Protein AF-A0A376J8E9-F1 (afdb_monomer)

Sequence (389 aa):
MLQVGVLGAGELNITTGGIVKARDTQIALNDKSKGDVRVDGQNSLLETFNMNVGTTGTGTLTLTNNGTLNVEGGEVYLGVFEPAVGTLNIGAAHGEAAADAGFITNATKIEFGSGEGVFVFNHTNNSDAGYQVDMLITGDDKDGKVIHDAGHTVFNAGNTYSGKTLVNDGLLTIASHTADGVTGMGSSEVTIANPGTLDILASTNSAGDYTLTNALKGDGLMRVQLSSSDKMFGFTHATGTEFAGVAQLKDSTFTLERDNTAALTHAMLQSDSENTTSVNVGEQSIGGLAMNGGTLIFDTDIPAATLAEGYISVDTLVVGAGDYTWKGRNYQVNGTGDVLIDVPKPWNDPMANNPLTTLNLLEHDDSHVGVQLVKAQTVIGVGWLINVT

pLDDT: mean 88.45, std 16.15, range [36.06, 98.94]

Mean predicted a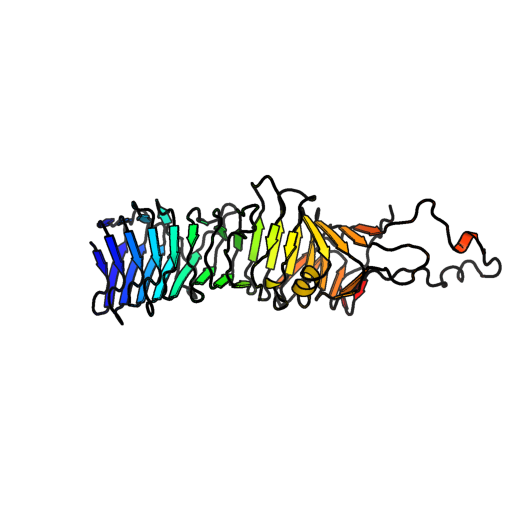ligned error: 7.23 Å

Solvent-accessible surface area (backbone atoms only — not comparable to full-atom values): 17727 Å² total; per-residue (Å²): 106,43,77,32,8,55,88,35,80,29,77,46,81,31,46,86,43,29,75,49,80,31,63,32,38,38,20,0,54,29,72,85,4,28,10,41,35,38,25,30,26,60,69,3,33,41,37,25,29,38,40,36,25,0,37,29,5,41,8,37,40,34,22,16,46,51,1,30,42,36,23,76,64,17,45,34,34,19,0,44,31,68,85,3,32,5,35,42,20,31,16,20,55,88,97,51,74,61,29,47,40,27,44,79,40,68,46,53,33,41,34,30,24,68,11,36,9,35,42,30,35,13,15,62,48,66,51,96,80,36,46,79,36,71,39,34,42,33,27,88,23,70,67,16,34,40,38,32,57,30,25,20,41,29,32,57,23,62,13,57,19,30,21,33,35,38,29,46,24,40,37,43,32,32,46,24,54,50,91,86,59,34,59,27,53,25,66,13,39,36,35,27,32,68,75,3,27,42,35,44,36,34,78,76,53,96,74,36,54,47,52,44,60,30,33,36,31,38,39,13,39,39,39,38,38,37,66,38,46,88,19,42,48,46,48,34,71,56,20,43,49,61,20,40,18,37,45,37,35,24,24,16,25,36,58,43,45,74,38,37,23,41,34,26,43,46,10,31,43,32,33,23,47,55,14,38,39,36,34,45,75,40,82,36,52,26,26,21,42,35,36,31,40,12,33,39,37,36,57,30,71,57,83,85,42,61,51,36,56,8,27,40,36,27,51,35,34,40,38,24,62,47,76,47,74,54,85,87,45,81,46,79,29,73,30,38,47,45,48,45,60,54,65,55,85,77,76,73,61,78,57,74,82,59,70,70,84,84,58,54,93,79,59,71,72,71,69,71,88,55,59,46,50,70,46,59,76,38,76,47,71,58,81,79,72,76,58,86,122

Radius of gyration: 26.18 Å; Cα contacts (8 Å, |Δi|>4): 1350; chains: 1; bounding box: 64×37×89 Å

Organism: Escherichia coli (NCBI:txid562)

InterPro domains:
  IPR013425 Autotransporter-associated beta strand repeat [TIGR02601] (150-174)
  IPR030895 T5SS/PEP-CTERM-associated repeat [TIGR04393] (26-70)
  IPR051551 Bacterial autotransporter adhesion [PTHR35037] (6-380)

Structure (mmCIF, N/CA/C/O backbone):
data_AF-A0A376J8E9-F1
#
_entry.id   AF-A0A376J8E9-F1
#
loop_
_atom_site.group_PDB
_atom_site.id
_atom_site.type_symbol
_atom_site.label_atom_id
_atom_site.label_alt_id
_atom_site.label_comp_id
_atom_site.label_asym_id
_atom_site.label_entity_id
_atom_site.label_seq_id
_atom_site.pdbx_PDB_ins_code
_atom_site.Cartn_x
_atom_site.Cartn_y
_atom_site.Cartn_z
_atom_site.occupancy
_atom_site.B_iso_or_equiv
_atom_site.auth_seq_id
_atom_site.auth_comp_id
_atom_site.auth_asym_id
_atom_site.auth_atom_id
_atom_site.pdbx_PDB_model_num
ATOM 1 N N . MET A 1 1 ? -15.869 6.830 31.409 1.00 93.31 1 MET A N 1
ATOM 2 C CA . MET A 1 1 ? -14.846 5.876 30.955 1.00 93.31 1 MET A CA 1
ATOM 3 C C . MET A 1 1 ? -15.532 4.546 30.711 1.00 93.31 1 MET A C 1
ATOM 5 O O . MET A 1 1 ? -16.285 4.118 31.579 1.00 93.31 1 MET A O 1
ATOM 9 N N . LEU A 1 2 ? -15.329 3.958 29.538 1.00 97.88 2 LEU A N 1
ATOM 10 C CA . LEU A 1 2 ? -15.762 2.619 29.154 1.00 97.88 2 LEU A CA 1
ATOM 11 C C . LEU A 1 2 ? -14.527 1.719 29.104 1.00 97.88 2 LEU A C 1
ATOM 13 O O . LEU A 1 2 ? -13.496 2.119 28.569 1.00 97.88 2 LEU A O 1
ATOM 17 N N . GLN A 1 3 ? -14.623 0.520 29.673 1.00 97.88 3 GLN A N 1
ATOM 18 C CA . GLN A 1 3 ? -13.533 -0.452 29.672 1.00 97.88 3 GLN A CA 1
ATOM 19 C C . GLN A 1 3 ? -14.069 -1.821 29.266 1.00 97.88 3 GLN A C 1
ATOM 21 O O . GLN A 1 3 ? -15.050 -2.293 29.842 1.00 97.88 3 GLN A O 1
ATOM 26 N N . VAL A 1 4 ? -13.422 -2.459 28.294 1.00 98.50 4 VAL A N 1
ATOM 27 C CA . VAL A 1 4 ? -13.802 -3.779 27.777 1.00 98.50 4 VAL A CA 1
ATOM 28 C C . VAL A 1 4 ? -12.614 -4.721 27.936 1.00 98.50 4 VAL A C 1
ATOM 30 O O . VAL A 1 4 ? -11.551 -4.482 27.371 1.00 98.50 4 VAL A O 1
ATOM 33 N N . GLY A 1 5 ? -12.780 -5.771 28.746 1.00 97.31 5 GLY A N 1
ATOM 34 C CA . GLY A 1 5 ? -11.700 -6.711 29.062 1.00 97.31 5 GLY A CA 1
ATOM 35 C C . GLY A 1 5 ? -10.661 -6.126 30.021 1.00 97.31 5 GLY A C 1
ATOM 36 O O . GLY A 1 5 ? -9.576 -5.737 29.610 1.00 97.31 5 GLY A O 1
ATOM 37 N N . VAL A 1 6 ? -10.981 -6.026 31.317 1.00 94.75 6 VAL A N 1
ATOM 38 C CA . VAL A 1 6 ? -10.071 -5.392 32.295 1.00 94.75 6 VAL A CA 1
ATOM 39 C C . VAL A 1 6 ? -9.049 -6.378 32.854 1.00 94.75 6 VAL A C 1
ATOM 41 O O . VAL A 1 6 ? -7.858 -6.182 32.675 1.00 94.75 6 VAL A O 1
ATOM 44 N N . LEU A 1 7 ? -9.487 -7.433 33.543 1.00 93.19 7 LEU A N 1
ATOM 45 C CA . LEU A 1 7 ? -8.612 -8.466 34.134 1.00 93.19 7 LEU A CA 1
ATOM 46 C C . LEU A 1 7 ? -8.783 -9.838 33.458 1.00 93.19 7 LEU A C 1
ATOM 48 O O . LEU A 1 7 ? -8.246 -10.839 33.920 1.00 93.19 7 LEU A O 1
ATOM 52 N N . GLY A 1 8 ? -9.576 -9.896 32.391 1.00 95.50 8 GLY A N 1
ATOM 53 C CA . GLY A 1 8 ? -9.952 -11.119 31.691 1.00 95.50 8 GLY A CA 1
ATOM 54 C C . GLY A 1 8 ? -10.515 -10.789 30.315 1.00 95.50 8 GLY A C 1
ATOM 55 O O . GLY A 1 8 ? -10.183 -9.744 29.756 1.00 95.50 8 GLY A O 1
ATOM 56 N N . ALA A 1 9 ? -11.368 -11.664 29.786 1.00 98.12 9 ALA A N 1
ATOM 57 C CA . ALA A 1 9 ? -12.066 -11.424 28.529 1.00 98.12 9 ALA A CA 1
ATOM 58 C C . ALA A 1 9 ? -13.280 -10.503 28.732 1.00 98.12 9 ALA A C 1
ATOM 60 O O . ALA A 1 9 ? -14.020 -10.652 29.707 1.00 98.12 9 ALA A O 1
ATOM 61 N N . GLY A 1 10 ? -13.498 -9.571 27.812 1.00 98.44 10 GLY A N 1
ATOM 62 C CA 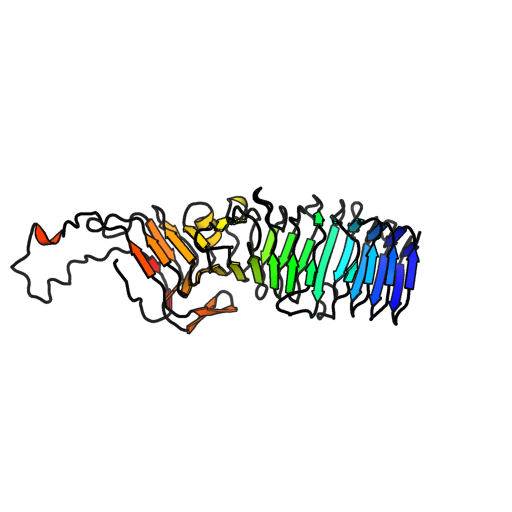. GLY A 1 10 ? -14.713 -8.772 27.725 1.00 98.44 10 GLY A CA 1
ATOM 63 C C . GLY A 1 10 ? -15.096 -8.541 26.272 1.00 98.44 10 GLY A C 1
ATOM 64 O O . GLY A 1 10 ? -14.223 -8.442 25.415 1.00 98.44 10 GLY A O 1
ATOM 65 N N . GLU A 1 11 ? -16.394 -8.444 26.021 1.00 98.56 11 GLU A N 1
ATOM 66 C CA . GLU A 1 11 ? -16.953 -8.257 24.686 1.00 98.56 11 GLU A CA 1
ATOM 67 C C . GLU A 1 11 ? -18.018 -7.158 24.729 1.00 98.56 11 GLU A C 1
ATOM 69 O O . GLU A 1 11 ? -18.811 -7.090 25.674 1.00 98.56 11 GLU A O 1
ATOM 74 N N . LEU A 1 12 ? -18.036 -6.294 23.716 1.00 98.75 12 LEU A N 1
ATOM 75 C CA . LEU A 1 12 ? -19.076 -5.293 23.509 1.00 98.75 12 LEU A CA 1
ATOM 76 C C . LEU A 1 12 ? -19.515 -5.288 22.045 1.00 98.75 12 LEU A C 1
ATOM 78 O O . LEU A 1 12 ? -18.775 -4.856 21.167 1.00 98.75 12 LEU A O 1
ATOM 82 N N . ASN A 1 13 ? -20.764 -5.681 21.808 1.00 98.62 13 ASN A N 1
ATOM 83 C CA . ASN A 1 13 ? -21.401 -5.602 20.497 1.00 98.62 13 ASN A CA 1
ATOM 84 C C . ASN A 1 13 ? -22.372 -4.421 20.450 1.00 98.62 13 ASN A C 1
ATOM 86 O O . ASN A 1 13 ? -23.366 -4.391 21.178 1.00 98.62 13 ASN A O 1
ATOM 90 N N . ILE A 1 14 ? -22.105 -3.469 19.564 1.00 98.75 14 ILE A N 1
ATOM 91 C CA . ILE A 1 14 ? -22.974 -2.335 19.261 1.00 98.75 14 ILE A CA 1
ATOM 92 C C . ILE A 1 14 ? -23.580 -2.610 17.890 1.00 98.75 14 ILE A C 1
ATOM 94 O O . ILE A 1 14 ? -22.923 -2.443 16.865 1.00 98.75 14 ILE A O 1
ATOM 98 N N . THR A 1 15 ? -24.821 -3.091 17.888 1.00 98.12 15 THR A N 1
ATOM 99 C CA . THR A 1 15 ? -25.523 -3.535 16.678 1.00 98.12 15 THR A CA 1
ATOM 100 C C . THR A 1 15 ? -26.880 -2.858 16.547 1.00 98.12 15 THR A C 1
ATOM 102 O O . THR A 1 15 ? -27.407 -2.307 17.515 1.00 98.12 15 THR A O 1
ATOM 105 N N . THR A 1 16 ? -27.487 -2.950 15.362 1.00 93.12 16 THR A N 1
ATOM 106 C CA . THR A 1 16 ? -28.897 -2.579 15.134 1.00 93.12 16 THR A CA 1
ATOM 107 C C . THR A 1 16 ? -29.214 -1.123 15.522 1.00 93.12 16 THR A C 1
ATOM 109 O O . THR A 1 16 ? -30.258 -0.838 16.109 1.00 93.12 16 THR A O 1
ATOM 112 N N . GLY A 1 17 ? -28.303 -0.188 15.229 1.00 96.75 17 GLY A N 1
ATOM 113 C CA . GLY A 1 17 ? -28.472 1.228 15.572 1.00 96.75 17 GLY A CA 1
ATOM 114 C C . GLY A 1 17 ? -28.211 1.554 17.047 1.00 96.75 17 GLY A C 1
ATOM 115 O O . GLY A 1 17 ? -28.632 2.604 17.532 1.00 96.75 17 GLY A O 1
ATOM 116 N N . GLY A 1 18 ? -27.564 0.646 17.783 1.00 98.56 18 GLY A N 1
ATOM 117 C CA . GLY A 1 18 ? -27.153 0.870 19.164 1.00 98.56 18 GLY A CA 1
ATOM 118 C C . GLY A 1 18 ? -26.169 2.034 19.285 1.00 98.56 18 GLY A C 1
ATOM 119 O O . GLY A 1 18 ? -25.336 2.252 18.410 1.00 98.56 18 GLY A O 1
ATOM 120 N N . ILE A 1 19 ? -26.245 2.777 20.388 1.00 98.56 19 ILE A N 1
ATOM 121 C CA . ILE A 1 19 ? -25.375 3.929 20.642 1.00 98.56 19 ILE A CA 1
ATOM 122 C C . ILE A 1 19 ? -24.726 3.767 22.012 1.00 98.56 19 ILE A C 1
ATOM 124 O O . ILE A 1 19 ? -25.417 3.654 23.025 1.00 98.56 19 ILE A O 1
ATOM 128 N N . VAL A 1 20 ? -23.398 3.814 22.048 1.00 98.75 20 VAL A N 1
ATOM 129 C CA . VAL A 1 20 ? -22.607 3.874 23.278 1.00 98.75 20 VAL A CA 1
ATOM 130 C C . VAL A 1 20 ? -21.806 5.164 23.266 1.00 98.75 20 VAL A C 1
ATOM 132 O O . VAL A 1 20 ? -21.079 5.440 22.319 1.00 98.75 20 VAL A O 1
ATOM 135 N N . LYS A 1 21 ? -21.940 5.956 24.331 1.00 98.31 21 LYS A N 1
ATOM 136 C CA . LYS A 1 21 ? -21.209 7.212 24.516 1.00 98.31 21 LYS A CA 1
ATOM 137 C C . LYS A 1 21 ? -20.382 7.126 25.785 1.00 98.31 21 LYS A C 1
ATOM 139 O O . LYS A 1 21 ? -20.921 6.842 26.857 1.00 98.31 21 LYS A O 1
ATOM 144 N N . ALA A 1 22 ? -19.087 7.385 25.691 1.00 97.31 22 ALA A N 1
ATOM 145 C CA . ALA A 1 22 ? -18.199 7.381 26.843 1.00 97.31 22 ALA A CA 1
ATOM 146 C C . ALA A 1 22 ? -17.075 8.387 26.655 1.00 97.31 22 ALA A C 1
ATOM 148 O O . ALA A 1 22 ? -16.458 8.413 25.605 1.00 97.31 22 ALA A O 1
ATOM 149 N N . ARG A 1 23 ? -16.730 9.151 27.699 1.00 95.94 23 ARG A N 1
ATOM 150 C CA . ARG A 1 23 ? -15.609 10.101 27.613 1.00 95.94 23 ARG A CA 1
ATOM 151 C C . ARG A 1 23 ? -14.322 9.448 27.089 1.00 95.94 23 ARG A C 1
ATOM 153 O O . ARG A 1 23 ? -13.791 9.912 26.107 1.00 95.94 23 ARG A O 1
ATOM 160 N N . ASP A 1 24 ? -13.868 8.357 27.688 1.00 97.19 24 ASP A N 1
ATOM 161 C CA . ASP A 1 24 ? -12.681 7.623 27.231 1.00 97.19 24 ASP A CA 1
ATOM 162 C C . ASP A 1 24 ? -13.038 6.145 27.121 1.00 97.19 24 ASP A C 1
ATOM 164 O O . ASP A 1 24 ? -13.773 5.646 27.986 1.00 97.19 24 ASP A O 1
ATOM 168 N N . THR A 1 25 ? -12.517 5.461 26.105 1.00 98.50 25 THR A N 1
ATOM 169 C CA . THR A 1 25 ? -12.742 4.030 25.875 1.00 98.50 25 THR A CA 1
ATOM 170 C C . THR A 1 25 ? -11.418 3.275 25.840 1.00 98.50 25 THR A C 1
ATOM 172 O O . THR A 1 25 ? -10.492 3.655 25.129 1.00 98.50 25 THR A O 1
ATOM 175 N N . GLN A 1 26 ? -11.332 2.190 26.612 1.00 98.38 26 GLN A N 1
ATOM 176 C CA . GLN A 1 26 ? -10.150 1.332 26.692 1.00 98.38 26 GLN A CA 1
ATOM 177 C C . GLN A 1 26 ? -10.531 -0.131 26.463 1.00 98.38 26 GLN A C 1
ATOM 179 O O . GLN A 1 26 ? -11.412 -0.669 27.138 1.00 98.38 26 GLN A O 1
ATOM 184 N N . ILE A 1 27 ? -9.831 -0.787 25.545 1.00 98.62 27 ILE A N 1
ATOM 185 C CA . ILE A 1 27 ? -9.980 -2.213 25.255 1.00 98.62 27 ILE A CA 1
ATOM 186 C C . ILE A 1 27 ? -8.711 -2.933 25.716 1.00 98.62 27 ILE A C 1
ATOM 188 O O . ILE A 1 27 ? -7.606 -2.527 25.352 1.00 98.62 27 ILE A O 1
ATOM 192 N N . ALA A 1 28 ? -8.874 -3.999 26.502 1.00 98.31 28 ALA A N 1
ATOM 193 C CA . ALA A 1 28 ? -7.794 -4.810 27.067 1.00 98.31 28 ALA A CA 1
ATOM 194 C C . ALA A 1 28 ? -6.809 -4.002 27.936 1.00 98.31 28 ALA A C 1
ATOM 196 O O . ALA A 1 28 ? -5.677 -3.698 27.540 1.00 98.31 28 ALA A O 1
ATOM 197 N N . LEU A 1 29 ? -7.269 -3.616 29.135 1.00 95.50 29 LEU A N 1
ATOM 198 C CA . LEU A 1 29 ? -6.537 -2.685 30.000 1.00 95.50 29 LEU A CA 1
ATOM 199 C C . LEU A 1 29 ? -5.260 -3.283 30.600 1.00 95.50 29 LEU A C 1
ATOM 201 O O . LEU A 1 29 ? -4.251 -2.583 30.633 1.00 95.50 29 LEU A O 1
ATOM 205 N N . ASN A 1 30 ? -5.312 -4.524 31.098 1.00 95.69 30 ASN A N 1
ATOM 206 C CA . ASN A 1 30 ? -4.214 -5.156 31.844 1.00 95.69 30 ASN A CA 1
ATOM 207 C C . ASN A 1 30 ? -3.507 -6.263 31.046 1.00 95.69 30 ASN A C 1
ATOM 209 O O . ASN A 1 30 ? -4.072 -6.814 30.099 1.00 95.69 30 ASN A O 1
ATOM 213 N N . ASP A 1 31 ? -2.310 -6.647 31.493 1.00 95.25 31 ASP A N 1
ATOM 214 C CA . ASP A 1 31 ? -1.567 -7.786 30.948 1.00 95.25 31 ASP A CA 1
ATOM 215 C C . ASP A 1 31 ? -2.455 -9.039 30.868 1.00 95.25 31 ASP A C 1
ATOM 217 O O . ASP A 1 31 ? -3.234 -9.336 31.782 1.00 95.25 31 ASP A O 1
ATOM 221 N N . LYS A 1 32 ? -2.353 -9.763 29.748 1.00 94.81 32 LYS A N 1
ATOM 222 C CA . LYS A 1 32 ? -3.141 -10.969 29.408 1.00 94.81 32 LYS A CA 1
ATOM 223 C C . LYS A 1 32 ? -4.661 -10.778 29.343 1.00 94.81 32 LYS A C 1
ATOM 225 O O . LYS A 1 32 ? -5.375 -11.755 29.098 1.00 94.81 32 LYS A O 1
ATOM 230 N N . SER A 1 33 ? -5.180 -9.567 29.548 1.00 98.06 33 SER A N 1
ATOM 231 C CA . SER A 1 33 ? -6.598 -9.281 29.322 1.00 98.06 33 SER A CA 1
ATOM 232 C C . SER A 1 33 ? -6.921 -9.305 27.829 1.00 98.06 33 SER A C 1
ATOM 234 O O . SER A 1 33 ? -6.046 -9.103 26.982 1.00 98.06 33 SER A O 1
ATOM 236 N N . LYS A 1 34 ? -8.187 -9.584 27.511 1.00 98.62 34 LYS A N 1
ATOM 237 C CA . LYS A 1 34 ? -8.694 -9.598 26.139 1.00 98.62 34 LYS A CA 1
ATOM 238 C C . LYS A 1 34 ? -9.946 -8.751 26.052 1.00 98.62 34 LYS A C 1
ATOM 240 O O . LYS A 1 34 ? -10.862 -8.944 26.847 1.00 98.62 34 LYS A O 1
ATOM 245 N N . GLY A 1 35 ? -9.999 -7.841 25.097 1.00 98.69 35 GLY A N 1
ATOM 246 C CA . GLY A 1 35 ? -11.188 -7.042 24.845 1.00 98.69 35 GLY A CA 1
ATOM 247 C C . GLY A 1 35 ? -11.554 -7.105 23.374 1.00 98.69 35 GLY A C 1
ATOM 248 O O . GLY A 1 35 ? -10.687 -6.909 22.529 1.00 98.69 35 GLY A O 1
ATOM 249 N N . ASP A 1 36 ? -12.822 -7.362 23.090 1.00 98.81 36 ASP A N 1
ATOM 250 C CA . ASP A 1 36 ? -13.372 -7.356 21.739 1.00 98.81 36 ASP A CA 1
ATOM 251 C C . ASP A 1 36 ? -14.532 -6.360 21.680 1.00 98.81 36 ASP A C 1
ATOM 253 O O . ASP A 1 36 ? -15.456 -6.406 22.497 1.00 98.81 36 ASP A O 1
ATOM 257 N N . VAL A 1 37 ? -14.453 -5.401 20.765 1.00 98.88 37 VAL A N 1
ATOM 258 C CA . VAL A 1 37 ? -15.522 -4.442 20.513 1.00 98.88 37 VAL A CA 1
ATOM 259 C C . VAL A 1 37 ? -15.895 -4.503 19.044 1.00 98.88 37 VAL A C 1
ATOM 261 O O . VAL A 1 37 ? -15.052 -4.320 18.169 1.00 98.88 37 VAL A O 1
ATOM 264 N N . ARG A 1 38 ? -17.186 -4.670 18.768 1.00 98.88 38 ARG A N 1
ATOM 265 C CA . ARG A 1 38 ? -17.741 -4.647 17.417 1.00 98.88 38 ARG A CA 1
ATOM 266 C C . ARG A 1 38 ? -18.775 -3.538 17.295 1.00 98.88 38 ARG A C 1
A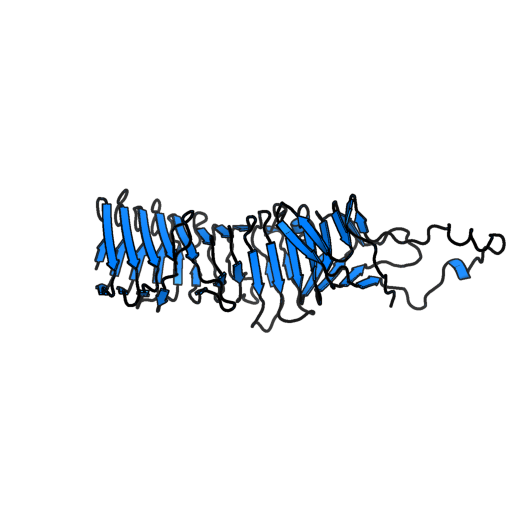TOM 268 O O . ARG A 1 38 ? -19.742 -3.509 18.055 1.00 98.88 38 ARG A O 1
ATOM 275 N N . VAL A 1 39 ? -18.598 -2.659 16.312 1.00 98.94 39 VAL A N 1
ATOM 276 C CA . VAL A 1 39 ? -19.603 -1.672 15.897 1.00 98.94 39 VAL A CA 1
ATOM 277 C C . VAL A 1 39 ? -20.092 -2.063 14.512 1.00 98.94 39 VAL A C 1
ATOM 279 O O . VAL A 1 39 ? -19.360 -1.960 13.528 1.00 98.94 39 VAL A O 1
ATOM 282 N N . ASP A 1 40 ? -21.319 -2.564 14.457 1.00 98.69 40 ASP A N 1
ATOM 283 C CA . ASP A 1 40 ? -21.862 -3.242 13.287 1.00 98.69 40 ASP A CA 1
ATOM 284 C C . ASP A 1 40 ? -23.253 -2.721 12.928 1.00 98.69 40 ASP A C 1
ATOM 286 O O . ASP A 1 40 ? -24.149 -2.613 13.770 1.00 98.69 40 ASP A O 1
ATOM 290 N N . GLY A 1 41 ? -23.434 -2.409 11.652 1.00 98.38 41 GLY A N 1
ATOM 291 C CA . GLY A 1 41 ? -24.720 -2.010 11.104 1.00 98.38 41 GLY A CA 1
ATOM 292 C C . GLY A 1 41 ? -24.923 -0.499 11.061 1.00 98.38 41 GLY A C 1
ATOM 293 O O . GLY A 1 41 ? -24.376 0.272 11.853 1.00 98.38 41 GLY A O 1
ATOM 294 N N . GLN A 1 42 ? -25.773 -0.085 10.126 1.00 97.00 42 GLN A N 1
ATOM 295 C CA . GLN A 1 42 ? -26.139 1.308 9.916 1.00 97.00 42 GLN A CA 1
ATOM 296 C C . GLN A 1 42 ? -26.627 1.963 11.218 1.00 97.00 42 GLN A C 1
ATOM 298 O O . GLN A 1 42 ? -27.472 1.417 11.929 1.00 97.00 42 GLN A O 1
ATOM 303 N N . ASN A 1 43 ? -26.134 3.174 11.483 1.00 97.25 43 ASN A N 1
ATOM 304 C CA . ASN A 1 43 ? -26.439 3.990 12.667 1.00 97.25 43 ASN A CA 1
ATOM 305 C C . ASN A 1 43 ? -25.945 3.418 14.008 1.00 97.25 43 ASN A C 1
ATOM 307 O O . ASN A 1 43 ? -26.223 4.021 15.044 1.00 97.25 43 ASN A O 1
ATOM 311 N N . SER A 1 44 ? -25.233 2.287 14.021 1.00 98.81 44 SER A N 1
ATOM 312 C CA . SER A 1 44 ? -24.541 1.829 15.225 1.00 98.81 44 SER A CA 1
ATOM 313 C C . SER A 1 44 ? -23.353 2.748 15.500 1.00 98.81 44 SER A C 1
ATOM 315 O O . SER A 1 44 ? -22.556 3.016 14.601 1.00 98.81 44 SER A O 1
ATOM 317 N N . LEU A 1 45 ? -23.237 3.241 16.732 1.00 98.88 45 LEU A N 1
ATOM 318 C CA . LEU A 1 45 ? -22.285 4.289 17.095 1.00 98.88 45 LEU A CA 1
ATOM 319 C C . LEU A 1 45 ? -21.556 3.968 18.399 1.00 98.88 45 LEU A C 1
ATOM 321 O O . LEU A 1 45 ? -22.183 3.786 19.446 1.00 98.88 45 LEU A O 1
ATOM 325 N N . LEU A 1 46 ? -20.227 4.011 18.346 1.00 98.88 46 LEU A N 1
ATOM 326 C CA . LEU A 1 46 ? -19.375 4.212 19.511 1.00 98.88 46 LEU A CA 1
ATOM 327 C C . LEU A 1 46 ? -18.831 5.641 19.479 1.00 98.88 46 LEU A C 1
ATOM 329 O O . LEU A 1 46 ? -18.044 5.981 18.605 1.00 98.88 46 LEU A O 1
ATOM 333 N N . GLU A 1 47 ? -19.243 6.477 20.424 1.00 98.75 47 GLU A N 1
ATOM 334 C CA . GLU A 1 47 ? -18.742 7.843 20.578 1.00 98.75 47 GLU A CA 1
ATOM 335 C C . GLU A 1 47 ? -17.810 7.929 21.783 1.00 98.75 47 GLU A C 1
ATOM 337 O O . GLU A 1 47 ? -18.176 7.550 22.905 1.00 98.75 47 GLU A O 1
ATOM 342 N N . THR A 1 48 ? -16.605 8.445 21.552 1.00 98.62 48 THR A N 1
ATOM 343 C CA . THR A 1 48 ? -15.616 8.645 22.600 1.00 98.62 48 THR A CA 1
ATOM 344 C C . THR A 1 48 ? -14.723 9.854 22.360 1.00 98.62 48 THR A C 1
ATOM 346 O O . THR A 1 48 ? -14.671 10.370 21.254 1.00 98.62 48 THR A O 1
ATOM 349 N N . PHE A 1 49 ? -14.040 10.341 23.396 1.00 97.94 49 PHE A N 1
ATOM 350 C CA . PHE A 1 49 ? -13.050 11.410 23.269 1.00 97.94 49 PHE A CA 1
ATOM 351 C C . PHE A 1 49 ? -11.672 10.826 22.943 1.00 97.94 49 PHE A C 1
ATOM 353 O O . PHE A 1 49 ? -11.086 11.218 21.943 1.00 97.94 49 PHE A O 1
ATOM 360 N N . ASN A 1 50 ? -11.203 9.846 23.725 1.00 95.88 50 ASN A N 1
ATOM 361 C CA . ASN A 1 50 ? -9.967 9.096 23.463 1.00 95.88 50 ASN A CA 1
ATOM 362 C C . ASN A 1 50 ? -10.259 7.600 23.316 1.00 95.88 50 ASN A C 1
ATOM 364 O O . ASN A 1 50 ? -11.033 7.038 24.102 1.00 95.88 50 ASN A O 1
ATOM 368 N N . MET A 1 51 ? -9.593 6.951 22.360 1.00 98.38 51 MET A N 1
ATOM 369 C CA . MET A 1 51 ? -9.747 5.522 22.092 1.00 98.38 51 MET A CA 1
ATOM 370 C C . MET A 1 51 ? -8.414 4.780 22.228 1.00 98.38 51 MET A C 1
ATOM 372 O O . MET A 1 51 ? -7.499 5.022 21.451 1.00 98.38 51 MET A O 1
ATOM 376 N N . ASN A 1 52 ? -8.333 3.811 23.144 1.00 98.56 52 ASN A N 1
ATOM 377 C CA . ASN A 1 52 ? -7.163 2.942 23.293 1.00 98.56 52 ASN A CA 1
ATOM 378 C C . ASN A 1 52 ? -7.545 1.483 23.031 1.00 98.56 52 ASN A C 1
ATOM 380 O O . ASN A 1 52 ? -8.379 0.918 23.747 1.00 98.56 52 ASN A O 1
ATOM 384 N N . VAL A 1 53 ? -6.900 0.850 22.055 1.00 98.75 53 VAL A N 1
ATOM 385 C CA . VAL A 1 53 ? -7.094 -0.562 21.713 1.00 98.75 53 VAL A CA 1
ATOM 386 C C . VAL A 1 53 ? -5.832 -1.340 22.062 1.00 98.75 53 VAL A C 1
ATOM 388 O O . VAL A 1 53 ? -4.772 -1.074 21.506 1.00 98.75 53 VAL A O 1
ATOM 391 N N . GLY A 1 54 ? -5.936 -2.287 22.996 1.00 98.06 54 GLY A N 1
ATOM 392 C CA . GLY A 1 54 ? -4.774 -3.008 23.516 1.00 98.06 54 GLY A CA 1
ATOM 393 C C . GLY A 1 54 ? -3.905 -2.086 24.364 1.00 98.06 54 GLY A C 1
ATOM 394 O O . GLY A 1 54 ? -2.886 -1.594 23.894 1.00 98.06 54 GLY A O 1
ATOM 395 N N . THR A 1 55 ? -4.316 -1.798 25.607 1.00 95.94 55 THR A N 1
ATOM 396 C CA . THR A 1 55 ? -3.529 -0.893 26.471 1.00 95.94 55 THR A CA 1
ATOM 397 C C . THR A 1 55 ? -2.280 -1.587 27.013 1.00 95.94 55 THR A C 1
ATOM 399 O O . THR A 1 55 ? -1.174 -1.109 26.803 1.00 95.94 55 THR A O 1
ATOM 402 N N . THR A 1 56 ? -2.452 -2.725 27.690 1.00 96.00 56 THR A N 1
ATOM 403 C CA . THR A 1 56 ? -1.350 -3.648 28.048 1.00 96.00 56 THR A CA 1
ATOM 404 C C . THR A 1 56 ? -1.692 -5.113 27.732 1.00 96.00 56 THR A C 1
ATOM 406 O O . THR A 1 56 ? -0.845 -5.990 27.871 1.00 96.00 56 THR A O 1
ATOM 409 N N . GLY A 1 57 ? -2.934 -5.391 27.310 1.00 98.12 57 GLY A N 1
ATOM 410 C CA . GLY A 1 57 ? -3.396 -6.705 26.857 1.00 98.12 57 GLY A CA 1
ATOM 411 C C . GLY A 1 57 ? -3.655 -6.754 25.349 1.00 98.12 57 GLY A C 1
ATOM 412 O O . GLY A 1 57 ? -3.149 -5.930 24.590 1.00 98.12 57 GLY A O 1
ATOM 413 N N . THR A 1 58 ? -4.481 -7.710 24.920 1.00 98.62 58 THR A N 1
ATOM 414 C CA . THR A 1 58 ? -4.869 -7.892 23.511 1.00 98.62 58 THR A CA 1
ATOM 415 C C . THR A 1 58 ? -6.262 -7.321 23.259 1.00 98.62 58 THR A C 1
ATOM 417 O O . THR A 1 58 ? -7.259 -7.890 23.710 1.00 98.62 58 THR A O 1
ATOM 420 N N . GLY A 1 59 ? -6.340 -6.192 22.561 1.00 98.75 59 GLY A N 1
ATOM 421 C CA . GLY A 1 59 ? -7.595 -5.523 22.232 1.00 98.75 59 GLY A CA 1
ATOM 422 C C . GLY A 1 59 ? -7.912 -5.584 20.744 1.00 98.75 59 GLY A C 1
ATOM 423 O O . GLY A 1 59 ? -7.019 -5.441 19.913 1.00 98.75 59 GLY A O 1
ATOM 424 N N . THR A 1 60 ? -9.189 -5.727 20.410 1.00 98.94 60 THR A N 1
ATOM 425 C CA . THR A 1 60 ? -9.679 -5.660 19.032 1.00 98.94 60 THR A CA 1
ATOM 426 C C . THR A 1 60 ? -10.898 -4.748 18.953 1.00 98.94 60 THR A C 1
ATOM 428 O O . THR A 1 60 ? -11.821 -4.865 19.758 1.00 98.94 60 THR A O 1
ATOM 431 N N . LEU A 1 61 ? -10.898 -3.835 17.982 1.00 98.94 61 LEU A N 1
ATOM 432 C CA . LEU A 1 61 ? -12.050 -3.037 17.578 1.00 98.94 61 LEU A CA 1
ATOM 433 C C . LEU A 1 61 ? -12.366 -3.338 16.112 1.00 98.94 61 LEU A C 1
ATOM 435 O O . LEU A 1 61 ? -11.520 -3.141 15.247 1.00 98.94 61 LEU A O 1
ATOM 439 N N . THR A 1 62 ? -13.586 -3.777 15.823 1.00 98.94 62 THR A N 1
ATOM 440 C CA . THR A 1 62 ? -14.051 -4.053 14.459 1.00 98.94 62 THR A CA 1
ATOM 441 C C . THR A 1 62 ? -15.189 -3.113 14.085 1.00 98.94 62 THR A C 1
ATOM 443 O O . THR A 1 62 ? -16.221 -3.087 14.759 1.00 98.94 62 THR A O 1
ATOM 446 N N . LEU A 1 63 ? -15.007 -2.361 12.999 1.00 98.94 63 LEU A N 1
ATOM 447 C CA . LEU A 1 63 ? -15.995 -1.445 12.432 1.00 98.94 63 LEU A CA 1
ATOM 448 C C . LEU A 1 63 ? -16.461 -1.993 11.084 1.00 98.94 63 LEU A C 1
ATOM 450 O O . LEU A 1 63 ? -15.659 -2.153 10.166 1.00 98.94 63 LEU A O 1
ATOM 454 N N . THR A 1 64 ? -17.753 -2.277 10.944 1.00 98.75 64 THR A N 1
ATOM 455 C CA . THR A 1 64 ? -18.274 -2.967 9.754 1.00 98.75 64 THR A CA 1
ATOM 456 C C . THR A 1 64 ? -19.745 -2.659 9.497 1.00 98.75 64 THR A C 1
ATOM 458 O O . THR A 1 64 ? -20.447 -2.140 10.368 1.00 98.75 64 THR A O 1
ATOM 461 N N . ASN A 1 65 ? -20.222 -2.958 8.288 1.00 98.19 65 ASN A N 1
ATOM 462 C CA . ASN A 1 65 ? -21.612 -2.796 7.871 1.00 98.19 65 ASN A CA 1
ATOM 463 C C . ASN A 1 65 ? -22.149 -1.376 8.134 1.00 98.19 65 ASN A C 1
ATOM 465 O O . ASN A 1 65 ? -23.294 -1.210 8.552 1.00 98.19 65 ASN A O 1
ATOM 469 N N . ASN A 1 66 ? -21.332 -0.346 7.886 1.00 98.06 66 ASN A N 1
ATOM 470 C CA . ASN A 1 66 ? -21.623 1.070 8.153 1.00 98.06 66 ASN A CA 1
ATOM 471 C C . ASN A 1 66 ? -21.725 1.460 9.644 1.00 98.06 66 ASN A C 1
ATOM 473 O O . ASN A 1 66 ? -22.283 2.511 9.963 1.00 98.06 66 ASN A O 1
ATOM 477 N N . GLY A 1 67 ? -21.188 0.650 10.562 1.00 98.75 67 GLY A N 1
ATOM 478 C CA . GLY A 1 67 ? -21.007 1.035 11.963 1.00 98.75 67 GLY A CA 1
ATOM 479 C C . GLY A 1 67 ? -19.939 2.123 12.120 1.00 98.75 67 GLY A C 1
ATOM 480 O O . GLY A 1 67 ? -18.939 2.121 11.401 1.00 98.75 67 GLY A O 1
ATOM 481 N N . THR A 1 68 ? -20.135 3.058 13.053 1.00 98.88 68 THR A N 1
ATOM 482 C CA . THR A 1 68 ? -19.284 4.249 13.201 1.00 98.88 68 THR A CA 1
ATOM 483 C C . THR A 1 68 ? -18.583 4.312 14.559 1.00 98.88 68 THR A C 1
ATOM 485 O O . THR A 1 68 ? -19.222 4.235 15.609 1.00 98.88 68 THR A O 1
ATOM 488 N N . LEU A 1 69 ? -17.270 4.545 14.539 1.00 98.88 69 LEU A N 1
ATOM 489 C CA . LEU A 1 69 ? -16.515 5.093 15.664 1.00 98.88 69 LEU A CA 1
ATOM 490 C C . LEU A 1 69 ? -16.412 6.614 15.496 1.00 98.88 69 LEU A C 1
ATOM 492 O O . LEU A 1 69 ? -15.829 7.089 14.527 1.00 98.88 69 LEU A O 1
ATOM 496 N N . ASN A 1 70 ? -16.921 7.382 16.453 1.00 98.75 70 ASN A N 1
ATOM 497 C CA . ASN A 1 70 ? -16.737 8.828 16.514 1.00 98.75 70 ASN A CA 1
ATOM 498 C C . ASN A 1 70 ? -15.739 9.189 17.623 1.00 98.75 70 ASN A C 1
ATOM 500 O O . ASN A 1 70 ? -16.007 8.898 18.789 1.00 98.75 70 ASN A O 1
ATOM 504 N N . VAL A 1 71 ? -14.615 9.824 17.270 1.00 98.56 71 VAL A N 1
ATOM 505 C CA . VAL A 1 71 ? -13.527 10.171 18.203 1.00 98.56 71 VAL A CA 1
ATOM 506 C C . VAL A 1 71 ? -13.403 11.687 18.329 1.00 98.56 71 VAL A C 1
ATOM 508 O O . VAL A 1 71 ? -12.713 12.333 17.549 1.00 98.56 71 VAL A O 1
ATOM 511 N N . GLU A 1 72 ? -14.076 12.278 19.312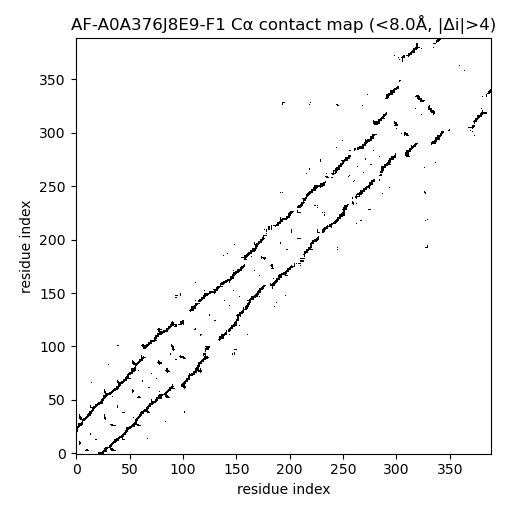 1.00 98.19 72 GLU A N 1
ATOM 512 C CA . GLU A 1 72 ? -14.147 13.736 19.485 1.00 98.19 72 GLU A CA 1
ATOM 513 C C . GLU A 1 72 ? -12.796 14.381 19.828 1.00 98.19 72 GLU A C 1
ATOM 515 O O . GLU A 1 72 ? -12.567 15.539 19.482 1.00 98.19 72 GLU A O 1
ATOM 520 N N . GLY A 1 73 ? -11.907 13.653 20.511 1.00 97.06 73 GLY A N 1
ATOM 521 C CA . GLY A 1 73 ? -10.562 14.122 20.853 1.00 97.06 73 GLY A CA 1
ATOM 522 C C . GLY A 1 73 ? -9.542 13.943 19.727 1.00 97.06 73 GLY A C 1
ATOM 523 O O . GLY A 1 73 ? -8.435 14.462 19.830 1.00 97.06 73 GLY A O 1
ATOM 524 N N . GLY A 1 74 ? -9.906 13.243 18.649 1.00 96.88 74 GLY A N 1
ATOM 525 C CA . GLY A 1 74 ? -9.073 13.059 17.462 1.00 96.88 74 GLY A CA 1
ATOM 526 C C . GLY A 1 74 ? -8.081 11.893 17.510 1.00 96.88 74 GLY A C 1
ATOM 527 O O . GLY A 1 74 ? -7.589 11.498 16.454 1.00 96.88 74 GLY A O 1
ATOM 528 N N . GLU A 1 75 ? -7.803 11.315 18.680 1.00 95.38 75 GLU A N 1
ATOM 529 C CA . GLU A 1 75 ? -6.714 10.345 18.847 1.00 95.38 75 GLU A CA 1
ATOM 530 C C . GLU A 1 75 ? -7.209 8.916 19.113 1.00 95.38 75 GLU A C 1
ATOM 532 O O . GLU A 1 75 ? -8.001 8.655 20.028 1.00 95.38 75 GLU A O 1
ATOM 537 N N . VAL A 1 76 ? -6.686 7.975 18.322 1.00 98.56 76 VAL A N 1
ATOM 538 C CA . VAL A 1 76 ? -6.820 6.530 18.535 1.00 98.56 76 VAL A CA 1
ATOM 539 C C . VAL A 1 76 ? -5.434 5.925 18.705 1.00 98.56 76 VAL A C 1
ATOM 541 O O . VAL A 1 76 ? -4.584 6.095 17.837 1.00 98.56 76 VAL A O 1
ATOM 544 N N . TYR A 1 77 ? -5.226 5.173 19.779 1.00 98.50 77 TYR A N 1
ATOM 545 C CA . TYR A 1 77 ? -3.986 4.452 20.045 1.00 98.50 77 TYR A CA 1
ATOM 546 C C . TYR A 1 77 ? -4.183 2.947 19.884 1.00 98.50 77 TYR A C 1
ATOM 548 O O . TYR A 1 77 ? -5.126 2.380 20.445 1.00 98.50 77 TYR A O 1
ATOM 556 N N . LEU A 1 78 ? -3.272 2.293 19.167 1.00 98.69 78 LEU A N 1
ATOM 557 C CA . LEU A 1 78 ? -3.257 0.846 18.954 1.00 98.69 78 LEU A CA 1
ATOM 558 C C . LEU A 1 78 ? -1.961 0.263 19.529 1.00 98.69 78 LEU A C 1
ATOM 560 O O . LEU A 1 78 ? -0.885 0.751 19.199 1.00 98.69 78 LEU A O 1
ATOM 564 N N . GLY A 1 79 ? -2.061 -0.758 20.387 1.00 97.88 79 GLY A N 1
ATOM 565 C CA . GLY A 1 79 ? -0.886 -1.384 21.006 1.00 97.88 79 GLY A CA 1
ATOM 566 C C . GLY A 1 79 ? -0.138 -0.396 21.904 1.00 97.88 79 GLY A C 1
ATOM 567 O O . GLY A 1 79 ? 1.013 -0.066 21.661 1.00 97.88 79 GLY A O 1
ATOM 568 N N . VAL A 1 80 ? -0.806 0.146 22.927 1.00 97.12 80 VAL A N 1
ATOM 569 C CA . VAL A 1 80 ? -0.336 1.354 23.635 1.00 97.12 80 VAL A CA 1
ATOM 570 C C . VAL A 1 80 ? 1.025 1.150 24.310 1.00 97.12 80 VAL A C 1
ATOM 572 O O . VAL A 1 80 ? 1.916 1.982 24.145 1.00 97.12 80 VAL A O 1
ATOM 575 N N . PHE A 1 81 ? 1.189 0.060 25.064 1.00 95.88 81 PHE A N 1
ATOM 576 C CA . PHE A 1 81 ? 2.421 -0.253 25.790 1.00 95.88 81 PHE A CA 1
ATOM 577 C C . PHE A 1 81 ? 2.857 -1.693 25.541 1.00 95.88 81 PHE A C 1
ATOM 579 O O . PHE A 1 81 ? 2.028 -2.592 25.648 1.00 95.88 81 PHE A O 1
ATOM 586 N N . GLU A 1 82 ? 4.149 -1.944 25.323 1.00 94.00 82 GLU A N 1
ATOM 587 C CA . GLU A 1 82 ? 4.688 -3.312 25.283 1.00 94.00 82 GLU A CA 1
ATOM 588 C C . GLU A 1 82 ? 4.261 -4.136 26.524 1.00 94.00 82 GLU A C 1
ATOM 590 O O . GLU A 1 82 ? 4.362 -3.640 27.654 1.00 94.00 82 GLU A O 1
ATOM 595 N N . PRO A 1 83 ? 3.816 -5.402 26.366 1.00 93.75 83 PRO A N 1
ATOM 596 C CA . PRO A 1 83 ? 3.740 -6.200 25.135 1.00 93.75 83 PRO A CA 1
ATOM 597 C C . PRO A 1 83 ? 2.324 -6.223 24.511 1.00 93.75 83 PRO A C 1
ATOM 599 O O . PRO A 1 83 ? 1.896 -7.259 24.000 1.00 93.75 83 PRO A O 1
ATOM 602 N N . ALA A 1 84 ? 1.549 -5.142 24.634 1.00 96.75 84 ALA A N 1
ATOM 603 C CA . ALA A 1 84 ? 0.171 -5.085 24.152 1.00 96.75 84 ALA A CA 1
ATOM 604 C C . ALA A 1 84 ? 0.058 -5.374 22.656 1.00 96.75 84 ALA A C 1
ATOM 606 O O . ALA A 1 84 ? 0.969 -5.088 21.885 1.00 96.75 84 ALA A O 1
ATOM 607 N N . VAL A 1 85 ? -1.123 -5.850 22.263 1.00 98.19 85 VAL A N 1
ATOM 608 C CA . VAL A 1 85 ? -1.524 -5.955 20.859 1.00 98.19 85 VAL A CA 1
ATOM 609 C C . VAL A 1 85 ? -2.848 -5.224 20.696 1.00 98.19 85 VAL A C 1
ATOM 611 O O . VAL A 1 85 ? -3.821 -5.546 21.384 1.00 98.19 85 VAL A O 1
ATOM 614 N N . GLY A 1 86 ? -2.897 -4.235 19.810 1.00 98.69 86 GLY A N 1
ATOM 615 C CA . GLY A 1 86 ? -4.102 -3.467 19.518 1.00 98.69 86 GLY A CA 1
ATOM 616 C C . GLY A 1 86 ? -4.485 -3.566 18.057 1.00 98.69 86 GLY A C 1
ATOM 617 O O . GLY A 1 86 ? -3.768 -3.051 17.210 1.00 98.69 86 GLY A O 1
ATOM 618 N N . THR A 1 87 ? -5.625 -4.181 17.759 1.00 98.94 87 THR A N 1
ATOM 619 C CA . THR A 1 87 ? -6.097 -4.361 16.382 1.00 98.94 87 THR A CA 1
ATOM 620 C C . THR A 1 87 ? -7.332 -3.519 16.097 1.00 98.94 87 THR A C 1
ATOM 622 O O . THR A 1 87 ? -8.337 -3.633 16.798 1.00 98.94 87 THR A O 1
ATOM 625 N N . LEU A 1 88 ? -7.288 -2.720 15.037 1.00 98.94 88 LEU A N 1
ATOM 626 C CA . LEU A 1 88 ? -8.442 -2.031 14.471 1.00 98.94 88 LEU A CA 1
ATOM 627 C C . LEU A 1 88 ? -8.746 -2.607 13.088 1.00 98.94 88 LEU A C 1
ATOM 629 O O . LEU A 1 88 ? -7.883 -2.585 12.219 1.00 98.94 88 LEU A O 1
ATOM 633 N N . ASN A 1 89 ? -9.967 -3.090 12.880 1.00 98.94 89 ASN A N 1
ATOM 634 C CA . ASN A 1 89 ? -10.426 -3.630 11.604 1.00 98.94 89 ASN A CA 1
ATOM 635 C C . ASN A 1 89 ? -11.464 -2.699 10.968 1.00 98.94 89 ASN A C 1
ATOM 637 O O . ASN A 1 89 ? -12.474 -2.374 11.602 1.00 98.94 89 ASN A O 1
ATOM 641 N N . ILE A 1 90 ? -11.250 -2.332 9.705 1.00 98.94 90 ILE A N 1
ATOM 642 C CA . ILE A 1 90 ? -12.267 -1.759 8.820 1.00 98.94 90 ILE A CA 1
ATOM 643 C C . ILE A 1 90 ? -12.771 -2.871 7.904 1.00 98.94 90 ILE A C 1
ATOM 645 O O . ILE A 1 90 ? -12.046 -3.353 7.032 1.00 98.94 90 ILE A O 1
ATOM 649 N N . GLY A 1 91 ? -14.026 -3.269 8.107 1.00 98.81 91 GLY A N 1
ATOM 650 C CA . GLY A 1 91 ? -14.596 -4.466 7.501 1.00 98.81 91 GLY A CA 1
ATOM 651 C C . GLY A 1 91 ? -14.327 -5.700 8.363 1.00 98.81 91 GLY A C 1
ATOM 652 O O . GLY A 1 91 ? -14.703 -5.736 9.536 1.00 98.81 91 GLY A O 1
ATOM 653 N N . ALA A 1 92 ? -13.730 -6.730 7.773 1.00 98.75 92 ALA A N 1
ATOM 654 C CA . ALA A 1 92 ? -13.418 -7.985 8.447 1.00 98.75 92 ALA A CA 1
ATOM 655 C C . ALA A 1 92 ? -12.025 -7.971 9.103 1.00 98.75 92 ALA A C 1
ATOM 657 O O . ALA A 1 92 ? -11.227 -7.058 8.903 1.00 98.75 92 ALA A O 1
ATOM 658 N N . ALA A 1 93 ? -11.737 -8.985 9.920 1.00 98.75 93 ALA A N 1
ATOM 659 C CA . ALA A 1 93 ? -10.401 -9.185 10.475 1.00 98.75 93 ALA A CA 1
ATOM 660 C C . ALA A 1 93 ? -9.419 -9.692 9.403 1.00 98.75 93 ALA A C 1
ATOM 662 O O . ALA A 1 93 ? -9.837 -10.190 8.355 1.00 98.75 93 ALA A O 1
ATOM 663 N N . HIS A 1 94 ? -8.116 -9.589 9.675 1.00 98.50 94 HIS A N 1
ATOM 664 C CA . HIS A 1 94 ? -7.087 -10.107 8.770 1.00 98.50 94 HIS A CA 1
ATOM 665 C C . HIS A 1 94 ? -7.272 -11.612 8.515 1.00 98.50 94 HIS A C 1
ATOM 667 O O . HIS A 1 94 ? -7.450 -12.381 9.462 1.00 98.50 94 HIS A O 1
ATOM 673 N N . GLY A 1 95 ? -7.221 -12.026 7.247 1.00 98.06 95 GLY A N 1
ATOM 674 C CA . GLY A 1 95 ? -7.372 -13.428 6.828 1.00 98.06 95 GLY A CA 1
ATOM 675 C C . GLY A 1 95 ? -8.812 -13.960 6.780 1.00 98.06 95 GLY A C 1
ATOM 676 O O . GLY A 1 95 ? -9.024 -15.096 6.354 1.00 98.06 95 GLY A O 1
ATOM 677 N N . GLU A 1 96 ? -9.801 -13.155 7.173 1.00 98.62 96 GLU A N 1
ATOM 678 C CA . GLU A 1 96 ? -11.223 -13.483 7.039 1.00 98.62 96 GLU A CA 1
ATOM 679 C C . GLU A 1 96 ? -11.793 -12.988 5.700 1.00 98.62 96 GLU A C 1
ATOM 681 O O . GLU A 1 96 ? -11.189 -12.177 4.996 1.00 98.62 96 GLU A O 1
ATOM 686 N N . ALA A 1 97 ? -12.989 -13.455 5.336 1.00 98.56 97 ALA A N 1
ATOM 687 C CA . ALA A 1 97 ? -13.685 -12.939 4.160 1.00 98.56 97 ALA A CA 1
ATOM 688 C C . ALA A 1 97 ? -14.066 -11.461 4.353 1.00 98.56 97 ALA A C 1
ATOM 690 O O . ALA A 1 97 ? -14.659 -11.108 5.374 1.00 98.56 97 ALA A O 1
ATOM 691 N N . ALA A 1 98 ? -13.768 -10.625 3.354 1.00 98.75 98 ALA A N 1
ATOM 692 C CA . ALA A 1 98 ? -14.068 -9.196 3.377 1.00 98.75 98 ALA A CA 1
ATOM 693 C C . ALA A 1 98 ? -15.545 -8.912 3.699 1.00 98.75 98 ALA A C 1
ATOM 695 O O . ALA A 1 98 ? -16.451 -9.579 3.193 1.00 98.75 98 ALA A O 1
ATOM 696 N N . ALA A 1 99 ? -15.782 -7.878 4.506 1.00 98.75 99 ALA A N 1
ATOM 697 C CA . ALA A 1 99 ? -17.116 -7.414 4.887 1.00 98.75 99 ALA A CA 1
ATOM 698 C C . ALA A 1 99 ? -17.307 -5.938 4.522 1.00 98.75 99 ALA A C 1
ATOM 700 O O . ALA A 1 99 ? -16.341 -5.231 4.239 1.00 98.75 99 ALA A O 1
ATOM 701 N N . ASP A 1 100 ? -18.541 -5.436 4.546 1.00 98.56 100 ASP A N 1
ATOM 702 C CA . ASP A 1 100 ? -18.763 -4.007 4.322 1.00 98.56 100 ASP A CA 1
ATOM 703 C C . ASP A 1 100 ? -18.029 -3.188 5.393 1.00 98.56 100 ASP A C 1
ATOM 705 O O . ASP A 1 100 ? -18.007 -3.548 6.578 1.00 98.56 100 ASP A O 1
ATOM 709 N N . ALA A 1 101 ? -17.408 -2.089 4.968 1.00 98.75 101 ALA A N 1
ATOM 710 C CA . ALA A 1 101 ? -16.629 -1.223 5.843 1.00 98.75 101 ALA A CA 1
ATOM 711 C C . ALA A 1 101 ? -17.508 -0.567 6.924 1.00 98.75 101 ALA A C 1
ATOM 713 O O . ALA A 1 101 ? -18.688 -0.275 6.713 1.00 98.75 101 ALA A O 1
ATOM 714 N N . GLY A 1 102 ? -16.923 -0.324 8.095 1.00 98.75 102 GLY A N 1
ATOM 715 C CA . GLY A 1 102 ? -17.394 0.696 9.030 1.00 98.75 102 GLY A CA 1
ATOM 716 C C . GLY A 1 102 ? -16.610 1.992 8.841 1.00 98.75 102 GLY A C 1
ATOM 717 O O . GLY A 1 102 ? -15.756 2.070 7.965 1.00 98.75 102 GLY A O 1
ATOM 718 N N . PHE A 1 103 ? -16.884 3.004 9.662 1.00 98.44 103 PHE A N 1
ATOM 719 C CA . PHE A 1 103 ? -16.311 4.342 9.505 1.00 98.44 103 PHE A CA 1
ATOM 720 C C . PHE A 1 103 ? -15.717 4.879 10.799 1.00 98.44 103 PHE A C 1
ATOM 722 O O . PHE A 1 103 ? -16.230 4.620 11.889 1.00 98.44 103 PHE A O 1
ATOM 729 N N . ILE A 1 104 ? -14.686 5.707 10.659 1.00 98.62 104 ILE A N 1
ATOM 730 C CA . ILE A 1 104 ? -14.145 6.527 11.740 1.00 98.62 104 ILE A CA 1
ATOM 731 C C . ILE A 1 104 ? -14.442 7.989 11.410 1.00 98.62 104 ILE A C 1
ATOM 733 O O . ILE A 1 104 ? -14.140 8.446 10.312 1.00 98.62 104 ILE A O 1
ATOM 737 N N . THR A 1 105 ? -15.016 8.731 12.353 1.00 98.25 105 THR A N 1
ATOM 738 C CA . THR A 1 105 ? -15.284 10.168 12.210 1.00 98.25 105 THR A CA 1
ATOM 739 C C . THR A 1 105 ? -14.561 10.965 13.287 1.00 98.25 105 THR A C 1
ATOM 741 O O . THR A 1 105 ? -14.388 10.486 14.407 1.00 98.25 105 THR A O 1
ATOM 744 N N . ASN A 1 106 ? -14.163 12.196 12.951 1.00 98.06 106 ASN A N 1
ATOM 745 C CA . ASN A 1 106 ? -13.456 13.153 13.818 1.00 98.06 106 ASN A CA 1
ATOM 746 C C . ASN A 1 106 ? -12.070 12.720 14.334 1.00 98.06 106 ASN A C 1
ATOM 748 O O . ASN A 1 106 ? -11.363 13.553 14.894 1.00 98.06 106 ASN A O 1
ATOM 752 N N . ALA A 1 107 ? -11.634 11.480 14.084 1.00 97.75 107 ALA A N 1
ATOM 753 C CA . ALA A 1 107 ? -10.246 11.089 14.291 1.00 97.75 107 ALA A CA 1
ATOM 754 C C . ALA A 1 107 ? -9.329 11.870 13.341 1.00 97.75 107 ALA A C 1
ATOM 756 O O . ALA A 1 107 ? -9.554 11.908 12.133 1.00 97.75 107 ALA A O 1
ATOM 757 N N . THR A 1 108 ? -8.283 12.468 13.893 1.00 96.62 108 THR A N 1
ATOM 758 C CA . THR A 1 108 ? -7.220 13.147 13.148 1.00 96.62 108 THR A CA 1
ATOM 759 C C . THR A 1 108 ? -5.966 12.284 13.057 1.00 96.62 108 THR A C 1
ATOM 761 O O . THR A 1 108 ? -5.151 12.494 12.157 1.00 96.62 108 THR A O 1
ATOM 764 N N . LYS A 1 109 ? -5.817 11.300 13.957 1.00 95.81 109 LYS A N 1
ATOM 765 C CA . LYS A 1 109 ? -4.645 10.429 14.040 1.00 95.81 109 LYS A CA 1
ATOM 766 C C . LYS A 1 109 ? -4.983 9.028 14.569 1.00 95.81 109 LYS A C 1
ATOM 768 O O . LYS A 1 109 ? -5.694 8.888 15.566 1.00 95.81 109 LYS A O 1
ATOM 773 N N . ILE A 1 110 ? -4.398 8.015 13.935 1.00 98.12 110 ILE A N 1
ATOM 774 C CA . ILE A 1 110 ? -4.179 6.672 14.478 1.00 98.12 110 ILE A CA 1
ATOM 775 C C . ILE A 1 110 ? -2.694 6.561 14.842 1.00 98.12 110 ILE A C 1
ATOM 777 O O . ILE A 1 110 ? -1.830 6.753 13.990 1.00 98.12 110 ILE A O 1
ATOM 781 N N . GLU A 1 111 ? -2.392 6.259 16.098 1.00 97.94 111 GLU A N 1
ATOM 782 C CA . GLU A 1 111 ? -1.026 6.141 16.605 1.00 97.94 111 GLU A CA 1
ATOM 783 C C . GLU A 1 111 ? -0.737 4.697 17.030 1.00 97.94 111 GLU A C 1
ATOM 785 O O . GLU A 1 111 ? -1.399 4.148 17.915 1.00 97.94 111 GLU A O 1
ATOM 790 N N . PHE A 1 112 ? 0.258 4.077 16.396 1.00 98.25 112 PHE A N 1
ATOM 791 C CA . PHE A 1 112 ? 0.874 2.857 16.903 1.00 98.25 112 PHE A CA 1
ATOM 792 C C . PHE A 1 112 ? 1.715 3.216 18.131 1.00 98.25 112 PHE A C 1
ATOM 794 O O . PHE A 1 112 ? 2.595 4.079 18.057 1.00 98.25 112 PHE A O 1
ATOM 801 N N . GLY A 1 113 ? 1.370 2.611 19.271 1.00 97.19 113 GLY A N 1
ATOM 802 C CA . GLY A 1 113 ? 2.085 2.781 20.532 1.00 97.19 113 GLY A CA 1
ATOM 803 C C . GLY A 1 113 ? 3.401 2.008 20.545 1.00 97.19 113 GLY A C 1
ATOM 804 O O . GLY A 1 113 ? 3.967 1.726 19.498 1.00 97.19 113 GLY A O 1
ATOM 805 N N . SER A 1 114 ? 3.914 1.678 21.734 1.00 95.81 114 SER A N 1
ATOM 806 C CA . SER A 1 114 ? 5.139 0.871 21.818 1.00 95.81 114 SER A CA 1
ATOM 807 C C . SER A 1 114 ? 4.901 -0.634 21.703 1.00 95.81 114 SER A C 1
ATOM 809 O O . SER A 1 114 ? 5.858 -1.369 21.515 1.00 95.81 114 SER A O 1
ATOM 811 N N . GLY A 1 115 ? 3.662 -1.102 21.871 1.00 96.44 115 GLY A N 1
ATOM 812 C CA . GLY A 1 115 ? 3.280 -2.482 21.576 1.00 96.44 115 GLY A CA 1
ATOM 813 C C . GLY A 1 115 ? 2.803 -2.643 20.131 1.00 96.44 115 GLY A C 1
ATOM 814 O O . GLY A 1 115 ? 2.661 -1.674 19.396 1.00 96.44 115 GLY A O 1
ATOM 815 N N . GLU A 1 116 ? 2.447 -3.872 19.756 1.00 97.38 116 GLU A N 1
ATOM 816 C CA . GLU A 1 116 ? 2.047 -4.207 18.388 1.00 97.38 116 GLU A CA 1
ATOM 817 C C . GLU A 1 116 ? 0.692 -3.567 18.025 1.00 97.38 116 GLU A C 1
ATOM 819 O O . GLU A 1 116 ? -0.388 -4.070 18.363 1.00 97.38 116 GLU A O 1
ATOM 824 N N . GLY A 1 117 ? 0.742 -2.437 17.322 1.00 98.44 117 GLY A N 1
ATOM 825 C CA . GLY A 1 117 ? -0.420 -1.803 16.707 1.00 98.44 117 GLY A CA 1
ATOM 826 C C . GLY A 1 117 ? -0.721 -2.397 15.329 1.00 98.44 117 GLY A C 1
ATOM 827 O O . GLY A 1 117 ? 0.153 -2.460 14.471 1.00 98.44 117 GLY A O 1
ATOM 828 N N . VAL A 1 118 ? -1.962 -2.819 15.086 1.00 98.75 118 VAL A N 1
ATOM 829 C CA . VAL A 1 118 ? -2.383 -3.433 13.818 1.00 98.75 118 VAL A CA 1
ATOM 830 C C . VAL A 1 118 ? -3.615 -2.720 13.279 1.00 98.75 118 VAL A C 1
ATOM 832 O O . VAL A 1 118 ? -4.670 -2.732 13.910 1.00 98.75 118 VAL A O 1
ATOM 835 N N . PHE A 1 119 ? -3.505 -2.126 12.094 1.00 98.81 119 PHE A N 1
ATOM 836 C CA . PHE A 1 119 ? -4.621 -1.502 11.392 1.00 98.81 119 PHE A CA 1
ATOM 837 C C . PHE A 1 119 ? -4.928 -2.274 10.108 1.00 98.81 119 PHE A C 1
ATOM 839 O O . PHE A 1 119 ? -4.109 -2.322 9.192 1.00 98.81 119 PHE A O 1
ATOM 846 N N . VAL A 1 120 ? -6.097 -2.908 10.064 1.00 98.94 120 VAL A N 1
ATOM 847 C CA . VAL A 1 120 ? -6.520 -3.798 8.982 1.00 98.94 120 VAL A CA 1
ATOM 848 C C . VAL A 1 120 ? -7.606 -3.141 8.140 1.00 98.94 120 VAL A C 1
ATOM 850 O O . VAL A 1 120 ? -8.637 -2.708 8.658 1.00 98.94 120 VAL A O 1
ATOM 853 N N . PHE A 1 121 ? -7.402 -3.160 6.829 1.00 98.94 121 PHE A N 1
ATOM 854 C CA . PHE A 1 121 ? -8.398 -2.872 5.808 1.00 98.94 121 PHE A CA 1
ATOM 855 C C . PHE A 1 121 ? -8.736 -4.179 5.096 1.00 98.94 121 PHE A C 1
ATOM 857 O O . PHE A 1 121 ? -7.929 -4.718 4.341 1.00 98.94 121 PHE A O 1
ATOM 864 N N . ASN A 1 122 ? -9.921 -4.717 5.369 1.00 98.88 122 ASN A N 1
ATOM 865 C CA . ASN A 1 122 ? -10.423 -5.926 4.725 1.00 98.88 122 ASN A CA 1
ATOM 866 C C . ASN A 1 122 ? -11.903 -5.726 4.406 1.00 98.88 122 ASN A C 1
ATOM 868 O O . ASN A 1 122 ? -12.796 -6.218 5.110 1.00 98.88 122 ASN A O 1
ATOM 872 N N . HIS A 1 123 ? -12.163 -4.915 3.383 1.00 98.88 123 HIS A N 1
ATOM 873 C CA . HIS A 1 123 ? -13.508 -4.448 3.093 1.00 98.88 123 HIS A CA 1
ATOM 874 C C . HIS A 1 123 ? -13.925 -4.601 1.633 1.00 98.88 123 HIS A C 1
ATOM 876 O O . HIS A 1 123 ? -13.111 -4.660 0.719 1.00 98.88 123 HIS A O 1
ATOM 882 N N . THR A 1 124 ? -15.232 -4.587 1.392 1.00 98.69 124 THR A N 1
ATOM 883 C CA . THR A 1 124 ? -15.841 -4.795 0.065 1.00 98.69 124 THR A CA 1
ATOM 884 C C . THR A 1 124 ? -15.904 -3.541 -0.818 1.00 98.69 124 THR A C 1
ATOM 886 O O . THR A 1 124 ? -16.298 -3.643 -1.984 1.00 98.69 124 THR A O 1
ATOM 889 N N . ASN A 1 125 ? -15.529 -2.354 -0.314 1.00 98.50 125 ASN A N 1
ATOM 890 C CA . ASN A 1 125 ? -15.530 -1.127 -1.119 1.00 98.50 125 ASN A CA 1
ATOM 891 C C . ASN A 1 125 ? -14.467 -1.211 -2.221 1.00 98.50 125 ASN A C 1
ATOM 893 O O . ASN A 1 125 ? -13.287 -1.072 -1.935 1.00 98.50 125 ASN A O 1
ATOM 897 N N . ASN A 1 126 ? -14.906 -1.401 -3.464 1.00 97.62 126 ASN A N 1
ATOM 898 C CA . ASN A 1 126 ? -14.072 -1.436 -4.671 1.00 97.62 126 ASN A CA 1
ATOM 899 C C . ASN A 1 126 ? -14.438 -0.306 -5.650 1.00 97.62 126 ASN A C 1
ATOM 901 O O . ASN A 1 126 ? -14.259 -0.440 -6.857 1.00 97.62 126 ASN A O 1
ATOM 905 N N . SER A 1 127 ? -15.045 0.775 -5.152 1.00 98.12 127 SER A N 1
ATOM 906 C CA . SER A 1 127 ? -15.379 1.930 -5.990 1.00 98.12 127 SER A CA 1
ATOM 907 C C . SER A 1 127 ? -14.119 2.667 -6.451 1.00 98.12 127 SER A C 1
ATOM 909 O O . SER A 1 127 ? -13.095 2.624 -5.771 1.00 98.12 127 SER A O 1
ATOM 911 N N . ASP A 1 128 ? -14.217 3.414 -7.553 1.00 94.88 128 ASP A N 1
ATOM 912 C CA . ASP A 1 128 ? -13.111 4.240 -8.063 1.00 94.88 128 ASP A CA 1
ATOM 913 C C . ASP A 1 128 ? -12.625 5.267 -7.033 1.00 94.88 128 ASP A C 1
ATOM 915 O O . ASP A 1 128 ? -11.442 5.583 -6.982 1.00 94.88 128 ASP A O 1
ATOM 919 N N . ALA A 1 129 ? -13.529 5.771 -6.186 1.00 95.19 129 ALA A N 1
ATOM 920 C CA . ALA A 1 129 ? -13.159 6.664 -5.096 1.00 95.19 129 ALA A CA 1
ATOM 921 C C . ALA A 1 129 ? -12.399 5.920 -3.987 1.00 95.19 129 ALA A C 1
ATOM 923 O O . ALA A 1 129 ? -11.458 6.473 -3.441 1.00 95.19 129 ALA A O 1
ATOM 924 N N . GLY A 1 130 ? -12.787 4.684 -3.661 1.00 97.81 130 GLY A N 1
ATOM 925 C CA . GLY A 1 130 ? -12.205 3.903 -2.567 1.00 97.81 130 GLY A CA 1
ATOM 926 C C . GLY A 1 130 ? -12.635 4.368 -1.169 1.00 97.81 130 GLY A C 1
ATOM 927 O O . GLY A 1 130 ? -13.388 5.333 -0.998 1.00 97.81 130 GLY A O 1
ATOM 928 N N . TYR A 1 131 ? -12.196 3.645 -0.139 1.00 98.44 131 TYR A N 1
ATOM 929 C CA . TYR A 1 131 ? -12.376 4.001 1.268 1.00 98.44 131 TYR A CA 1
ATOM 930 C C . TYR A 1 131 ? -11.331 5.048 1.668 1.00 98.44 131 TYR A C 1
ATOM 932 O O . TYR A 1 131 ? -10.132 4.778 1.620 1.00 98.44 131 TYR A O 1
ATOM 940 N N . GLN A 1 132 ? -11.786 6.245 2.042 1.00 97.25 132 GLN A N 1
ATOM 941 C CA . GLN A 1 132 ? -10.900 7.369 2.346 1.00 97.25 132 GLN A CA 1
ATOM 942 C C . GLN A 1 132 ? -10.316 7.262 3.755 1.00 97.25 132 GLN A C 1
ATOM 944 O O . GLN A 1 132 ? -11.047 7.095 4.733 1.00 97.25 132 GLN A O 1
ATOM 949 N N . VAL A 1 133 ? -8.999 7.419 3.849 1.00 96.50 133 VAL A N 1
ATOM 950 C CA . VAL A 1 133 ? -8.240 7.500 5.099 1.00 96.50 133 VAL A CA 1
ATOM 951 C C . VAL A 1 133 ? -7.578 8.873 5.141 1.00 96.50 133 VAL A C 1
ATOM 953 O O . VAL A 1 133 ? -6.475 9.082 4.630 1.00 96.50 133 VAL A O 1
ATOM 956 N N . ASP A 1 134 ? -8.307 9.825 5.721 1.00 93.00 134 ASP A N 1
ATOM 957 C CA . ASP A 1 134 ? -7.889 11.229 5.827 1.00 93.00 134 ASP A CA 1
ATOM 958 C C . ASP A 1 134 ? -7.058 11.512 7.084 1.00 93.00 134 ASP A C 1
ATOM 960 O O . ASP A 1 134 ? -6.340 12.509 7.157 1.00 93.00 134 ASP A O 1
ATOM 964 N N . MET A 1 135 ? -7.170 10.647 8.093 1.00 94.19 135 MET A N 1
ATOM 965 C CA . MET A 1 135 ? -6.401 10.743 9.327 1.00 94.19 135 MET A CA 1
ATOM 966 C C . MET A 1 135 ? -4.948 10.313 9.112 1.00 94.19 135 MET A C 1
ATOM 968 O O . MET A 1 135 ? -4.655 9.438 8.300 1.00 94.19 135 MET A O 1
ATOM 972 N N . LEU A 1 136 ? -4.039 10.892 9.897 1.00 94.25 136 LEU A N 1
ATOM 973 C CA . L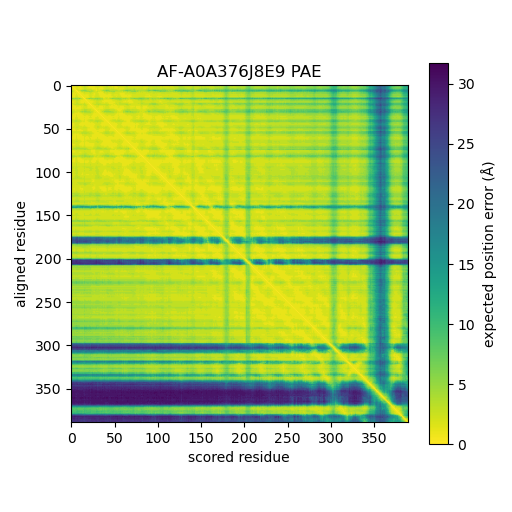EU A 1 136 ? -2.639 10.478 9.918 1.00 94.25 136 LEU A CA 1
ATOM 974 C C . LEU A 1 136 ? -2.486 9.117 10.597 1.00 94.25 136 LEU A C 1
ATOM 976 O O . LEU A 1 136 ? -3.047 8.889 11.664 1.00 94.25 136 LEU A O 1
ATOM 980 N N . ILE A 1 137 ? -1.658 8.252 10.028 1.00 96.00 137 ILE A N 1
ATOM 981 C CA . ILE A 1 137 ? -1.148 7.048 10.680 1.00 96.00 137 ILE A CA 1
ATOM 982 C C . ILE A 1 137 ? 0.296 7.335 11.100 1.00 96.00 137 ILE A C 1
ATOM 984 O O . ILE A 1 137 ? 1.132 7.731 10.280 1.00 96.00 137 ILE A O 1
ATOM 988 N N . THR A 1 138 ? 0.588 7.177 12.387 1.00 95.69 138 THR A N 1
ATOM 989 C CA . THR A 1 138 ? 1.884 7.525 12.987 1.00 95.69 138 THR A CA 1
ATOM 990 C C . THR A 1 138 ? 2.349 6.455 13.970 1.00 95.69 138 THR A C 1
ATOM 992 O O . THR A 1 138 ? 1.554 5.630 14.406 1.00 95.69 138 THR A O 1
ATOM 995 N N . GLY A 1 139 ? 3.611 6.527 14.385 1.00 94.69 139 GLY A N 1
ATOM 996 C CA . GLY A 1 139 ? 4.191 5.669 15.422 1.00 94.69 139 GLY A CA 1
ATOM 997 C C . GLY A 1 139 ? 5.534 5.114 14.967 1.00 94.69 139 GLY A C 1
ATOM 998 O O . GLY A 1 139 ? 5.653 4.676 13.829 1.00 94.69 139 GLY A O 1
ATOM 999 N N . ASP A 1 140 ? 6.547 5.160 15.828 1.00 86.00 140 ASP A N 1
ATOM 1000 C CA . ASP A 1 140 ? 7.901 4.687 15.498 1.00 86.00 140 ASP A CA 1
ATOM 1001 C C . ASP A 1 140 ? 8.166 3.260 16.014 1.00 86.00 140 ASP A C 1
ATOM 1003 O O . ASP A 1 140 ? 9.270 2.919 16.439 1.00 86.00 140 ASP A O 1
ATOM 1007 N N . ASP A 1 141 ? 7.124 2.429 16.026 1.00 80.25 141 ASP A N 1
ATOM 1008 C CA . ASP A 1 141 ? 7.239 1.027 16.398 1.00 80.25 141 ASP A CA 1
ATOM 1009 C C . ASP A 1 141 ? 7.441 0.143 15.161 1.00 80.25 141 ASP A C 1
ATOM 1011 O O . ASP A 1 141 ? 6.601 0.062 14.264 1.00 80.25 141 ASP A O 1
ATOM 1015 N N . LYS A 1 142 ? 8.558 -0.588 15.158 1.00 81.75 142 LYS A N 1
ATOM 1016 C CA . LYS A 1 142 ? 8.907 -1.574 14.129 1.00 81.75 142 LYS A CA 1
ATOM 1017 C C . LYS A 1 142 ? 7.913 -2.741 14.048 1.00 81.75 142 LYS A C 1
ATOM 1019 O O . LYS A 1 142 ? 7.900 -3.442 13.034 1.00 81.75 142 LYS A O 1
ATOM 1024 N N . ASP A 1 143 ? 7.143 -2.984 15.108 1.00 90.44 143 ASP A N 1
ATOM 1025 C CA . ASP A 1 143 ? 6.165 -4.066 15.162 1.00 90.44 143 ASP A CA 1
ATOM 1026 C C . ASP A 1 143 ? 4.766 -3.603 14.705 1.00 90.44 143 ASP A C 1
ATOM 1028 O O . ASP A 1 143 ? 3.913 -4.448 14.416 1.00 90.44 143 ASP A O 1
ATOM 1032 N N . GLY A 1 144 ? 4.567 -2.290 14.515 1.00 96.38 144 GLY A N 1
ATOM 1033 C CA . GLY A 1 144 ? 3.372 -1.691 13.926 1.00 96.38 144 GLY A CA 1
ATOM 1034 C C . GLY A 1 144 ? 3.088 -2.192 12.505 1.00 96.38 144 GLY A C 1
ATOM 1035 O O . GLY A 1 144 ? 3.994 -2.380 11.686 1.00 96.38 144 GLY A O 1
ATOM 1036 N N . LYS A 1 145 ? 1.812 -2.441 12.195 1.00 98.00 145 LYS A N 1
ATOM 1037 C CA . LYS A 1 145 ? 1.371 -3.023 10.920 1.00 98.00 145 LYS A CA 1
ATOM 1038 C C . LYS A 1 145 ? 0.147 -2.314 10.370 1.00 98.00 145 LYS A C 1
ATOM 1040 O O . LYS A 1 145 ? -0.901 -2.265 11.009 1.00 98.00 145 LYS A O 1
ATOM 1045 N N . VAL A 1 146 ? 0.250 -1.888 9.121 1.00 98.69 146 VAL A N 1
ATOM 1046 C CA . VAL A 1 146 ? -0.891 -1.629 8.246 1.00 98.69 146 VAL A CA 1
ATOM 1047 C C . VAL A 1 146 ? -1.064 -2.839 7.334 1.00 98.69 146 VAL A C 1
ATOM 1049 O O . VAL A 1 146 ? -0.116 -3.256 6.671 1.00 98.69 146 VAL A O 1
ATOM 1052 N N . ILE A 1 147 ? -2.264 -3.416 7.306 1.00 98.88 147 ILE A N 1
ATOM 1053 C CA . ILE A 1 147 ? -2.586 -4.602 6.506 1.00 98.88 147 ILE A CA 1
ATOM 1054 C C . ILE A 1 147 ? -3.754 -4.277 5.583 1.00 98.88 147 ILE A C 1
ATOM 1056 O O . ILE A 1 147 ? -4.833 -3.923 6.049 1.00 98.88 147 ILE A O 1
ATOM 1060 N N . HIS A 1 148 ? -3.545 -4.422 4.282 1.00 98.81 148 HIS A N 1
ATOM 1061 C CA . HIS A 1 148 ? -4.556 -4.270 3.249 1.00 98.81 148 HIS A CA 1
ATOM 1062 C C . HIS A 1 148 ? -4.839 -5.631 2.605 1.00 98.81 148 HIS A C 1
ATOM 1064 O O . HIS A 1 148 ? -4.053 -6.128 1.797 1.00 98.81 148 HIS A O 1
ATOM 1070 N N . ASP A 1 149 ? -5.961 -6.235 2.985 1.00 98.88 149 ASP A N 1
ATOM 1071 C CA . ASP A 1 149 ? -6.363 -7.584 2.579 1.00 98.88 149 ASP A CA 1
ATOM 1072 C C . ASP A 1 149 ? -7.418 -7.610 1.479 1.00 98.88 149 ASP A C 1
ATOM 1074 O O . ASP A 1 149 ? -7.553 -8.636 0.829 1.00 98.88 149 ASP A O 1
ATOM 1078 N N . ALA A 1 150 ? -8.208 -6.548 1.302 1.00 98.81 150 ALA A N 1
ATOM 1079 C CA . ALA A 1 150 ? -9.238 -6.474 0.268 1.00 98.81 150 ALA A CA 1
ATOM 1080 C C . ALA A 1 150 ? -9.785 -5.050 0.122 1.00 98.81 150 ALA A C 1
ATOM 1082 O O . ALA A 1 150 ? -9.745 -4.253 1.061 1.00 98.81 150 ALA A O 1
ATOM 1083 N N . GLY A 1 151 ? -10.397 -4.782 -1.033 1.00 98.81 151 GLY A N 1
ATOM 1084 C CA . GLY A 1 151 ? -11.038 -3.507 -1.334 1.00 98.81 151 GLY A CA 1
ATOM 1085 C C . GLY A 1 151 ? -10.108 -2.519 -2.027 1.00 98.81 151 GLY A C 1
ATOM 1086 O O . GLY A 1 151 ? -9.013 -2.864 -2.463 1.00 98.81 151 GLY A O 1
ATOM 1087 N N . HIS A 1 152 ? -10.568 -1.280 -2.130 1.00 98.81 152 HIS A N 1
ATOM 1088 C CA . HIS A 1 152 ? -9.797 -0.122 -2.542 1.00 98.81 152 HIS A CA 1
ATOM 1089 C C . HIS A 1 152 ? -9.725 0.864 -1.373 1.00 98.81 152 HIS A C 1
ATOM 1091 O O . HIS A 1 152 ? -10.750 1.434 -0.996 1.00 98.81 152 HIS A O 1
ATOM 1097 N N . THR A 1 153 ? -8.536 1.065 -0.809 1.00 98.62 153 THR A N 1
ATOM 1098 C CA . THR A 1 153 ? -8.271 2.019 0.282 1.00 98.62 153 THR A CA 1
ATOM 1099 C C . THR A 1 153 ? -7.402 3.160 -0.228 1.00 98.62 153 THR A C 1
ATOM 1101 O O . THR A 1 153 ? -6.442 2.911 -0.950 1.00 98.62 153 THR A O 1
ATOM 1104 N N . VAL A 1 154 ? -7.702 4.400 0.162 1.00 96.94 154 VAL A N 1
ATOM 1105 C CA . VAL A 1 154 ? -6.953 5.590 -0.266 1.00 96.94 154 VAL A CA 1
ATOM 1106 C C . VAL A 1 154 ? -6.373 6.317 0.939 1.00 96.94 154 VAL A C 1
ATOM 1108 O O . VAL A 1 154 ? -7.110 6.785 1.805 1.00 96.94 154 VAL A O 1
ATOM 1111 N N . PHE A 1 155 ? -5.048 6.434 0.987 1.00 94.88 155 PHE A N 1
ATOM 1112 C CA . PHE A 1 155 ? -4.330 7.226 1.981 1.00 94.88 155 PHE A CA 1
ATOM 1113 C C . PHE A 1 155 ? -4.155 8.660 1.480 1.00 94.88 155 PHE A C 1
ATOM 1115 O O . PHE A 1 155 ? -3.415 8.919 0.527 1.00 94.88 155 PHE A O 1
ATOM 1122 N N . ASN A 1 156 ? -4.831 9.593 2.152 1.00 90.69 156 ASN A N 1
ATOM 1123 C CA . ASN A 1 156 ? -4.850 11.016 1.799 1.00 90.69 156 ASN A CA 1
ATOM 1124 C C . ASN A 1 156 ? -3.902 11.868 2.654 1.00 90.69 156 ASN A C 1
ATOM 1126 O O . ASN A 1 156 ? -3.709 13.054 2.377 1.00 90.69 156 ASN A O 1
ATOM 1130 N N . ALA A 1 157 ? -3.290 11.281 3.683 1.00 88.75 157 ALA A N 1
ATOM 1131 C CA . ALA A 1 157 ? -2.351 11.954 4.569 1.00 88.75 157 ALA A CA 1
ATOM 1132 C C . ALA A 1 157 ? -0.908 11.473 4.344 1.00 88.75 157 ALA A C 1
ATOM 1134 O O . ALA A 1 157 ? -0.661 10.317 4.000 1.00 88.75 157 ALA A O 1
ATOM 1135 N N . GLY A 1 158 ? 0.063 12.358 4.589 1.00 87.50 158 GLY A N 1
ATOM 1136 C CA . GLY A 1 158 ? 1.484 12.009 4.622 1.00 87.50 158 GLY A CA 1
ATOM 1137 C C . GLY A 1 158 ? 1.820 11.228 5.892 1.00 87.50 158 GLY A C 1
ATOM 1138 O O . GLY A 1 158 ? 2.316 11.810 6.854 1.00 87.50 158 GLY A O 1
ATOM 1139 N N . ASN A 1 159 ? 1.499 9.935 5.912 1.00 91.88 159 ASN A N 1
ATOM 1140 C CA . ASN A 1 159 ? 1.705 9.077 7.078 1.00 91.88 159 ASN A CA 1
ATOM 1141 C C . ASN A 1 159 ? 3.189 8.959 7.454 1.00 91.88 159 ASN A C 1
ATOM 1143 O O . ASN A 1 159 ? 4.063 9.008 6.588 1.00 91.88 159 ASN A O 1
ATOM 1147 N N . THR A 1 160 ? 3.466 8.764 8.744 1.00 92.38 160 THR A N 1
ATOM 1148 C CA . THR A 1 160 ? 4.831 8.762 9.305 1.00 92.38 160 THR A CA 1
ATOM 1149 C C . THR A 1 160 ? 5.134 7.547 10.178 1.00 92.38 160 THR A C 1
ATOM 1151 O O . THR A 1 160 ? 6.120 7.555 10.912 1.00 92.38 160 THR A O 1
ATOM 1154 N N . TYR A 1 161 ? 4.300 6.506 10.127 1.00 94.62 161 TYR A N 1
ATOM 1155 C CA . TYR A 1 161 ? 4.553 5.280 10.877 1.00 94.62 161 TYR A CA 1
ATOM 1156 C C . TYR A 1 161 ? 5.773 4.511 10.348 1.00 94.62 161 TYR A C 1
ATOM 1158 O O . TYR A 1 161 ? 6.095 4.560 9.156 1.00 94.62 161 TYR A O 1
ATOM 1166 N N . SER A 1 162 ? 6.436 3.785 11.242 1.00 92.81 162 SER A N 1
ATOM 1167 C CA . SER A 1 162 ? 7.402 2.741 10.910 1.00 92.81 162 SER A CA 1
ATOM 1168 C C . SER A 1 162 ? 6.764 1.354 11.092 1.00 92.81 162 SER A C 1
ATOM 1170 O O . SER A 1 162 ? 5.550 1.233 11.258 1.00 92.81 162 SER A O 1
ATOM 1172 N N . GLY A 1 163 ? 7.543 0.285 10.932 1.00 95.44 163 GLY A N 1
ATOM 1173 C CA . GLY A 1 163 ? 7.022 -1.082 10.937 1.00 95.44 163 GLY A CA 1
ATOM 1174 C C . GLY A 1 163 ? 6.700 -1.576 9.534 1.00 95.44 163 GLY A C 1
ATOM 1175 O O . GLY A 1 163 ? 7.592 -1.571 8.684 1.00 95.44 163 GLY A O 1
ATOM 1176 N N . LYS A 1 164 ? 5.475 -2.047 9.274 1.00 97.69 164 LYS A N 1
ATOM 1177 C CA . LYS A 1 164 ? 5.128 -2.725 8.011 1.00 97.69 164 LYS A CA 1
ATOM 1178 C C . LYS A 1 164 ? 3.862 -2.202 7.348 1.00 97.69 164 LYS A C 1
ATOM 1180 O O . LYS A 1 164 ? 2.858 -1.960 8.011 1.00 97.69 164 LYS A O 1
ATOM 1185 N N . THR A 1 165 ? 3.893 -2.162 6.021 1.00 98.31 165 THR A N 1
ATOM 1186 C CA . THR A 1 165 ? 2.719 -2.035 5.155 1.00 98.31 165 THR A CA 1
ATOM 1187 C C . THR A 1 165 ? 2.604 -3.298 4.309 1.00 98.31 165 THR A C 1
ATOM 1189 O O . THR A 1 165 ? 3.478 -3.586 3.491 1.00 98.31 165 THR A O 1
ATOM 1192 N N . LEU A 1 166 ? 1.544 -4.076 4.517 1.00 98.88 166 LEU A N 1
ATOM 1193 C CA . LEU A 1 166 ? 1.287 -5.323 3.800 1.00 98.88 166 LEU A CA 1
ATOM 1194 C C . LEU A 1 166 ? 0.118 -5.117 2.839 1.00 98.88 166 LEU A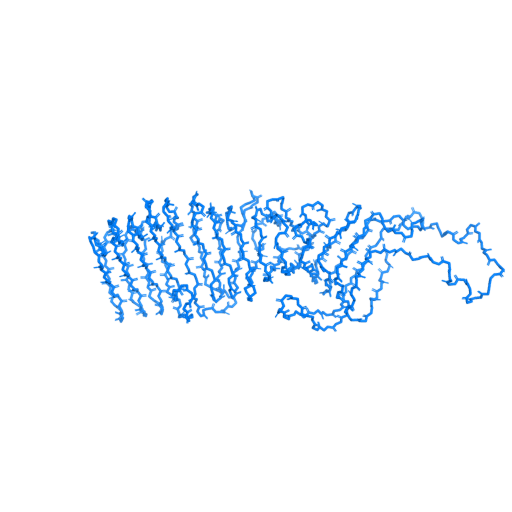 C 1
ATOM 1196 O O . LEU A 1 166 ? -0.998 -4.873 3.284 1.00 98.88 166 LEU A O 1
ATOM 1200 N N . VAL A 1 167 ? 0.368 -5.223 1.537 1.00 98.88 167 VAL A N 1
ATOM 1201 C CA . VAL A 1 167 ? -0.660 -5.162 0.492 1.00 98.88 167 VAL A CA 1
ATOM 1202 C C . VAL A 1 167 ? -0.861 -6.575 -0.042 1.00 98.88 167 VAL A C 1
ATOM 1204 O O . VAL A 1 167 ? -0.133 -7.021 -0.927 1.00 98.88 167 VAL A O 1
ATOM 1207 N N . ASN A 1 168 ? -1.805 -7.302 0.552 1.00 98.75 168 ASN A N 1
ATOM 1208 C CA . ASN A 1 168 ? -2.020 -8.725 0.291 1.00 98.75 168 ASN A CA 1
ATOM 1209 C C . ASN A 1 168 ? -2.947 -8.964 -0.914 1.00 98.75 168 ASN A C 1
ATOM 1211 O O . ASN A 1 168 ? -2.669 -9.826 -1.744 1.00 98.75 168 ASN A O 1
ATOM 1215 N N . ASP A 1 169 ? -4.016 -8.175 -1.031 1.00 98.50 169 ASP A N 1
ATOM 1216 C CA . ASP A 1 169 ? -4.965 -8.172 -2.155 1.00 98.50 169 ASP A CA 1
ATOM 1217 C C . ASP A 1 169 ? -5.542 -6.751 -2.327 1.00 98.50 169 ASP A C 1
ATOM 1219 O O . ASP A 1 169 ? -5.245 -5.841 -1.547 1.00 98.50 169 ASP A O 1
ATOM 1223 N N . GLY A 1 170 ? -6.371 -6.548 -3.347 1.00 98.31 170 GLY A N 1
ATOM 1224 C CA . GLY A 1 170 ? -7.050 -5.295 -3.632 1.00 98.31 170 GLY A CA 1
ATOM 1225 C C . GLY A 1 170 ? -6.101 -4.186 -4.086 1.00 98.31 170 GLY A C 1
ATOM 1226 O O . GLY A 1 170 ? -5.049 -4.434 -4.684 1.00 98.31 170 GLY A O 1
ATOM 1227 N N . LEU A 1 171 ? -6.520 -2.949 -3.832 1.00 98.69 171 LEU A N 1
ATOM 1228 C CA . LEU A 1 171 ? -5.854 -1.729 -4.258 1.00 98.69 171 LEU A CA 1
ATOM 1229 C C . LEU A 1 171 ? -5.614 -0.804 -3.058 1.00 98.69 171 LEU A C 1
ATOM 1231 O O . LEU A 1 171 ? -6.559 -0.255 -2.499 1.00 98.69 171 LEU A O 1
ATOM 1235 N N . LEU A 1 172 ? -4.352 -0.591 -2.695 1.00 98.50 172 LEU A N 1
ATOM 1236 C CA . LEU A 1 172 ? -3.962 0.478 -1.781 1.00 98.50 172 LEU A CA 1
ATOM 1237 C C . LEU A 1 172 ? -3.435 1.658 -2.596 1.00 98.50 172 LEU A C 1
ATOM 1239 O O . LEU A 1 172 ? -2.395 1.543 -3.240 1.00 98.50 172 LEU A O 1
ATOM 1243 N N . THR A 1 173 ? -4.130 2.787 -2.536 1.00 96.88 173 THR A N 1
ATOM 1244 C CA . THR A 1 173 ? -3.756 4.016 -3.236 1.00 96.88 173 THR A CA 1
ATOM 1245 C C . THR A 1 173 ? -3.120 5.007 -2.2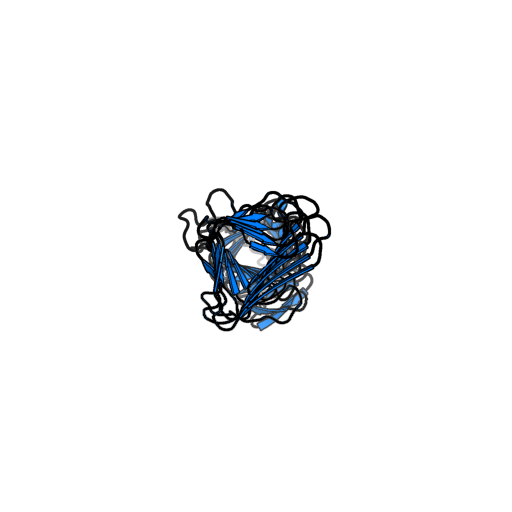74 1.00 96.88 173 THR A C 1
ATOM 1247 O O . THR A 1 173 ? -3.698 5.363 -1.248 1.00 96.88 173 THR A O 1
ATOM 1250 N N . ILE A 1 174 ? -1.949 5.512 -2.635 1.00 93.31 174 ILE A N 1
ATOM 1251 C CA . ILE A 1 174 ? -1.275 6.616 -1.965 1.00 93.31 174 ILE A CA 1
ATOM 1252 C C . ILE A 1 174 ? -1.567 7.882 -2.766 1.00 93.31 174 ILE A C 1
ATOM 1254 O O . ILE A 1 174 ? -0.961 8.108 -3.810 1.00 93.31 174 ILE A O 1
ATOM 1258 N N . ALA A 1 175 ? -2.524 8.687 -2.299 1.00 87.06 175 ALA A N 1
ATOM 1259 C CA . ALA A 1 175 ? -2.990 9.880 -3.012 1.00 87.06 175 ALA A CA 1
ATOM 1260 C C . ALA A 1 175 ? -2.240 11.162 -2.620 1.00 87.06 175 ALA A C 1
ATOM 1262 O O . ALA A 1 175 ? -2.244 12.145 -3.367 1.00 87.06 175 ALA A O 1
ATOM 1263 N N . SER A 1 176 ? -1.613 11.164 -1.442 1.00 75.06 176 SER A N 1
ATOM 1264 C CA . SER A 1 176 ? -0.914 12.317 -0.886 1.00 75.06 176 SER A CA 1
ATOM 1265 C C . SER A 1 176 ? 0.503 11.954 -0.478 1.00 75.06 176 SER A C 1
ATOM 1267 O O . SER A 1 176 ? 0.750 10.953 0.191 1.00 75.06 176 SER A O 1
ATOM 1269 N N . HIS A 1 177 ? 1.435 12.804 -0.882 1.00 67.69 177 HIS A N 1
ATOM 1270 C CA . HIS A 1 177 ? 2.842 12.742 -0.523 1.00 67.69 177 HIS A CA 1
ATOM 1271 C C . HIS A 1 177 ? 3.356 14.180 -0.430 1.00 67.69 177 HIS A C 1
ATOM 1273 O O . HIS A 1 177 ? 2.920 15.069 -1.175 1.00 67.69 177 HIS A O 1
ATOM 1279 N N . THR A 1 178 ? 4.250 14.444 0.519 1.00 59.06 178 THR A N 1
ATOM 1280 C CA . THR A 1 178 ? 4.861 15.770 0.655 1.00 59.06 178 THR A CA 1
ATOM 1281 C C . THR A 1 178 ? 6.138 15.837 -0.175 1.00 59.06 178 THR A C 1
ATOM 1283 O O . THR A 1 178 ? 6.813 14.830 -0.382 1.00 59.06 178 THR A O 1
ATOM 1286 N N . ALA A 1 179 ? 6.501 17.043 -0.620 1.00 52.81 179 ALA A N 1
ATOM 1287 C CA . ALA A 1 179 ? 7.766 17.289 -1.319 1.00 52.81 179 ALA A CA 1
ATOM 1288 C C . ALA A 1 179 ? 9.006 16.948 -0.463 1.00 52.81 179 ALA A C 1
ATOM 1290 O O . ALA A 1 179 ? 10.105 16.822 -0.993 1.00 52.81 179 ALA A O 1
ATOM 1291 N N . ASP A 1 180 ? 8.825 16.763 0.849 1.00 53.78 180 ASP A N 1
ATOM 1292 C CA . ASP A 1 180 ? 9.882 16.437 1.809 1.00 53.78 180 ASP A CA 1
ATOM 1293 C C . ASP A 1 180 ? 10.206 14.928 1.870 1.00 53.78 180 ASP A C 1
ATOM 1295 O O . ASP A 1 180 ? 10.897 14.479 2.784 1.00 53.78 180 ASP A O 1
ATOM 1299 N N . GLY A 1 181 ? 9.705 14.124 0.924 1.00 51.31 181 GLY A N 1
ATOM 1300 C CA . GLY A 1 181 ? 10.014 12.692 0.835 1.00 51.31 181 GLY A CA 1
ATOM 1301 C C . GLY A 1 181 ? 9.194 11.799 1.771 1.00 51.31 181 GLY A C 1
ATOM 1302 O O . GLY A 1 181 ? 9.573 10.652 2.009 1.00 51.31 181 GLY A O 1
ATOM 1303 N N . VAL A 1 182 ? 8.066 12.295 2.298 1.00 61.62 182 VAL A N 1
ATOM 1304 C CA . VAL A 1 182 ? 7.098 11.457 3.022 1.00 61.62 182 VAL A CA 1
ATOM 1305 C C . VAL A 1 182 ? 6.221 10.739 1.998 1.00 61.62 182 VAL A C 1
ATOM 1307 O O . VAL A 1 182 ? 5.333 11.337 1.389 1.00 61.62 182 VAL A O 1
ATOM 1310 N N . THR A 1 183 ? 6.462 9.441 1.828 1.00 67.88 183 THR A N 1
ATOM 1311 C CA . THR A 1 183 ? 5.879 8.545 0.811 1.00 67.88 183 THR A CA 1
ATOM 1312 C C . THR A 1 183 ? 4.419 8.157 1.053 1.00 67.88 183 THR A C 1
ATOM 1314 O O . THR A 1 183 ? 3.920 7.229 0.426 1.00 67.88 183 THR A O 1
ATOM 1317 N N . GLY A 1 184 ? 3.720 8.816 1.981 1.00 84.44 184 GLY A N 1
ATOM 1318 C CA . GLY A 1 184 ? 2.369 8.433 2.407 1.00 84.44 184 GLY A CA 1
ATOM 1319 C C . GLY A 1 184 ? 2.301 7.112 3.189 1.00 84.44 184 GLY A C 1
ATOM 1320 O O . GLY A 1 184 ? 1.225 6.742 3.649 1.00 84.44 184 GLY A O 1
ATOM 1321 N N . MET A 1 185 ? 3.430 6.422 3.397 1.00 91.81 185 MET A N 1
ATOM 1322 C CA . MET A 1 185 ? 3.550 5.165 4.160 1.00 91.81 185 MET A CA 1
ATOM 1323 C C . MET A 1 185 ? 4.659 5.227 5.230 1.00 91.81 185 MET A C 1
ATOM 1325 O O . MET A 1 185 ? 5.130 4.192 5.709 1.00 91.81 185 MET A O 1
ATOM 1329 N N . GLY A 1 186 ? 5.115 6.435 5.579 1.00 90.75 186 GLY A N 1
ATOM 1330 C CA . GLY A 1 186 ? 6.216 6.657 6.514 1.00 90.75 186 GLY A CA 1
ATOM 1331 C C . GLY A 1 186 ? 7.492 5.910 6.124 1.00 90.75 186 GLY A C 1
ATOM 1332 O O . GLY A 1 186 ? 7.816 5.787 4.946 1.00 90.75 186 GLY A O 1
ATOM 1333 N N . SER A 1 187 ? 8.214 5.393 7.115 1.00 92.44 187 SER A N 1
ATOM 1334 C CA . SER A 1 187 ? 9.441 4.604 6.926 1.00 92.44 187 SER A CA 1
ATOM 1335 C C . SER A 1 187 ? 9.194 3.091 6.947 1.00 92.44 187 SER A C 1
ATOM 1337 O O . SER A 1 187 ? 10.134 2.314 7.113 1.00 92.44 187 SER A O 1
ATOM 1339 N N . SER A 1 188 ? 7.937 2.658 6.804 1.00 95.44 188 SER A N 1
ATOM 1340 C CA . SER A 1 188 ? 7.570 1.241 6.865 1.00 95.44 188 SER A CA 1
ATOM 1341 C C . SER A 1 188 ? 8.263 0.383 5.794 1.00 95.44 188 SER A C 1
ATOM 1343 O O . SER A 1 188 ? 8.565 0.845 4.693 1.00 95.44 188 SER A O 1
ATOM 1345 N N . GLU A 1 189 ? 8.493 -0.892 6.103 1.00 97.25 189 GLU A N 1
ATOM 1346 C CA . GLU A 1 189 ? 8.778 -1.925 5.104 1.00 97.25 189 GLU A CA 1
ATOM 1347 C C . GLU A 1 189 ? 7.483 -2.246 4.350 1.00 97.25 189 GLU A C 1
ATOM 1349 O O . GLU A 1 189 ? 6.474 -2.609 4.958 1.00 97.25 189 GLU A O 1
ATOM 1354 N N . VAL A 1 190 ? 7.506 -2.136 3.024 1.00 98.25 190 VAL A N 1
ATOM 1355 C CA . VAL A 1 190 ? 6.349 -2.369 2.158 1.00 98.25 190 VAL A CA 1
ATOM 1356 C C . VAL A 1 190 ? 6.484 -3.736 1.493 1.00 98.25 190 VAL A C 1
ATOM 1358 O O . VAL A 1 190 ? 7.460 -4.016 0.800 1.00 98.25 190 VAL A O 1
ATOM 1361 N N . THR A 1 191 ? 5.487 -4.598 1.680 1.00 98.81 191 THR A N 1
ATOM 1362 C CA . THR A 1 191 ? 5.383 -5.885 0.979 1.00 98.81 191 THR A CA 1
ATOM 1363 C C . THR A 1 191 ? 4.117 -5.909 0.141 1.00 98.81 191 THR A C 1
ATOM 1365 O O . THR A 1 191 ? 3.020 -5.800 0.686 1.00 98.81 191 THR A O 1
ATOM 1368 N N . ILE A 1 192 ? 4.266 -6.086 -1.171 1.00 98.88 192 ILE A N 1
ATOM 1369 C CA . ILE A 1 192 ? 3.147 -6.234 -2.104 1.00 98.88 192 ILE A CA 1
ATOM 1370 C C . ILE A 1 192 ? 3.082 -7.703 -2.517 1.00 98.88 192 ILE A C 1
ATOM 1372 O O . ILE A 1 192 ? 3.919 -8.165 -3.293 1.00 98.88 192 ILE A O 1
ATOM 1376 N N . ALA A 1 193 ? 2.123 -8.454 -1.987 1.00 98.50 193 ALA A N 1
ATOM 1377 C CA . ALA A 1 193 ? 1.907 -9.836 -2.401 1.00 98.50 193 ALA A CA 1
ATOM 1378 C C . ALA A 1 193 ? 1.111 -9.881 -3.709 1.00 98.50 193 ALA A C 1
ATOM 1380 O O . ALA A 1 193 ? 0.330 -8.980 -3.999 1.00 98.50 193 ALA A O 1
ATOM 1381 N N . ASN A 1 194 ? 1.264 -10.937 -4.499 1.00 96.75 194 ASN A N 1
ATOM 1382 C CA . ASN A 1 194 ? 0.313 -11.257 -5.558 1.00 96.75 194 ASN A CA 1
ATOM 1383 C C . ASN A 1 194 ? -0.996 -11.805 -4.930 1.00 96.75 194 ASN A C 1
ATOM 1385 O O . ASN A 1 194 ? -0.914 -12.806 -4.210 1.00 96.75 194 ASN A O 1
ATOM 1389 N N . PRO A 1 195 ? -2.188 -11.211 -5.180 1.00 97.25 195 PRO A N 1
ATOM 1390 C CA . PRO A 1 195 ? -2.529 -10.260 -6.255 1.00 97.25 195 PRO A CA 1
ATOM 1391 C C . PRO A 1 195 ? -2.681 -8.780 -5.856 1.00 97.25 195 PRO A C 1
ATOM 1393 O O . PRO A 1 195 ? -3.159 -7.982 -6.667 1.00 97.25 195 PRO A O 1
ATOM 1396 N N . GLY A 1 196 ? -2.251 -8.387 -4.661 1.00 98.69 196 GLY A N 1
ATOM 1397 C CA . GLY A 1 196 ? -2.230 -7.003 -4.190 1.00 98.69 196 GLY A CA 1
ATOM 1398 C C . GLY A 1 196 ? -1.634 -5.988 -5.174 1.00 98.69 196 GLY A C 1
ATOM 1399 O O . GLY A 1 196 ? -0.753 -6.280 -5.997 1.00 98.69 196 GLY A O 1
ATOM 1400 N N . THR A 1 197 ? -2.168 -4.768 -5.108 1.00 98.81 197 THR A N 1
ATOM 1401 C CA . THR A 1 197 ? -1.743 -3.626 -5.922 1.00 98.81 197 THR A CA 1
ATOM 1402 C C . THR A 1 197 ? -1.500 -2.408 -5.039 1.00 98.81 197 THR A C 1
ATOM 1404 O O . THR A 1 197 ? -2.410 -1.958 -4.346 1.00 98.81 197 THR A O 1
ATOM 1407 N N . LEU A 1 198 ? -0.287 -1.863 -5.088 1.00 98.31 198 LEU A N 1
ATOM 1408 C CA . LEU A 1 198 ? 0.035 -0.538 -4.561 1.00 98.31 198 LEU A CA 1
ATOM 1409 C C . LEU A 1 198 ? -0.038 0.468 -5.708 1.00 98.31 198 LEU A C 1
ATOM 1411 O O . LEU A 1 198 ? 0.579 0.247 -6.747 1.00 98.31 198 LEU A O 1
ATOM 1415 N N . ASP A 1 199 ? -0.761 1.563 -5.526 1.00 96.44 199 ASP A N 1
ATOM 1416 C CA . ASP A 1 199 ? -0.948 2.596 -6.541 1.00 96.44 199 ASP A CA 1
ATOM 1417 C C . ASP A 1 199 ? -0.497 3.948 -6.010 1.00 96.44 199 ASP A C 1
ATOM 1419 O O . ASP A 1 199 ? -1.005 4.447 -5.009 1.00 96.44 199 ASP A O 1
ATOM 1423 N N . ILE A 1 200 ? 0.508 4.524 -6.653 1.00 93.12 200 ILE A N 1
ATOM 1424 C CA . ILE A 1 200 ? 1.121 5.783 -6.250 1.00 93.12 200 ILE A CA 1
ATOM 1425 C C . ILE A 1 200 ? 0.590 6.864 -7.185 1.00 93.12 200 ILE A C 1
ATOM 1427 O O . ILE A 1 200 ? 0.947 6.904 -8.366 1.00 93.12 200 ILE A O 1
ATOM 1431 N N . LEU A 1 201 ? -0.258 7.741 -6.640 1.00 87.12 201 LEU A N 1
ATOM 1432 C CA . LEU A 1 201 ? -0.867 8.856 -7.358 1.00 87.12 201 LEU A CA 1
ATOM 1433 C C . LEU A 1 201 ? -0.348 10.188 -6.815 1.00 87.12 201 LEU A C 1
ATOM 1435 O O . LEU A 1 201 ? -0.482 10.495 -5.630 1.00 87.12 201 LEU A O 1
ATOM 1439 N N . ALA A 1 202 ? 0.179 11.036 -7.697 1.00 68.25 202 ALA A N 1
ATOM 1440 C CA . ALA A 1 202 ? 0.682 12.357 -7.320 1.00 68.25 202 ALA A CA 1
ATOM 1441 C C . ALA A 1 202 ? -0.294 13.493 -7.661 1.00 68.25 202 ALA A C 1
ATOM 1443 O O . ALA A 1 202 ? 0.040 14.420 -8.392 1.00 68.25 202 ALA A O 1
ATOM 1444 N N . SER A 1 203 ? -1.526 13.429 -7.150 1.00 54.25 203 SER A N 1
ATOM 1445 C CA . SER A 1 203 ? -2.623 14.257 -7.681 1.00 54.25 203 SER A CA 1
ATOM 1446 C C . SER A 1 203 ? -2.590 15.754 -7.319 1.00 54.25 203 SER A C 1
ATOM 1448 O O . SER A 1 203 ? -3.319 16.521 -7.949 1.00 54.25 203 SER A O 1
ATOM 1450 N N . THR A 1 204 ? -1.796 16.214 -6.335 1.00 52.09 204 THR A N 1
ATOM 1451 C CA . THR A 1 204 ? -1.998 17.576 -5.784 1.00 52.09 204 THR A CA 1
ATOM 1452 C C . THR A 1 204 ? -0.780 18.388 -5.321 1.00 52.09 204 THR A C 1
ATOM 1454 O O . THR A 1 204 ? -0.977 19.557 -4.979 1.00 52.09 204 THR A O 1
ATOM 1457 N N . ASN A 1 205 ? 0.461 17.881 -5.313 1.00 54.47 205 ASN A N 1
ATOM 1458 C CA . ASN A 1 205 ? 1.606 18.711 -4.904 1.00 54.47 205 ASN A CA 1
ATOM 1459 C C . ASN A 1 205 ? 2.278 19.409 -6.108 1.00 54.47 205 ASN A C 1
ATOM 1461 O O . ASN A 1 205 ? 2.418 18.854 -7.192 1.00 54.47 205 ASN A O 1
ATOM 1465 N N . SER A 1 206 ? 2.687 20.665 -5.924 1.00 51.53 206 SER A N 1
ATOM 1466 C CA . SER A 1 206 ? 3.298 21.487 -6.980 1.00 51.53 206 SER A CA 1
ATOM 1467 C C . SER A 1 206 ? 4.751 21.107 -7.315 1.00 51.53 206 SER A C 1
ATOM 1469 O O . SER A 1 206 ? 5.378 21.809 -8.107 1.00 51.53 206 SER A O 1
ATOM 1471 N N . ALA A 1 207 ? 5.299 20.049 -6.701 1.00 60.25 207 ALA A N 1
ATOM 1472 C CA . ALA A 1 207 ? 6.632 19.520 -7.005 1.00 60.25 207 ALA A CA 1
ATOM 1473 C C . ALA A 1 207 ? 6.562 18.362 -8.019 1.00 60.25 207 ALA A C 1
ATOM 1475 O O . ALA A 1 207 ? 7.406 18.287 -8.904 1.00 60.25 207 ALA A O 1
ATOM 1476 N N . GLY A 1 208 ? 5.520 17.528 -7.955 1.00 73.06 208 GLY A N 1
ATOM 1477 C CA . GLY A 1 208 ? 5.172 16.486 -8.922 1.00 73.06 208 GLY A CA 1
ATOM 1478 C C . GLY A 1 208 ? 6.067 15.241 -8.926 1.00 73.06 208 GLY A C 1
ATOM 1479 O O . GLY A 1 208 ? 5.585 14.186 -9.323 1.00 73.06 208 GLY A O 1
ATOM 1480 N N . ASP A 1 209 ? 7.313 15.333 -8.459 1.00 86.75 209 ASP A N 1
ATOM 1481 C CA . ASP A 1 209 ? 8.230 14.192 -8.342 1.00 86.75 209 ASP A CA 1
ATOM 1482 C C . ASP A 1 209 ? 7.908 13.313 -7.120 1.00 86.75 209 ASP A C 1
ATOM 1484 O O . ASP A 1 209 ? 7.525 13.808 -6.055 1.00 86.75 209 ASP A O 1
ATOM 1488 N N . TYR A 1 210 ? 8.127 12.005 -7.255 1.00 88.62 210 TYR A N 1
ATOM 1489 C CA . TYR A 1 210 ? 7.938 11.016 -6.199 1.00 88.62 210 TYR A CA 1
ATOM 1490 C C . TYR A 1 210 ? 9.142 10.077 -6.099 1.00 88.62 210 TYR A C 1
ATOM 1492 O O . TYR A 1 210 ? 9.463 9.349 -7.037 1.00 88.62 210 TYR A O 1
ATOM 1500 N N . THR A 1 211 ? 9.743 9.997 -4.914 1.00 90.38 211 THR A N 1
ATOM 1501 C CA . THR A 1 211 ? 10.802 9.023 -4.626 1.00 90.38 211 THR A CA 1
ATOM 1502 C C . THR A 1 211 ? 10.345 8.059 -3.540 1.00 90.38 211 THR A C 1
ATOM 1504 O O . THR A 1 211 ? 10.070 8.479 -2.417 1.00 90.38 211 THR A O 1
ATOM 1507 N N . LEU A 1 212 ? 10.303 6.761 -3.846 1.00 92.81 212 LEU A N 1
ATOM 1508 C CA . LEU A 1 212 ? 10.022 5.714 -2.871 1.00 92.81 212 LEU A CA 1
ATOM 1509 C C . LEU A 1 212 ? 11.237 5.505 -1.951 1.00 92.81 212 LEU A C 1
ATOM 1511 O O . LEU A 1 212 ? 12.333 5.132 -2.382 1.00 92.81 212 LEU A O 1
ATOM 1515 N N . THR A 1 213 ? 11.032 5.751 -0.659 1.00 92.38 213 THR A N 1
ATOM 1516 C CA . THR A 1 213 ? 12.047 5.655 0.404 1.00 92.38 213 THR A CA 1
ATOM 1517 C C . THR A 1 213 ? 11.903 4.397 1.264 1.00 92.38 213 THR A C 1
ATOM 1519 O O . THR A 1 213 ? 12.702 4.165 2.169 1.00 92.38 213 THR A O 1
ATOM 1522 N N . ASN A 1 214 ? 10.893 3.576 0.983 1.00 94.38 214 ASN A N 1
ATOM 1523 C CA . ASN A 1 214 ? 10.555 2.377 1.739 1.00 94.38 214 ASN A CA 1
ATOM 1524 C C . ASN A 1 214 ? 11.304 1.157 1.203 1.00 94.38 214 ASN A C 1
ATOM 1526 O O . ASN A 1 214 ? 11.393 0.985 -0.011 1.00 94.38 214 ASN A O 1
ATOM 1530 N N . ALA A 1 215 ? 11.748 0.267 2.097 1.00 97.00 215 ALA A N 1
ATOM 1531 C CA . ALA A 1 215 ? 12.152 -1.081 1.702 1.00 97.00 215 ALA A CA 1
ATOM 1532 C C . ALA A 1 215 ? 10.978 -1.780 1.010 1.00 97.00 215 ALA A C 1
ATOM 1534 O O . ALA A 1 215 ? 9.878 -1.798 1.563 1.00 97.00 215 ALA A O 1
ATOM 1535 N N . LEU A 1 216 ? 11.205 -2.337 -0.182 1.00 98.44 216 LEU A N 1
ATOM 1536 C CA . LEU A 1 216 ? 10.146 -2.895 -1.020 1.00 98.44 216 LEU A CA 1
ATOM 1537 C C . LEU A 1 216 ? 10.381 -4.381 -1.292 1.00 98.44 216 LEU A C 1
ATOM 1539 O O . LEU A 1 216 ? 11.465 -4.798 -1.704 1.00 98.44 216 LEU A O 1
ATOM 1543 N N . LYS A 1 217 ? 9.334 -5.178 -1.071 1.00 98.62 217 LYS A N 1
ATOM 1544 C CA . LYS A 1 217 ? 9.346 -6.638 -1.202 1.00 98.62 217 LYS A CA 1
ATOM 1545 C C . LYS A 1 217 ? 8.088 -7.151 -1.883 1.00 98.62 217 LYS A C 1
ATOM 1547 O O . LYS A 1 217 ? 7.075 -6.456 -1.977 1.00 98.62 217 LYS A O 1
ATOM 1552 N N . GLY A 1 218 ? 8.144 -8.419 -2.271 1.00 98.69 218 GLY A N 1
ATOM 1553 C CA . GLY A 1 218 ? 7.002 -9.159 -2.794 1.00 98.69 218 GLY A CA 1
ATOM 1554 C C . GLY A 1 218 ? 6.943 -9.178 -4.317 1.00 98.69 218 GLY A C 1
ATOM 1555 O O . GLY A 1 218 ? 7.857 -8.727 -5.009 1.00 98.69 218 GLY A O 1
ATOM 1556 N N . ASP A 1 219 ? 5.882 -9.783 -4.829 1.00 98.56 219 ASP A N 1
ATOM 1557 C CA . ASP A 1 219 ? 5.697 -10.152 -6.229 1.00 98.56 219 ASP A CA 1
ATOM 1558 C C . ASP A 1 219 ? 4.400 -9.597 -6.846 1.00 98.56 219 ASP A C 1
ATOM 1560 O O . ASP A 1 219 ? 4.032 -9.975 -7.959 1.00 98.56 219 ASP A O 1
ATOM 1564 N N . GLY A 1 220 ? 3.723 -8.683 -6.145 1.00 98.69 220 GLY A N 1
ATOM 1565 C CA . GLY A 1 220 ? 2.526 -7.995 -6.622 1.00 98.69 220 GLY A CA 1
ATOM 1566 C C . GLY A 1 220 ? 2.801 -6.849 -7.605 1.00 98.69 220 GLY A C 1
ATOM 1567 O O . GLY A 1 220 ? 3.861 -6.748 -8.225 1.00 98.69 220 GLY A O 1
ATOM 1568 N N . LEU A 1 221 ? 1.808 -5.976 -7.779 1.00 98.81 221 LEU A N 1
ATOM 1569 C CA . LEU A 1 221 ? 1.883 -4.845 -8.710 1.00 98.81 221 LEU A CA 1
ATOM 1570 C C . LEU A 1 221 ? 2.096 -3.529 -7.959 1.00 98.81 221 LEU A C 1
ATOM 1572 O O . LEU A 1 221 ? 1.311 -3.185 -7.081 1.00 98.81 221 LEU A O 1
ATOM 1576 N N . MET A 1 222 ? 3.108 -2.769 -8.364 1.00 98.56 222 MET A N 1
ATOM 1577 C CA . MET A 1 222 ? 3.237 -1.353 -8.041 1.00 98.56 222 MET A CA 1
ATOM 1578 C C . MET A 1 222 ? 2.903 -0.539 -9.291 1.00 98.56 222 MET A C 1
ATOM 1580 O O . MET A 1 222 ? 3.559 -0.694 -10.320 1.00 98.56 222 MET A O 1
ATOM 1584 N N . ARG A 1 223 ? 1.894 0.324 -9.206 1.00 97.88 223 ARG A N 1
ATOM 1585 C CA . ARG A 1 223 ? 1.537 1.285 -10.249 1.00 97.88 223 ARG A CA 1
ATOM 1586 C C . ARG A 1 223 ? 1.966 2.680 -9.836 1.00 97.88 223 ARG A C 1
ATOM 1588 O O . ARG A 1 223 ? 1.859 3.048 -8.669 1.00 97.88 223 ARG A O 1
ATOM 1595 N N . VAL A 1 224 ? 2.436 3.447 -10.806 1.00 95.44 224 VAL A N 1
ATOM 1596 C CA . VAL A 1 224 ? 2.820 4.841 -10.628 1.00 95.44 224 VAL A CA 1
ATOM 1597 C C . VAL A 1 224 ? 2.163 5.656 -11.726 1.00 95.44 224 VAL A C 1
ATOM 1599 O O . VAL A 1 224 ? 2.361 5.379 -12.909 1.00 95.44 224 VAL A O 1
ATOM 1602 N N . GLN A 1 225 ? 1.411 6.675 -11.323 1.00 92.88 225 GLN A N 1
ATOM 1603 C CA . GLN A 1 225 ? 0.894 7.700 -12.216 1.00 92.88 225 GLN A CA 1
ATOM 1604 C C . GLN A 1 225 ? 1.064 9.064 -11.546 1.00 92.88 225 GLN A C 1
ATOM 1606 O O . GLN A 1 225 ? 0.384 9.385 -10.564 1.00 92.88 225 GLN A O 1
ATOM 1611 N N . LEU A 1 226 ? 2.003 9.864 -12.054 1.00 90.56 226 LEU A N 1
ATOM 1612 C CA . LEU A 1 226 ? 2.278 11.181 -11.488 1.00 90.56 226 LEU A CA 1
ATOM 1613 C C . LEU A 1 226 ? 1.401 12.261 -12.139 1.00 90.56 226 LEU A C 1
ATOM 1615 O O . LEU A 1 226 ? 0.547 11.980 -12.979 1.00 90.56 226 LEU A O 1
ATOM 1619 N N . SER A 1 227 ? 1.562 13.514 -11.709 1.00 87.62 227 SER A N 1
ATOM 1620 C CA . SER A 1 227 ? 0.722 14.624 -12.179 1.00 87.62 227 SER A CA 1
ATOM 1621 C C . SER A 1 227 ? 0.889 14.939 -13.670 1.00 87.62 227 SER A C 1
ATOM 1623 O O . SER A 1 227 ? 0.014 15.572 -14.262 1.00 87.62 227 SER A O 1
ATOM 1625 N N . SER A 1 228 ? 2.034 14.577 -14.251 1.00 88.69 228 SER A N 1
ATOM 1626 C CA . SER A 1 228 ? 2.407 14.855 -15.639 1.00 88.69 228 SER A CA 1
ATOM 1627 C C . SER A 1 228 ? 3.647 14.054 -16.045 1.00 88.69 228 SER A C 1
ATOM 1629 O O . SER A 1 228 ? 4.461 13.685 -15.201 1.00 88.69 228 SER A O 1
ATOM 1631 N N . SER A 1 229 ? 3.831 13.849 -17.352 1.00 92.31 229 SER A N 1
ATOM 1632 C CA . SER A 1 229 ? 4.931 13.057 -17.923 1.00 92.31 229 SER A CA 1
ATOM 1633 C C . SER A 1 229 ? 6.336 13.636 -17.735 1.00 92.31 229 SER A C 1
ATOM 1635 O O . SER A 1 229 ? 7.311 12.946 -18.007 1.00 92.31 229 SER A O 1
ATOM 1637 N N . ASP A 1 230 ? 6.468 14.867 -17.232 1.00 90.81 230 ASP A N 1
ATOM 1638 C CA . ASP A 1 230 ? 7.751 15.491 -16.883 1.00 90.81 230 ASP A CA 1
ATOM 1639 C C . ASP A 1 230 ? 8.213 15.182 -15.449 1.00 90.81 230 ASP A C 1
ATOM 1641 O O . ASP A 1 230 ? 9.309 15.592 -15.067 1.00 90.81 230 ASP A O 1
ATOM 1645 N N . LYS A 1 231 ? 7.395 14.496 -14.641 1.00 91.12 231 LYS A N 1
ATOM 1646 C CA . LYS A 1 231 ? 7.689 14.247 -13.226 1.00 91.12 231 LYS A CA 1
ATOM 1647 C C . LYS A 1 231 ? 8.448 12.971 -12.988 1.00 91.12 231 LYS A C 1
ATOM 1649 O O . LYS A 1 231 ? 8.140 11.948 -13.580 1.00 91.12 231 LYS A O 1
ATOM 1654 N N . MET A 1 232 ? 9.429 13.024 -12.105 1.00 91.94 232 MET A N 1
ATOM 1655 C CA . MET A 1 232 ? 10.303 11.901 -11.820 1.00 91.94 232 MET A CA 1
ATOM 1656 C C . MET A 1 232 ? 9.664 10.944 -10.824 1.00 91.94 232 MET A C 1
ATOM 1658 O O . MET A 1 232 ? 9.270 11.344 -9.731 1.00 91.94 232 MET A O 1
ATOM 1662 N N . PHE A 1 233 ? 9.649 9.662 -11.175 1.00 94.06 233 PHE A N 1
ATOM 1663 C CA . PHE A 1 233 ? 9.582 8.588 -10.196 1.00 94.06 233 PHE A CA 1
ATOM 1664 C C . PHE A 1 233 ? 10.990 8.045 -9.921 1.00 94.06 233 PHE A C 1
ATOM 1666 O O . PHE A 1 233 ? 11.813 7.944 -10.833 1.00 94.06 233 PHE A O 1
ATOM 1673 N N . GLY A 1 234 ? 11.275 7.657 -8.680 1.00 94.81 234 GLY A N 1
ATOM 1674 C CA . GLY A 1 234 ? 12.543 7.024 -8.333 1.00 94.81 234 GLY A CA 1
ATOM 1675 C C . GLY A 1 234 ? 12.478 6.160 -7.082 1.00 94.81 234 GLY A C 1
ATOM 1676 O O . GLY A 1 234 ? 11.568 6.265 -6.264 1.00 94.81 234 GLY A O 1
ATOM 1677 N N . PHE A 1 235 ? 13.491 5.324 -6.921 1.00 96.25 235 PHE A N 1
ATOM 1678 C CA . PHE A 1 235 ? 13.767 4.514 -5.747 1.00 96.25 235 PHE A CA 1
ATOM 1679 C C . PHE A 1 235 ? 15.003 5.060 -5.032 1.00 96.25 235 PHE A C 1
ATOM 1681 O O . PHE A 1 235 ? 15.951 5.533 -5.657 1.00 96.25 235 PHE A O 1
ATOM 1688 N N . THR A 1 236 ? 15.019 4.957 -3.707 1.00 95.31 236 THR A N 1
ATOM 1689 C CA . THR A 1 236 ? 16.252 5.150 -2.927 1.00 95.31 236 THR A CA 1
ATOM 1690 C C . THR A 1 236 ? 16.937 3.823 -2.631 1.00 95.31 236 THR A C 1
ATOM 1692 O O . THR A 1 236 ? 16.312 2.764 -2.710 1.00 95.31 236 THR A O 1
ATOM 1695 N N . HIS A 1 237 ? 18.180 3.888 -2.154 1.00 96.69 237 HIS A N 1
ATOM 1696 C CA . HIS A 1 237 ? 18.917 2.743 -1.621 1.00 96.69 237 HIS A CA 1
ATOM 1697 C C . HIS A 1 237 ? 18.134 1.902 -0.598 1.00 96.69 237 HIS A C 1
ATOM 1699 O O . HIS A 1 237 ? 18.299 0.684 -0.545 1.00 96.69 237 HIS A O 1
ATOM 1705 N N . ALA A 1 238 ? 17.265 2.530 0.204 1.00 95.00 238 ALA A N 1
ATOM 1706 C CA . ALA A 1 238 ? 16.462 1.838 1.211 1.00 95.00 238 ALA A CA 1
ATOM 1707 C C . ALA A 1 238 ? 15.486 0.819 0.601 1.00 95.00 238 ALA A C 1
ATOM 1709 O O . ALA A 1 238 ? 15.150 -0.154 1.269 1.00 95.00 238 ALA A O 1
ATOM 1710 N N . THR A 1 239 ? 15.096 1.000 -0.667 1.00 97.12 239 THR A N 1
ATOM 1711 C CA . THR A 1 239 ? 14.218 0.082 -1.412 1.00 97.12 239 THR A CA 1
ATOM 1712 C C . THR A 1 239 ? 14.774 -1.339 -1.459 1.00 97.12 239 THR A C 1
ATOM 1714 O O . THR A 1 239 ? 14.015 -2.302 -1.348 1.00 97.12 239 THR A O 1
ATOM 1717 N N . GLY A 1 240 ? 16.098 -1.484 -1.554 1.00 98.25 240 GLY A N 1
ATOM 1718 C CA . GLY A 1 240 ? 16.754 -2.784 -1.654 1.00 98.25 240 GLY A CA 1
ATOM 1719 C C . GLY A 1 240 ? 16.545 -3.449 -3.017 1.00 98.25 240 GLY A C 1
ATOM 1720 O O . GLY A 1 240 ? 16.352 -2.773 -4.017 1.00 98.25 240 GLY A O 1
ATOM 1721 N N . THR A 1 241 ? 16.632 -4.781 -3.062 1.00 98.56 241 THR A N 1
ATOM 1722 C CA . THR A 1 241 ? 16.573 -5.587 -4.306 1.00 98.56 241 THR A CA 1
ATOM 1723 C C . THR A 1 241 ? 15.532 -6.711 -4.241 1.00 98.56 241 THR A C 1
ATOM 1725 O O . THR A 1 241 ? 15.472 -7.568 -5.120 1.00 98.56 241 THR A O 1
ATOM 1728 N N . GLU A 1 242 ? 14.733 -6.757 -3.172 1.00 98.62 242 GLU A N 1
ATOM 1729 C CA . GLU A 1 242 ? 13.845 -7.886 -2.861 1.00 98.62 242 GLU A CA 1
ATOM 1730 C C . GLU A 1 242 ? 12.501 -7.835 -3.604 1.00 98.62 242 GLU A C 1
ATOM 1732 O O . GLU A 1 242 ? 11.774 -8.832 -3.622 1.00 98.62 242 GLU A O 1
ATOM 1737 N N . PHE A 1 243 ? 12.156 -6.707 -4.230 1.00 98.81 243 PHE A N 1
ATOM 1738 C CA . PHE A 1 243 ? 10.967 -6.618 -5.066 1.00 98.81 243 PHE A CA 1
ATOM 1739 C C . PHE A 1 243 ? 11.145 -7.443 -6.344 1.00 98.81 243 PHE A C 1
ATOM 1741 O O . PHE A 1 243 ? 12.113 -7.285 -7.088 1.00 98.81 243 PHE A O 1
ATOM 1748 N N . ALA A 1 244 ? 10.191 -8.334 -6.599 1.00 98.62 244 ALA A N 1
ATOM 1749 C CA . ALA A 1 244 ? 10.193 -9.239 -7.743 1.00 98.62 244 ALA A CA 1
ATOM 1750 C C . ALA A 1 244 ? 8.916 -9.135 -8.592 1.00 98.62 244 ALA A C 1
ATOM 1752 O O . ALA A 1 244 ? 8.720 -9.932 -9.514 1.00 98.62 244 ALA A O 1
ATOM 1753 N N . GLY A 1 245 ? 8.037 -8.190 -8.257 1.00 98.75 245 GLY A N 1
ATOM 1754 C CA . GLY A 1 245 ? 6.761 -7.958 -8.920 1.00 98.75 245 GLY A CA 1
ATOM 1755 C C . GLY A 1 245 ? 6.889 -7.155 -10.211 1.00 98.75 245 GLY A C 1
ATOM 1756 O O . GLY A 1 245 ? 7.888 -7.253 -10.928 1.00 98.75 245 GLY A O 1
ATOM 1757 N N . VAL A 1 246 ? 5.860 -6.364 -10.509 1.00 98.81 246 VAL A N 1
ATOM 1758 C CA . VAL A 1 246 ? 5.839 -5.452 -11.662 1.00 98.81 246 VAL A CA 1
ATOM 1759 C C . VAL A 1 246 ? 5.794 -4.009 -11.174 1.00 98.81 246 VAL A C 1
ATOM 1761 O O . VAL A 1 246 ? 4.921 -3.659 -10.382 1.00 98.81 246 VAL A O 1
ATOM 1764 N N . ALA A 1 247 ? 6.715 -3.181 -11.660 1.00 98.69 247 ALA A N 1
ATOM 1765 C CA . ALA A 1 247 ? 6.664 -1.729 -11.553 1.00 98.69 247 ALA A CA 1
ATOM 1766 C C . ALA A 1 247 ? 6.090 -1.168 -12.861 1.00 98.69 247 ALA A C 1
ATOM 1768 O O . ALA A 1 247 ? 6.771 -1.151 -13.885 1.00 98.69 247 ALA A O 1
ATOM 1769 N N . GLN A 1 248 ? 4.824 -0.760 -12.833 1.00 98.31 248 GLN A N 1
ATOM 1770 C CA . GLN A 1 248 ? 4.111 -0.186 -13.970 1.00 98.31 248 GLN A CA 1
ATOM 1771 C C . GLN A 1 248 ? 4.132 1.337 -13.863 1.00 98.31 248 GLN A C 1
ATOM 1773 O O . GLN A 1 248 ? 3.536 1.902 -12.946 1.00 98.31 248 GLN A O 1
ATOM 1778 N N . LEU A 1 249 ? 4.821 1.992 -14.793 1.00 98.00 249 LEU A N 1
ATOM 1779 C CA . LEU A 1 249 ? 5.029 3.436 -14.771 1.00 98.00 249 LEU A CA 1
ATOM 1780 C C . LEU A 1 249 ? 4.248 4.101 -15.899 1.00 98.00 249 LEU A C 1
ATOM 1782 O O . LEU A 1 249 ? 4.389 3.715 -17.057 1.00 98.00 249 LEU A O 1
ATOM 1786 N N . LYS A 1 250 ? 3.466 5.123 -15.555 1.00 95.62 250 LYS A N 1
ATOM 1787 C CA . LYS A 1 250 ? 2.683 5.968 -16.461 1.00 95.62 250 LYS A CA 1
ATOM 1788 C C . LYS A 1 250 ? 2.878 7.436 -16.079 1.00 95.62 250 LYS A C 1
ATOM 1790 O O . LYS A 1 250 ? 3.207 7.708 -14.924 1.00 95.62 250 LYS A O 1
ATOM 1795 N N . ASP A 1 251 ? 2.686 8.363 -17.022 1.00 93.56 251 ASP A N 1
ATOM 1796 C CA . ASP A 1 251 ? 2.706 9.817 -16.780 1.00 93.56 251 ASP A CA 1
ATOM 1797 C C . ASP A 1 251 ? 3.891 10.230 -15.881 1.00 93.56 251 ASP A C 1
ATOM 1799 O O . ASP A 1 251 ? 3.705 10.815 -14.816 1.00 93.56 251 ASP A O 1
ATOM 1803 N N . SER A 1 252 ? 5.107 9.811 -16.248 1.00 94.44 252 SER A N 1
ATOM 1804 C CA . SER A 1 252 ? 6.314 9.981 -15.425 1.00 94.44 252 SER A CA 1
ATOM 1805 C C . SER A 1 252 ? 7.604 9.852 -16.236 1.00 94.44 252 SER A C 1
ATOM 1807 O O . SER A 1 252 ? 7.644 9.217 -17.286 1.00 94.44 252 SER A O 1
ATOM 1809 N N . THR A 1 253 ? 8.696 10.386 -15.707 1.00 96.19 253 THR A N 1
ATOM 1810 C CA . THR A 1 253 ? 10.061 10.064 -16.109 1.00 96.19 253 THR A CA 1
ATOM 1811 C C . THR A 1 253 ? 10.685 9.083 -15.121 1.00 96.19 253 THR A C 1
ATOM 1813 O O . THR A 1 253 ? 10.362 9.081 -13.930 1.00 96.19 253 THR A O 1
ATOM 1816 N N . PHE A 1 254 ? 11.581 8.234 -15.612 1.00 97.75 254 PHE A N 1
ATOM 1817 C CA . PHE A 1 254 ? 12.335 7.278 -14.809 1.00 97.75 254 PHE A CA 1
ATOM 1818 C C . PHE A 1 254 ? 13.743 7.128 -15.385 1.00 97.75 254 PHE A C 1
ATOM 1820 O O . PHE A 1 254 ? 13.913 7.094 -16.599 1.00 97.75 254 PHE A O 1
ATOM 1827 N N . THR A 1 255 ? 14.761 7.016 -14.537 1.00 97.50 255 THR A N 1
ATOM 1828 C CA . THR A 1 255 ? 16.142 6.809 -15.000 1.00 97.50 255 THR A CA 1
ATOM 1829 C C . THR A 1 255 ? 16.651 5.473 -14.492 1.00 97.50 255 THR A C 1
ATOM 1831 O O . THR A 1 255 ? 16.772 5.276 -13.284 1.00 97.50 255 THR A O 1
ATOM 1834 N N . LEU A 1 256 ? 16.987 4.557 -15.396 1.00 97.56 256 LEU A N 1
ATOM 1835 C CA . LEU A 1 256 ? 17.665 3.312 -15.055 1.00 97.56 256 LEU A CA 1
ATOM 1836 C C . LEU A 1 256 ? 19.135 3.603 -14.739 1.00 97.56 256 LEU A C 1
ATOM 1838 O O . LEU A 1 256 ? 19.979 3.709 -15.629 1.00 97.56 256 LEU A O 1
ATOM 1842 N N . GLU A 1 257 ? 19.412 3.764 -13.448 1.00 95.94 257 GLU A N 1
ATOM 1843 C CA . GLU A 1 257 ? 20.747 3.836 -12.865 1.00 95.94 257 GLU A CA 1
ATOM 1844 C C . GLU A 1 257 ? 20.730 3.453 -11.377 1.00 95.94 257 GLU A C 1
ATOM 1846 O O . GLU A 1 257 ? 19.718 3.612 -10.695 1.00 95.94 257 GLU A O 1
ATOM 1851 N N . ARG A 1 258 ? 21.881 3.029 -10.838 1.00 96.69 258 ARG A N 1
ATOM 1852 C CA . ARG A 1 258 ? 22.132 2.873 -9.387 1.00 96.69 258 ARG A CA 1
ATOM 1853 C C . ARG A 1 258 ? 20.977 2.174 -8.643 1.00 96.69 258 ARG A C 1
ATOM 1855 O O . ARG A 1 258 ? 20.696 1.010 -8.915 1.00 96.69 258 ARG A O 1
ATOM 1862 N N . ASP A 1 259 ? 20.339 2.875 -7.703 1.00 98.06 259 ASP A N 1
ATOM 1863 C CA . ASP A 1 259 ? 19.278 2.354 -6.841 1.00 98.06 259 ASP A CA 1
ATOM 1864 C C . ASP A 1 259 ? 18.027 1.956 -7.637 1.00 98.06 259 ASP A C 1
ATOM 1866 O O . ASP A 1 259 ? 17.391 0.964 -7.294 1.00 98.06 259 ASP A O 1
ATOM 1870 N N . ASN A 1 260 ? 17.716 2.654 -8.736 1.00 98.38 260 ASN A N 1
ATOM 1871 C CA . ASN A 1 260 ? 16.586 2.307 -9.601 1.00 98.38 260 ASN A CA 1
ATOM 1872 C C . ASN A 1 260 ? 16.799 0.956 -10.287 1.00 98.38 260 ASN A C 1
ATOM 1874 O O . ASN A 1 260 ? 15.900 0.118 -10.315 1.00 98.38 260 ASN A O 1
ATOM 1878 N N . THR A 1 261 ? 18.009 0.718 -10.791 1.00 98.38 261 THR A N 1
ATOM 1879 C CA . THR A 1 261 ? 18.385 -0.571 -11.384 1.00 98.38 261 THR A CA 1
ATOM 1880 C C . THR A 1 261 ? 18.431 -1.665 -10.320 1.00 98.38 261 THR A C 1
ATOM 1882 O O . THR A 1 261 ? 17.896 -2.750 -10.529 1.00 98.38 261 THR A O 1
ATOM 1885 N N . ALA A 1 262 ? 18.992 -1.369 -9.142 1.00 98.50 262 ALA A N 1
ATOM 1886 C CA . ALA A 1 262 ? 19.048 -2.313 -8.029 1.00 98.50 262 ALA A CA 1
ATOM 1887 C C . ALA A 1 262 ? 17.642 -2.751 -7.574 1.00 98.50 262 ALA A C 1
ATOM 1889 O O . ALA A 1 262 ? 17.388 -3.953 -7.458 1.00 98.50 262 ALA A O 1
ATOM 1890 N N . ALA A 1 263 ? 16.710 -1.810 -7.405 1.00 98.69 263 ALA A N 1
ATOM 1891 C CA . ALA A 1 263 ? 15.322 -2.084 -7.031 1.00 98.69 263 ALA A CA 1
ATOM 1892 C C . ALA A 1 263 ? 14.591 -2.994 -8.028 1.00 98.69 263 ALA A C 1
ATOM 1894 O O . ALA A 1 263 ? 13.700 -3.748 -7.640 1.00 98.69 263 ALA A O 1
ATOM 1895 N N . LEU A 1 264 ? 14.994 -2.964 -9.301 1.00 98.81 264 LEU A N 1
ATOM 1896 C CA . LEU A 1 264 ? 14.373 -3.729 -10.379 1.00 98.81 264 LEU A CA 1
ATOM 1897 C C . LEU A 1 264 ? 15.122 -5.020 -10.744 1.00 98.81 264 LEU A C 1
ATOM 1899 O O . LEU A 1 264 ? 14.694 -5.721 -11.660 1.00 98.81 264 LEU A O 1
ATOM 1903 N N . THR A 1 265 ? 16.176 -5.394 -10.005 1.00 98.44 265 THR A N 1
ATOM 1904 C CA . THR A 1 265 ? 17.016 -6.585 -10.276 1.00 98.44 265 THR A CA 1
ATOM 1905 C C . THR A 1 265 ? 16.197 -7.859 -10.528 1.00 98.44 265 THR A C 1
ATOM 1907 O O . THR A 1 265 ? 16.560 -8.669 -11.376 1.00 98.44 265 THR A O 1
ATOM 1910 N N . HIS A 1 266 ? 15.079 -8.041 -9.816 1.00 98.25 266 HIS A N 1
ATOM 1911 C CA . HIS A 1 266 ? 14.211 -9.220 -9.940 1.00 98.25 266 HIS A CA 1
ATOM 1912 C C . HIS A 1 266 ? 12.796 -8.895 -10.438 1.00 98.25 266 HIS A C 1
ATOM 1914 O O . HIS A 1 266 ? 11.952 -9.795 -10.489 1.00 98.25 266 HIS A O 1
ATOM 1920 N N . ALA A 1 267 ? 12.526 -7.633 -10.775 1.00 98.69 267 ALA A N 1
ATOM 1921 C CA . ALA A 1 267 ? 11.202 -7.129 -11.117 1.00 98.69 267 ALA A CA 1
ATOM 1922 C C . ALA A 1 267 ? 11.061 -6.859 -12.619 1.00 98.69 267 ALA A C 1
ATOM 1924 O O . ALA A 1 267 ? 12.043 -6.668 -13.338 1.00 98.69 267 ALA A O 1
ATOM 1925 N N . MET A 1 268 ? 9.815 -6.823 -13.085 1.00 98.38 268 MET A N 1
ATOM 1926 C CA . MET A 1 268 ? 9.469 -6.335 -14.417 1.00 98.38 268 MET A CA 1
ATOM 1927 C C . MET A 1 268 ? 9.277 -4.819 -14.361 1.00 98.38 268 MET A C 1
ATOM 1929 O O . MET A 1 268 ? 8.437 -4.337 -13.600 1.00 98.38 268 MET A O 1
ATOM 1933 N N . LEU A 1 269 ? 9.995 -4.077 -15.197 1.00 98.44 269 LEU A N 1
ATOM 1934 C CA . LEU A 1 269 ? 9.641 -2.701 -15.526 1.00 98.44 269 LEU A CA 1
ATOM 1935 C C . LEU A 1 269 ? 8.626 -2.720 -16.669 1.00 98.44 269 LEU A C 1
ATOM 1937 O O . LEU A 1 269 ? 8.959 -3.162 -17.766 1.00 98.44 269 LEU A O 1
ATOM 1941 N N . GLN A 1 270 ? 7.410 -2.233 -16.430 1.00 97.56 270 GLN A N 1
ATOM 1942 C CA . GLN A 1 270 ? 6.436 -1.982 -17.486 1.00 97.56 270 GLN A CA 1
ATOM 1943 C C . GLN A 1 270 ? 6.321 -0.476 -17.738 1.00 97.56 270 GLN A C 1
ATOM 1945 O O . GLN A 1 270 ? 5.850 0.264 -16.876 1.00 97.56 270 GLN A O 1
ATOM 1950 N N . SER A 1 271 ? 6.743 -0.030 -18.920 1.00 96.19 271 SER A N 1
ATOM 1951 C CA . SER A 1 271 ? 6.644 1.373 -19.334 1.00 96.19 271 SER A CA 1
ATOM 1952 C C . SER A 1 271 ? 5.363 1.585 -20.145 1.00 96.19 271 SER A C 1
ATOM 1954 O O . SER A 1 271 ? 5.245 1.126 -21.288 1.00 96.19 271 SER A O 1
ATOM 1956 N N . ASP A 1 272 ? 4.380 2.238 -19.529 1.00 96.50 272 ASP A N 1
ATOM 1957 C CA . ASP A 1 272 ? 3.094 2.574 -20.141 1.00 96.50 272 ASP A CA 1
ATOM 1958 C C . ASP A 1 272 ? 3.155 3.908 -20.901 1.00 96.50 272 ASP A C 1
ATOM 1960 O O . ASP A 1 272 ? 4.128 4.656 -20.825 1.00 96.50 272 ASP A O 1
ATOM 1964 N N . SER A 1 273 ? 2.086 4.223 -21.638 1.00 94.38 273 SER A N 1
ATOM 1965 C CA . SER A 1 273 ? 1.897 5.512 -22.317 1.00 94.38 273 SER A CA 1
ATOM 1966 C C . SER A 1 273 ? 2.304 6.705 -21.448 1.00 94.38 273 SER A C 1
ATOM 1968 O O . SER A 1 273 ? 1.918 6.759 -20.279 1.00 94.38 273 SER A O 1
ATOM 1970 N N . GLU A 1 274 ? 2.994 7.682 -22.037 1.00 94.88 274 GLU A N 1
ATOM 1971 C CA . GLU A 1 274 ? 3.453 8.906 -21.356 1.00 94.88 274 GLU A CA 1
ATOM 1972 C C . GLU A 1 274 ? 4.487 8.664 -20.237 1.00 94.88 274 GLU A C 1
ATOM 1974 O O . GLU A 1 274 ? 4.854 9.597 -19.521 1.00 94.88 274 GLU A O 1
ATOM 1979 N N . ASN A 1 275 ? 5.003 7.438 -20.086 1.00 96.50 275 ASN A N 1
ATOM 1980 C CA . ASN A 1 275 ? 6.247 7.213 -19.362 1.00 96.50 275 ASN A CA 1
ATOM 1981 C C . ASN A 1 275 ? 7.457 7.398 -20.286 1.00 96.50 275 ASN A C 1
ATOM 1983 O O . ASN A 1 275 ? 7.474 6.897 -21.409 1.00 96.50 275 ASN A O 1
ATOM 1987 N N . THR A 1 276 ? 8.488 8.081 -19.791 1.00 96.88 276 THR A N 1
ATOM 1988 C CA . THR A 1 276 ? 9.800 8.173 -20.443 1.00 96.88 276 THR A CA 1
ATOM 1989 C C . THR A 1 276 ? 10.861 7.570 -19.533 1.00 96.88 276 THR A C 1
ATOM 1991 O O . THR A 1 276 ? 11.123 8.091 -18.452 1.00 96.88 276 THR A O 1
ATOM 1994 N N . THR A 1 277 ? 11.491 6.482 -19.968 1.00 96.69 277 THR A N 1
ATOM 1995 C CA . THR A 1 277 ? 12.576 5.827 -19.239 1.00 96.69 277 THR A CA 1
ATOM 1996 C C . THR A 1 277 ? 13.918 6.073 -19.928 1.00 96.69 277 THR A C 1
ATOM 1998 O O . THR A 1 277 ? 14.147 5.601 -21.039 1.00 96.69 277 THR A O 1
ATOM 2001 N N . SER A 1 278 ? 14.828 6.772 -19.256 1.00 95.50 278 SER A N 1
ATOM 2002 C CA . SER A 1 278 ? 16.199 6.990 -19.725 1.00 95.50 278 SER A CA 1
ATOM 2003 C C . SER A 1 278 ? 17.140 5.908 -19.203 1.00 95.50 278 SER A C 1
ATOM 2005 O O . SER A 1 278 ? 17.070 5.519 -18.037 1.00 95.50 278 SER A O 1
ATOM 2007 N N . VAL A 1 279 ? 18.048 5.437 -20.051 1.00 93.50 279 VAL A N 1
ATOM 2008 C CA . VAL A 1 279 ? 19.049 4.415 -19.735 1.00 93.50 279 VAL A CA 1
ATOM 2009 C C . VAL A 1 279 ? 20.415 5.082 -19.663 1.00 93.50 279 VAL A C 1
ATOM 2011 O O . VAL A 1 279 ? 20.981 5.457 -20.688 1.00 93.50 279 VAL A O 1
ATOM 2014 N N . ASN A 1 280 ? 20.941 5.233 -18.448 1.00 90.62 280 ASN A N 1
ATOM 2015 C CA . ASN A 1 280 ? 22.264 5.819 -18.249 1.00 90.62 280 ASN A CA 1
ATOM 2016 C C . ASN A 1 280 ? 23.380 4.817 -18.566 1.00 90.62 280 ASN A C 1
ATOM 2018 O O . ASN A 1 280 ? 23.173 3.600 -18.603 1.00 90.62 280 ASN A O 1
ATOM 2022 N N . VAL A 1 281 ? 24.589 5.361 -18.729 1.00 87.81 281 VAL A N 1
ATOM 2023 C CA . VAL A 1 281 ? 25.824 4.618 -19.005 1.00 87.81 281 VAL A CA 1
ATOM 2024 C C . VAL A 1 281 ? 26.005 3.425 -18.057 1.00 87.81 281 VAL A C 1
ATOM 2026 O O . VAL A 1 281 ? 25.870 3.543 -16.835 1.00 87.81 281 VAL A O 1
ATOM 2029 N N . GLY A 1 282 ? 26.374 2.283 -18.634 1.00 88.06 282 GLY A N 1
ATOM 2030 C CA . GLY A 1 282 ? 26.559 1.005 -17.956 1.00 88.06 282 GLY A CA 1
ATOM 2031 C C . GLY A 1 282 ? 25.483 -0.032 -18.290 1.00 88.06 282 GLY A C 1
ATOM 2032 O O . GLY A 1 282 ? 24.474 0.251 -18.932 1.00 88.06 282 GLY A O 1
ATOM 2033 N N . GLU A 1 283 ? 25.720 -1.265 -17.841 1.00 91.19 283 GLU A N 1
ATOM 2034 C CA . GLU A 1 283 ? 24.724 -2.336 -17.912 1.00 91.19 283 GLU A CA 1
ATOM 2035 C C . GLU A 1 283 ? 23.652 -2.113 -16.839 1.00 91.19 283 GLU A C 1
ATOM 2037 O O . GLU A 1 283 ? 23.953 -2.107 -15.643 1.00 91.19 283 GLU A O 1
ATOM 2042 N N . GLN A 1 284 ? 22.401 -1.962 -17.269 1.00 95.88 284 GLN A N 1
ATOM 2043 C CA . GLN A 1 284 ? 21.239 -1.886 -16.392 1.00 95.88 284 GLN A CA 1
ATOM 2044 C C . GLN A 1 284 ? 20.563 -3.261 -16.327 1.00 95.88 284 GLN A C 1
ATOM 2046 O O . GLN A 1 284 ? 19.734 -3.600 -17.174 1.00 95.88 284 GLN A O 1
ATOM 2051 N N . SER A 1 285 ? 20.952 -4.076 -15.344 1.00 96.88 285 SER A N 1
ATOM 2052 C CA . SER A 1 285 ? 20.416 -5.431 -15.159 1.00 96.88 285 SER A CA 1
ATOM 2053 C C . SER A 1 285 ? 19.132 -5.425 -14.331 1.00 96.88 285 SER A C 1
ATOM 2055 O O . SER A 1 285 ? 19.179 -5.170 -13.129 1.00 96.88 285 SER A O 1
ATOM 2057 N N . ILE A 1 286 ? 18.001 -5.739 -14.964 1.00 98.25 286 ILE A N 1
ATOM 2058 C CA . ILE A 1 286 ? 16.676 -5.829 -14.327 1.00 98.25 286 ILE A CA 1
ATOM 2059 C C . ILE A 1 286 ? 16.009 -7.171 -14.659 1.00 98.25 286 ILE A C 1
ATOM 2061 O O . ILE A 1 286 ? 16.405 -7.849 -15.605 1.00 98.25 286 ILE A O 1
ATOM 2065 N N . GLY A 1 287 ? 14.985 -7.570 -13.905 1.00 97.81 287 GLY A N 1
ATOM 2066 C CA . GLY A 1 287 ? 14.341 -8.875 -14.094 1.00 97.81 287 GLY A CA 1
ATOM 2067 C C . GLY A 1 287 ? 13.638 -8.996 -15.450 1.00 97.81 287 GLY A C 1
ATOM 2068 O O . GLY A 1 287 ? 13.800 -9.982 -16.175 1.00 97.81 287 GLY A O 1
ATOM 2069 N N . GLY A 1 288 ? 12.877 -7.972 -15.826 1.00 96.06 288 GLY A N 1
ATOM 2070 C CA . GLY A 1 288 ? 12.199 -7.922 -17.111 1.00 96.06 288 GLY A CA 1
ATOM 2071 C C . GLY A 1 288 ? 11.883 -6.508 -17.575 1.00 96.06 288 GLY A C 1
ATOM 2072 O O . GLY A 1 288 ? 11.852 -5.572 -16.779 1.00 96.06 288 GLY A O 1
ATOM 2073 N N . LEU A 1 289 ? 11.623 -6.376 -18.871 1.00 95.25 289 LEU A N 1
ATOM 2074 C CA . LEU A 1 289 ? 11.146 -5.149 -19.498 1.00 95.25 289 LEU A CA 1
ATOM 2075 C C . LEU A 1 289 ? 9.909 -5.456 -20.342 1.00 95.25 289 LEU A C 1
ATOM 2077 O O . LEU A 1 289 ? 9.957 -6.302 -21.234 1.00 95.25 289 LEU A O 1
ATOM 2081 N N . ALA A 1 290 ? 8.818 -4.750 -20.081 1.00 93.94 290 ALA A N 1
ATOM 2082 C CA . ALA A 1 290 ? 7.584 -4.803 -20.844 1.00 93.94 290 ALA A CA 1
ATOM 2083 C C . ALA A 1 290 ? 7.218 -3.401 -21.317 1.00 93.94 290 ALA A C 1
ATOM 2085 O O . ALA A 1 290 ? 7.381 -2.420 -20.595 1.00 93.94 290 ALA A O 1
ATOM 2086 N N . MET A 1 291 ? 6.718 -3.300 -22.541 1.00 89.69 291 MET A N 1
ATOM 2087 C CA . MET A 1 291 ? 6.450 -2.002 -23.143 1.00 89.69 291 MET A CA 1
ATOM 2088 C C . MET A 1 291 ? 5.012 -1.889 -23.613 1.00 89.69 291 MET A C 1
ATOM 2090 O O . MET A 1 291 ? 4.478 -2.779 -24.277 1.00 89.69 291 MET A O 1
ATOM 2094 N N . ASN A 1 292 ? 4.388 -0.787 -23.215 1.00 92.62 292 ASN A N 1
ATOM 2095 C CA . ASN A 1 292 ? 2.956 -0.560 -23.315 1.00 92.62 292 ASN A CA 1
ATOM 2096 C C . ASN A 1 292 ? 2.643 0.900 -23.695 1.00 92.62 292 ASN A C 1
ATOM 2098 O O . ASN A 1 292 ? 1.757 1.550 -23.139 1.00 92.62 292 ASN A O 1
ATOM 2102 N N . GLY A 1 293 ? 3.382 1.426 -24.667 1.00 91.06 293 GLY A N 1
ATOM 2103 C CA . GLY A 1 293 ? 3.231 2.771 -25.219 1.00 91.06 293 GLY A CA 1
ATOM 2104 C C . GLY A 1 293 ? 4.188 3.816 -24.647 1.00 91.06 293 GLY A C 1
ATOM 2105 O O . GLY A 1 293 ? 4.081 4.972 -25.042 1.00 91.06 293 GLY A O 1
ATOM 2106 N N . GLY A 1 294 ? 5.082 3.441 -23.729 1.00 93.12 294 GLY A N 1
ATOM 2107 C CA . GLY A 1 294 ? 6.110 4.338 -23.200 1.00 93.12 294 GLY A CA 1
ATOM 2108 C C . GLY A 1 294 ? 7.307 4.528 -24.135 1.00 93.12 294 GLY A C 1
ATOM 2109 O O . GLY A 1 294 ? 7.421 3.876 -25.178 1.00 93.12 294 GLY A O 1
ATOM 2110 N N . THR A 1 295 ? 8.220 5.405 -23.726 1.00 92.94 295 THR A N 1
ATOM 2111 C CA . THR A 1 295 ? 9.421 5.788 -24.476 1.00 92.94 295 THR A CA 1
ATOM 2112 C C . THR A 1 295 ? 10.684 5.363 -23.736 1.00 92.94 295 THR A C 1
ATOM 2114 O O . THR A 1 295 ? 10.836 5.668 -22.556 1.00 92.94 295 THR A O 1
ATOM 2117 N N . LEU A 1 296 ? 11.625 4.719 -24.428 1.00 91.31 296 LEU A N 1
ATOM 2118 C CA . LEU A 1 296 ? 12.974 4.450 -23.924 1.00 91.31 296 LEU A CA 1
ATOM 2119 C C . LEU A 1 296 ? 13.984 5.390 -24.574 1.00 91.31 296 LEU A C 1
ATOM 2121 O O . LEU A 1 296 ? 13.997 5.514 -25.794 1.00 91.31 296 LEU A O 1
ATOM 2125 N N . ILE A 1 297 ? 14.853 6.008 -23.779 1.00 90.06 297 ILE A N 1
ATOM 2126 C CA . ILE A 1 297 ? 15.937 6.868 -24.264 1.00 90.06 297 ILE A CA 1
ATOM 2127 C C . ILE A 1 297 ? 17.273 6.211 -23.926 1.00 90.06 297 ILE A C 1
ATOM 2129 O O . ILE A 1 297 ? 17.547 5.942 -22.758 1.00 90.06 297 ILE A O 1
ATOM 2133 N N . PHE A 1 298 ? 18.111 5.980 -24.934 1.00 85.62 298 PHE A N 1
ATOM 2134 C CA . PHE A 1 298 ? 19.474 5.479 -24.763 1.00 85.62 298 PHE A CA 1
ATOM 2135 C C . PHE A 1 298 ? 20.480 6.579 -25.100 1.00 85.62 298 PHE A C 1
ATOM 2137 O O . PHE A 1 298 ? 20.507 7.072 -26.229 1.00 85.62 298 PHE A O 1
ATOM 2144 N N . ASP A 1 299 ? 21.326 6.927 -24.131 1.00 72.44 299 ASP A N 1
ATOM 2145 C CA . ASP A 1 299 ? 22.468 7.816 -24.349 1.00 72.44 299 ASP A CA 1
ATOM 2146 C C . ASP A 1 299 ? 23.591 7.006 -25.023 1.00 72.44 299 ASP A C 1
ATOM 2148 O O . ASP A 1 299 ? 24.272 6.194 -24.388 1.00 72.44 299 ASP A O 1
ATOM 2152 N N . THR A 1 300 ? 23.699 7.101 -26.350 1.00 64.56 300 THR A N 1
ATOM 2153 C CA . THR A 1 300 ? 24.745 6.412 -27.114 1.00 64.56 300 THR A CA 1
ATOM 2154 C C . THR A 1 300 ? 25.183 7.210 -28.331 1.00 64.56 300 THR A C 1
ATOM 2156 O O . THR A 1 300 ? 24.374 7.580 -29.173 1.00 64.56 300 THR A O 1
ATOM 2159 N N . ASP A 1 301 ? 26.496 7.335 -28.508 1.00 60.16 301 ASP A N 1
ATOM 2160 C CA . ASP A 1 301 ? 27.101 7.913 -29.706 1.00 60.16 301 ASP A CA 1
ATOM 2161 C C . ASP A 1 301 ? 27.067 6.910 -30.883 1.00 60.16 301 ASP A C 1
ATOM 2163 O O . ASP A 1 301 ? 28.011 6.154 -31.142 1.00 60.16 301 ASP A O 1
ATOM 2167 N N . ILE A 1 302 ? 25.968 6.886 -31.642 1.00 59.00 302 ILE A N 1
ATOM 2168 C CA . ILE A 1 302 ? 25.933 6.221 -32.959 1.00 59.00 302 ILE A CA 1
ATOM 2169 C C . 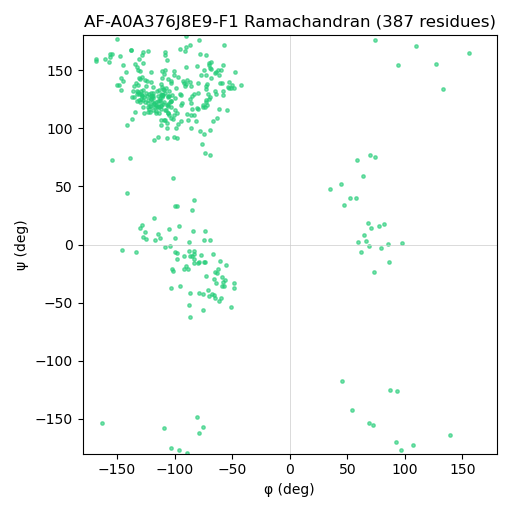ILE A 1 302 ? 26.738 7.087 -33.939 1.00 59.00 302 ILE A C 1
ATOM 2171 O O . ILE A 1 302 ? 26.524 8.300 -33.958 1.00 59.00 302 ILE A O 1
ATOM 2175 N N . PRO A 1 303 ? 27.647 6.544 -34.781 1.00 52.94 303 PRO A N 1
ATOM 2176 C CA . PRO A 1 303 ? 27.734 5.154 -35.275 1.00 52.94 303 PRO A CA 1
ATOM 2177 C C . PRO A 1 303 ? 28.954 4.319 -34.850 1.00 52.94 303 PRO A C 1
ATOM 2179 O O . PRO A 1 303 ? 29.194 3.253 -35.416 1.00 52.94 303 PRO A O 1
ATOM 2182 N N . ALA A 1 304 ? 29.778 4.797 -33.919 1.00 53.09 304 ALA A N 1
ATOM 2183 C CA . ALA A 1 304 ? 31.061 4.149 -33.633 1.00 53.09 304 ALA A CA 1
ATOM 2184 C C . ALA A 1 304 ? 30.949 2.888 -32.753 1.00 53.09 304 ALA A C 1
ATOM 2186 O O . ALA A 1 304 ? 31.911 2.121 -32.672 1.00 53.09 304 ALA A O 1
ATOM 2187 N N . ALA A 1 305 ? 29.806 2.668 -32.099 1.00 57.00 305 ALA A N 1
ATOM 2188 C CA . ALA A 1 305 ? 29.638 1.625 -31.096 1.00 57.00 305 ALA A CA 1
ATOM 2189 C C . ALA A 1 305 ? 28.712 0.493 -31.576 1.00 57.00 305 ALA A C 1
ATOM 2191 O O . ALA A 1 305 ? 27.647 0.740 -32.125 1.00 57.00 305 ALA A O 1
ATOM 2192 N N . THR A 1 306 ? 29.101 -0.764 -31.344 1.00 58.75 306 THR A N 1
ATOM 2193 C CA . THR A 1 306 ? 28.237 -1.950 -31.541 1.00 58.75 306 THR A CA 1
ATOM 2194 C C . THR A 1 306 ? 27.354 -2.245 -30.318 1.00 58.75 306 THR A C 1
ATOM 2196 O O . THR A 1 306 ? 26.442 -3.070 -30.378 1.00 58.75 306 THR A O 1
ATOM 2199 N N . LEU A 1 307 ? 27.609 -1.554 -29.205 1.00 58.25 307 LEU A N 1
ATOM 2200 C CA . LEU A 1 307 ? 26.863 -1.596 -27.951 1.00 58.25 307 LEU A CA 1
ATOM 2201 C C . LEU A 1 307 ? 26.670 -0.157 -27.471 1.00 58.25 307 LEU A C 1
ATOM 2203 O O . LEU A 1 307 ? 27.626 0.615 -27.516 1.00 58.25 307 LEU A O 1
ATOM 2207 N N . ALA A 1 308 ? 25.469 0.187 -27.014 1.00 66.50 308 ALA A N 1
ATOM 2208 C CA . ALA A 1 308 ? 25.222 1.505 -26.443 1.00 66.50 308 ALA A CA 1
ATOM 2209 C C . ALA A 1 308 ? 26.022 1.716 -25.146 1.00 66.50 308 ALA A C 1
ATOM 2211 O O . ALA A 1 308 ? 26.264 0.759 -24.405 1.00 66.50 308 ALA A O 1
ATOM 2212 N N . GLU A 1 309 ? 26.439 2.957 -24.860 1.00 75.38 309 GLU A N 1
ATOM 2213 C CA . GLU A 1 309 ? 27.171 3.260 -23.619 1.00 75.38 309 GLU A CA 1
ATOM 2214 C C . GLU A 1 309 ? 26.346 2.889 -22.377 1.00 75.38 309 GLU A C 1
ATOM 2216 O O . GLU A 1 309 ? 26.901 2.384 -21.398 1.00 75.38 309 GLU A O 1
ATOM 2221 N N . GLY A 1 310 ? 25.022 3.067 -22.442 1.00 82.44 310 GLY A N 1
ATOM 2222 C CA . GLY A 1 310 ? 24.036 2.455 -21.550 1.00 82.44 310 GLY A CA 1
ATOM 2223 C C . GLY A 1 310 ? 23.196 1.406 -22.278 1.00 82.44 310 GLY A C 1
ATOM 2224 O O . GLY A 1 310 ? 22.698 1.667 -23.368 1.00 82.44 310 GLY A O 1
ATOM 2225 N N . TYR A 1 311 ? 23.001 0.224 -21.690 1.00 85.50 311 TYR A N 1
ATOM 2226 C CA . TYR A 1 311 ? 22.131 -0.817 -22.257 1.00 85.50 311 TYR A CA 1
ATOM 2227 C C . TYR A 1 311 ? 21.399 -1.592 -21.160 1.00 85.50 311 TYR A C 1
ATOM 2229 O O . TYR A 1 311 ? 21.875 -1.681 -20.028 1.00 85.50 311 TYR A O 1
ATOM 2237 N N . ILE A 1 312 ? 20.245 -2.176 -21.489 1.00 91.00 312 ILE A N 1
ATOM 2238 C CA . ILE A 1 312 ? 19.441 -2.952 -20.534 1.00 91.00 312 ILE A CA 1
ATOM 2239 C C . ILE A 1 312 ? 19.718 -4.449 -20.718 1.00 91.00 312 ILE A C 1
ATOM 2241 O O . ILE A 1 312 ? 19.728 -4.959 -21.840 1.00 91.00 312 ILE A O 1
ATOM 2245 N N . SER A 1 313 ? 19.907 -5.165 -19.613 1.00 92.12 313 SER A N 1
ATOM 2246 C CA . SER A 1 313 ? 20.084 -6.618 -19.559 1.00 92.12 313 SER A CA 1
ATOM 2247 C C . SER A 1 313 ? 18.904 -7.218 -18.797 1.00 92.12 313 SER A C 1
ATOM 2249 O O . SER A 1 313 ? 18.683 -6.868 -17.640 1.00 92.12 313 SER A O 1
ATOM 2251 N N . VAL A 1 314 ? 18.111 -8.073 -19.449 1.00 93.81 314 VAL A N 1
ATOM 2252 C CA . VAL A 1 314 ? 16.891 -8.657 -18.871 1.00 93.81 314 VAL A CA 1
ATOM 2253 C C . VAL A 1 314 ? 16.799 -10.161 -19.077 1.00 93.81 314 VAL A C 1
ATOM 2255 O O . VAL A 1 314 ? 17.275 -10.707 -20.077 1.00 93.81 314 VAL A O 1
ATOM 2258 N N . ASP A 1 315 ? 16.094 -10.843 -18.178 1.00 92.44 315 ASP A N 1
ATOM 2259 C CA . ASP A 1 315 ? 15.711 -12.234 -18.416 1.00 92.44 315 ASP A CA 1
ATOM 2260 C C . ASP A 1 315 ? 14.555 -12.305 -19.417 1.00 92.44 315 ASP A C 1
ATOM 2262 O O . ASP A 1 315 ? 14.570 -13.126 -20.335 1.00 92.44 315 ASP A O 1
ATOM 2266 N N . THR A 1 316 ? 13.561 -11.422 -19.274 1.00 89.75 316 THR A N 1
ATOM 2267 C CA . THR A 1 316 ? 12.367 -11.395 -20.132 1.00 89.75 316 THR A CA 1
ATOM 2268 C C . THR A 1 316 ? 12.131 -10.018 -20.733 1.00 89.75 316 THR A C 1
ATOM 2270 O O . THR A 1 316 ? 12.013 -9.028 -20.019 1.00 89.75 316 THR A O 1
ATOM 2273 N N . LEU A 1 317 ? 11.995 -9.976 -22.054 1.00 91.44 317 LEU A N 1
ATOM 2274 C CA . LEU A 1 317 ? 11.598 -8.802 -22.819 1.00 91.44 317 LEU A CA 1
ATOM 2275 C C . LEU A 1 317 ? 10.223 -9.052 -23.458 1.00 91.44 317 LEU A C 1
ATOM 2277 O O . LEU A 1 317 ? 10.076 -9.969 -24.265 1.00 91.44 317 LEU A O 1
ATOM 2281 N N . VAL A 1 318 ? 9.218 -8.252 -23.106 1.00 88.38 318 VAL A N 1
ATOM 2282 C CA . VAL A 1 318 ? 7.849 -8.343 -23.640 1.00 88.38 318 VAL A CA 1
ATOM 2283 C C . VAL A 1 318 ? 7.614 -7.219 -24.642 1.00 88.38 318 VAL A C 1
ATOM 2285 O O . VAL A 1 318 ? 7.595 -6.041 -24.285 1.00 88.38 318 VAL A O 1
ATOM 2288 N N . VAL A 1 319 ? 7.485 -7.598 -25.912 1.00 76.88 319 VAL A N 1
ATOM 2289 C CA . VAL A 1 319 ? 7.515 -6.710 -27.078 1.00 76.88 319 VAL A CA 1
ATOM 2290 C C . VAL A 1 319 ? 6.492 -7.186 -28.101 1.00 76.88 319 VAL A C 1
ATOM 2292 O O . VAL A 1 319 ? 6.685 -8.175 -28.799 1.00 76.88 319 VAL A O 1
ATOM 2295 N N . GLY A 1 320 ? 5.356 -6.502 -28.158 1.00 74.38 320 GLY A N 1
ATOM 2296 C CA . GLY A 1 320 ? 4.219 -6.886 -28.992 1.00 74.38 320 GLY A CA 1
ATOM 2297 C C . GLY A 1 320 ? 2.929 -6.967 -28.186 1.00 74.38 320 GLY A C 1
ATOM 2298 O O . GLY A 1 320 ? 2.953 -7.103 -26.967 1.00 74.38 320 GLY A O 1
ATOM 2299 N N . ALA A 1 321 ? 1.800 -6.804 -28.872 1.00 80.88 321 ALA A N 1
ATOM 2300 C CA . ALA A 1 321 ? 0.506 -6.670 -28.216 1.00 80.88 321 ALA A CA 1
ATOM 2301 C C . ALA A 1 321 ? 0.042 -8.011 -27.640 1.00 80.88 321 ALA A C 1
ATOM 2303 O O . ALA A 1 321 ? 0.105 -9.033 -28.329 1.00 80.88 321 ALA A O 1
ATOM 2304 N N . GLY A 1 322 ? -0.485 -7.988 -26.419 1.00 85.88 322 GLY A N 1
ATOM 2305 C CA . GLY A 1 322 ? -1.145 -9.128 -25.797 1.00 85.88 322 GLY A CA 1
ATOM 2306 C C . GLY A 1 322 ? -0.819 -9.308 -24.321 1.00 85.88 322 GLY A C 1
ATOM 2307 O O . GLY A 1 322 ? -0.313 -8.413 -23.641 1.00 85.88 322 GLY A O 1
ATOM 2308 N N . ASP A 1 323 ? -1.139 -10.506 -23.848 1.00 91.12 323 ASP A N 1
ATOM 2309 C CA . ASP A 1 323 ? -1.010 -10.912 -22.460 1.00 91.12 323 ASP A CA 1
ATOM 2310 C C . ASP A 1 323 ? 0.397 -11.444 -22.181 1.00 91.12 323 ASP A C 1
ATOM 2312 O O . ASP A 1 323 ? 0.937 -12.245 -22.950 1.00 91.12 323 ASP A O 1
ATOM 2316 N N . TYR A 1 324 ? 0.945 -11.105 -21.019 1.00 92.75 324 TYR A N 1
ATOM 2317 C CA . TYR A 1 324 ? 2.083 -11.818 -20.451 1.00 92.75 324 TYR A CA 1
ATOM 2318 C C . TYR A 1 324 ? 1.825 -12.156 -18.985 1.00 92.75 324 TYR A C 1
ATOM 2320 O O . TYR A 1 324 ? 1.107 -11.449 -18.278 1.00 92.75 324 TYR A O 1
ATOM 2328 N N . THR A 1 325 ? 2.411 -13.254 -18.516 1.00 95.25 325 THR A N 1
ATOM 2329 C CA . THR A 1 325 ? 2.328 -13.660 -17.111 1.00 95.25 325 THR A CA 1
ATOM 2330 C C . THR A 1 325 ? 3.660 -13.389 -16.433 1.00 95.25 325 THR A C 1
ATOM 2332 O O . THR A 1 325 ? 4.698 -13.873 -16.883 1.00 95.25 325 THR A O 1
ATOM 2335 N N . TRP A 1 326 ? 3.631 -12.676 -15.311 1.00 96.50 326 TRP A N 1
ATOM 2336 C CA . TRP A 1 326 ? 4.792 -12.464 -14.452 1.00 96.50 326 TRP A CA 1
ATOM 2337 C C . TRP A 1 326 ? 4.433 -12.835 -13.017 1.00 96.50 326 TRP A C 1
ATOM 2339 O O . TRP A 1 326 ? 3.396 -12.421 -12.508 1.00 96.50 326 TRP A O 1
ATOM 2349 N N . LYS A 1 327 ? 5.247 -13.694 -12.390 1.00 95.50 327 LYS A N 1
ATOM 2350 C CA . LYS A 1 327 ? 5.029 -14.207 -11.018 1.00 95.50 327 LYS A CA 1
ATOM 2351 C C . LYS A 1 327 ? 3.597 -14.704 -10.738 1.00 95.50 327 LYS A C 1
ATOM 2353 O O . LYS A 1 327 ? 3.090 -14.605 -9.629 1.00 95.50 327 LYS A O 1
ATOM 2358 N N . GLY A 1 328 ? 2.940 -15.272 -11.750 1.00 94.31 328 GLY A N 1
ATOM 2359 C CA . GLY A 1 328 ? 1.588 -15.829 -11.637 1.00 94.31 328 GLY A CA 1
ATOM 2360 C C . GLY A 1 328 ? 0.443 -14.826 -11.815 1.00 94.31 328 GLY A C 1
ATOM 2361 O O . GLY A 1 328 ? -0.711 -15.242 -11.756 1.00 94.31 328 GLY A O 1
ATOM 2362 N N . ARG A 1 329 ? 0.723 -13.540 -12.067 1.00 95.94 329 ARG A N 1
ATOM 2363 C CA . ARG A 1 329 ? -0.279 -12.530 -12.438 1.00 95.94 329 ARG A CA 1
ATOM 2364 C C . ARG A 1 329 ? -0.213 -12.236 -13.936 1.00 95.94 329 ARG A C 1
ATOM 2366 O O . ARG A 1 329 ? 0.872 -12.199 -14.513 1.00 95.94 329 ARG A O 1
ATOM 2373 N N . ASN A 1 330 ? -1.374 -12.058 -14.563 1.00 96.06 330 ASN A N 1
ATOM 2374 C CA . ASN A 1 330 ? -1.479 -11.706 -15.978 1.00 96.06 330 ASN A CA 1
ATOM 2375 C C . ASN A 1 330 ? -1.521 -10.187 -16.148 1.00 96.06 330 ASN A C 1
ATOM 2377 O O . ASN A 1 330 ? -2.252 -9.495 -15.438 1.00 96.06 330 ASN A O 1
ATOM 2381 N N . TYR A 1 331 ? -0.775 -9.704 -17.130 1.00 95.19 331 TYR A N 1
ATOM 2382 C CA . TYR A 1 331 ? -0.639 -8.306 -17.500 1.00 95.19 331 TYR A CA 1
ATOM 2383 C C . TYR A 1 331 ? -0.915 -8.154 -18.989 1.00 95.19 331 TYR A C 1
ATOM 2385 O O . TYR A 1 331 ? -0.777 -9.105 -19.755 1.00 95.19 331 TYR A O 1
ATOM 2393 N N . GLN A 1 332 ? -1.317 -6.955 -19.386 1.00 92.62 332 GLN A N 1
ATOM 2394 C CA . GLN A 1 332 ? -1.668 -6.617 -20.758 1.00 92.62 332 GLN A CA 1
ATOM 2395 C C . GLN A 1 332 ? -0.729 -5.535 -21.252 1.00 92.62 332 GLN A C 1
ATOM 2397 O O . GLN A 1 332 ? -0.515 -4.544 -20.552 1.00 92.62 332 GLN A O 1
ATOM 2402 N N . VAL A 1 333 ? -0.236 -5.699 -22.473 1.00 90.38 333 VAL A N 1
ATOM 2403 C CA . VAL A 1 333 ? 0.492 -4.652 -23.182 1.00 90.38 333 VAL A CA 1
ATOM 2404 C C . VAL A 1 333 ? -0.094 -4.434 -24.568 1.00 90.38 333 VAL A C 1
ATOM 2406 O O . VAL A 1 333 ? -0.511 -5.367 -25.253 1.00 90.38 333 VAL A O 1
ATOM 2409 N N . ASN A 1 334 ? -0.111 -3.184 -25.014 1.00 84.56 334 ASN A N 1
ATOM 2410 C CA . ASN A 1 334 ? -0.525 -2.811 -26.363 1.00 84.56 334 ASN A CA 1
ATOM 2411 C C . ASN A 1 334 ? 0.560 -3.100 -27.417 1.00 84.56 334 ASN A C 1
ATOM 2413 O O . ASN A 1 334 ? 0.284 -2.993 -28.610 1.00 84.56 334 ASN A O 1
ATOM 2417 N N . GLY A 1 335 ? 1.776 -3.467 -26.991 1.00 69.94 335 GLY A N 1
ATOM 2418 C CA . GLY A 1 335 ? 2.891 -3.796 -27.875 1.00 69.94 335 GLY A CA 1
ATOM 2419 C C . GLY A 1 335 ? 3.500 -2.622 -28.626 1.00 69.94 335 GLY A C 1
ATOM 2420 O O . GLY A 1 335 ? 4.206 -2.842 -29.606 1.00 69.94 335 GLY A O 1
ATOM 2421 N N . THR A 1 336 ? 3.190 -1.400 -28.210 1.00 79.81 336 THR A N 1
ATOM 2422 C CA . THR A 1 336 ? 3.720 -0.165 -28.789 1.00 79.81 336 THR A CA 1
ATOM 2423 C C . THR A 1 336 ? 4.713 0.491 -27.837 1.00 79.81 336 THR A C 1
ATOM 2425 O O . THR A 1 336 ? 4.785 0.149 -26.657 1.00 79.81 336 THR A O 1
ATOM 2428 N N . GLY A 1 337 ? 5.472 1.445 -28.358 1.00 82.31 337 GLY A N 1
ATOM 2429 C CA . GLY A 1 337 ? 6.380 2.309 -27.616 1.00 82.31 337 GLY A CA 1
ATOM 2430 C C . GLY A 1 337 ? 7.474 2.820 -28.544 1.00 82.31 337 GLY A C 1
ATOM 2431 O O . GLY A 1 337 ? 7.665 2.279 -29.637 1.00 82.31 337 GLY A O 1
ATOM 2432 N N . ASP A 1 338 ? 8.177 3.850 -28.103 1.00 83.94 338 ASP A N 1
ATOM 2433 C CA . ASP A 1 338 ? 9.228 4.491 -28.883 1.00 83.94 338 ASP A CA 1
ATOM 2434 C C . ASP A 1 338 ? 10.605 4.218 -28.267 1.00 83.94 338 ASP A C 1
ATOM 2436 O O . ASP A 1 338 ? 10.756 4.058 -27.054 1.00 83.94 338 ASP A O 1
ATOM 2440 N N . VAL A 1 339 ? 11.626 4.158 -29.120 1.00 84.19 339 VAL A N 1
ATOM 2441 C CA . VAL A 1 339 ? 13.030 4.062 -28.712 1.00 84.19 339 VAL A CA 1
ATOM 2442 C C . VAL A 1 339 ? 13.769 5.236 -29.332 1.00 84.19 339 VAL A C 1
ATOM 2444 O O . VAL A 1 339 ? 13.887 5.319 -30.552 1.00 84.19 339 VAL A O 1
ATOM 2447 N N . LEU A 1 340 ? 14.255 6.134 -28.485 1.00 81.56 340 LEU A N 1
ATOM 2448 C CA . LEU A 1 340 ? 15.017 7.317 -28.855 1.00 81.56 340 LEU A CA 1
ATOM 2449 C C . LEU A 1 340 ? 16.497 7.078 -28.573 1.00 81.56 340 LEU A C 1
ATOM 2451 O O . LEU A 1 340 ? 16.880 6.509 -27.548 1.00 81.56 340 LEU A O 1
ATOM 2455 N N . ILE A 1 341 ? 17.323 7.538 -29.503 1.00 75.81 341 ILE A N 1
ATOM 2456 C CA . ILE A 1 341 ? 18.775 7.458 -29.432 1.00 75.81 341 ILE A CA 1
ATOM 2457 C C . ILE A 1 341 ? 19.325 8.807 -29.873 1.00 75.81 341 ILE A C 1
ATOM 2459 O O . ILE A 1 341 ? 18.910 9.318 -30.916 1.00 75.81 341 ILE A O 1
ATOM 2463 N N . ASP A 1 342 ? 20.259 9.371 -29.112 1.00 68.06 342 ASP A N 1
ATOM 2464 C CA . ASP A 1 342 ? 20.927 10.600 -29.524 1.00 68.06 342 ASP A CA 1
ATOM 2465 C C . ASP A 1 342 ? 21.863 10.336 -30.712 1.00 68.06 342 ASP A C 1
ATOM 2467 O O . ASP A 1 342 ? 22.732 9.467 -30.693 1.00 68.06 342 ASP A O 1
ATOM 2471 N N . VAL A 1 343 ? 21.669 11.093 -31.793 1.00 62.78 343 VAL A N 1
ATOM 2472 C CA . VAL A 1 343 ? 22.492 10.999 -33.003 1.00 62.78 343 VAL A CA 1
ATOM 2473 C C . VAL A 1 343 ? 23.299 12.293 -33.155 1.00 62.78 343 VAL A C 1
ATOM 2475 O O . VAL A 1 343 ? 22.701 13.377 -33.217 1.00 62.78 343 VAL A O 1
ATOM 2478 N N . PRO A 1 344 ? 24.642 12.230 -33.264 1.00 58.50 344 PRO A N 1
ATOM 2479 C CA . PRO A 1 344 ? 25.483 13.408 -33.446 1.00 58.50 344 PRO A CA 1
ATOM 2480 C C . PRO A 1 344 ? 25.032 14.257 -34.643 1.00 58.50 344 PRO A C 1
ATOM 2482 O O . PRO A 1 344 ? 24.766 13.740 -35.729 1.00 58.50 344 PRO A O 1
ATOM 2485 N N . LYS A 1 345 ? 24.981 15.585 -34.467 1.00 57.44 345 LYS A N 1
ATOM 2486 C CA . LYS A 1 345 ? 24.692 16.552 -35.543 1.00 57.44 345 LYS A CA 1
ATOM 2487 C C . LYS A 1 345 ? 25.956 17.349 -35.904 1.00 57.44 345 LYS A C 1
ATOM 2489 O O . LYS A 1 345 ? 26.475 18.054 -35.039 1.00 57.44 345 LYS A O 1
ATOM 2494 N N . PRO A 1 346 ? 26.420 17.334 -37.172 1.00 63.75 346 PRO A N 1
ATOM 2495 C CA . PRO A 1 346 ? 25.858 16.615 -38.321 1.00 63.75 346 PRO A CA 1
ATOM 2496 C C . PRO A 1 346 ? 26.093 15.097 -38.242 1.00 63.75 346 PRO A C 1
ATOM 2498 O O . PRO A 1 346 ? 27.151 14.667 -37.787 1.00 63.75 346 PRO A O 1
ATOM 2501 N N . TRP A 1 347 ? 25.137 14.306 -38.747 1.00 59.31 347 TRP A N 1
ATOM 2502 C CA . TRP A 1 347 ? 25.328 12.865 -38.920 1.00 59.31 347 TRP A CA 1
ATOM 2503 C C . TRP A 1 347 ? 26.487 12.627 -39.885 1.00 59.31 347 TRP A C 1
ATOM 2505 O O . TRP A 1 347 ? 26.424 13.021 -41.054 1.00 59.31 347 TRP A O 1
ATOM 2515 N N . ASN A 1 348 ? 27.551 12.003 -39.389 1.00 58.41 348 ASN A N 1
ATOM 2516 C CA . ASN A 1 348 ? 28.681 11.590 -40.203 1.00 58.41 348 ASN A CA 1
ATOM 2517 C C . ASN A 1 348 ? 28.534 10.096 -40.487 1.00 58.41 348 ASN A C 1
ATOM 2519 O O . ASN A 1 348 ? 28.956 9.268 -39.682 1.00 58.41 348 ASN A O 1
ATOM 2523 N N . ASP A 1 349 ? 27.893 9.771 -41.609 1.00 58.38 349 ASP A N 1
ATOM 2524 C CA . ASP A 1 349 ? 27.706 8.392 -42.057 1.00 58.38 349 ASP A CA 1
ATOM 2525 C C . ASP A 1 349 ? 29.076 7.674 -42.130 1.00 58.38 349 ASP A C 1
ATOM 2527 O O . ASP A 1 349 ? 29.924 8.066 -42.941 1.00 58.38 349 ASP A O 1
ATOM 2531 N N . PRO A 1 350 ? 29.329 6.624 -41.322 1.00 54.78 350 PRO A N 1
ATOM 2532 C CA . PRO A 1 350 ? 30.586 5.869 -41.360 1.00 54.78 350 PRO A CA 1
ATOM 2533 C C . PRO A 1 350 ? 30.888 5.315 -42.741 1.00 54.78 350 PRO A C 1
ATOM 2535 O O . PRO A 1 350 ? 32.053 5.148 -43.107 1.00 54.78 350 PRO A O 1
ATOM 2538 N N . MET A 1 351 ? 29.834 5.004 -43.496 1.00 54.53 351 MET A N 1
ATOM 2539 C CA . MET A 1 351 ? 29.921 4.396 -44.812 1.00 54.53 351 MET A CA 1
ATOM 2540 C C . MET A 1 351 ? 30.255 5.430 -45.893 1.00 54.53 351 MET A C 1
ATOM 2542 O O . MET A 1 351 ? 30.718 5.054 -46.971 1.00 54.53 351 MET A O 1
ATOM 2546 N N . ALA A 1 352 ? 30.114 6.731 -45.607 1.00 53.22 352 ALA A N 1
ATOM 2547 C CA . ALA A 1 352 ? 30.429 7.796 -46.558 1.00 53.22 352 ALA A CA 1
ATOM 2548 C C . ALA A 1 352 ? 31.941 7.979 -46.783 1.00 53.22 352 ALA A C 1
ATOM 2550 O O . ALA A 1 352 ? 32.351 8.393 -47.867 1.00 53.22 352 ALA A O 1
ATOM 2551 N N . ASN A 1 353 ? 32.784 7.638 -45.800 1.00 45.69 353 ASN A N 1
ATOM 2552 C CA . ASN A 1 353 ? 34.240 7.811 -45.904 1.00 45.69 353 ASN A CA 1
ATOM 2553 C C . ASN A 1 353 ? 34.969 6.635 -46.570 1.00 45.69 353 ASN A C 1
ATOM 2555 O O . ASN A 1 353 ? 36.156 6.757 -46.874 1.00 45.69 353 ASN A O 1
ATOM 2559 N N . ASN A 1 354 ? 34.294 5.506 -46.805 1.00 47.41 354 ASN A N 1
ATOM 2560 C CA . ASN A 1 354 ? 34.892 4.353 -47.476 1.00 47.41 354 ASN A CA 1
ATOM 2561 C C . ASN A 1 354 ? 33.805 3.503 -48.164 1.00 47.41 354 ASN A C 1
ATOM 2563 O O . ASN A 1 354 ? 33.473 2.422 -47.673 1.00 47.41 354 ASN A O 1
ATOM 2567 N N . PRO A 1 355 ? 33.212 3.971 -49.282 1.00 46.28 355 PRO A N 1
ATOM 2568 C CA . PRO A 1 355 ? 32.213 3.186 -49.993 1.00 46.28 355 PRO A CA 1
ATOM 2569 C C . PRO A 1 355 ? 32.877 1.901 -50.504 1.00 46.28 355 PRO A C 1
ATOM 2571 O O . PRO A 1 355 ? 33.706 1.928 -51.419 1.00 46.28 355 PRO A O 1
ATOM 2574 N N . LEU A 1 356 ? 32.535 0.765 -49.895 1.00 49.91 356 LEU A N 1
ATOM 2575 C CA . LEU A 1 356 ? 32.945 -0.571 -50.328 1.00 49.91 356 LEU A CA 1
ATOM 2576 C C . LEU A 1 356 ? 32.230 -0.906 -51.644 1.00 49.91 356 LEU A C 1
ATOM 2578 O O . LEU A 1 356 ? 31.272 -1.664 -51.700 1.00 49.91 356 LEU A O 1
ATOM 2582 N N . THR A 1 357 ? 32.723 -0.326 -52.738 1.00 52.88 357 THR A N 1
ATOM 2583 C CA . THR A 1 357 ? 32.174 -0.464 -54.101 1.00 52.88 357 THR A CA 1
ATOM 2584 C C . THR A 1 357 ? 32.347 -1.858 -54.718 1.00 52.88 357 THR A C 1
ATOM 2586 O O . THR A 1 357 ? 32.011 -2.062 -55.883 1.00 52.88 357 THR A O 1
ATOM 2589 N N . THR A 1 358 ? 32.885 -2.822 -53.969 1.00 51.88 358 THR A N 1
ATOM 2590 C CA . THR A 1 358 ? 33.205 -4.173 -54.449 1.00 51.88 358 THR A CA 1
ATOM 2591 C C . THR A 1 358 ? 32.283 -5.264 -53.906 1.00 51.88 358 THR A C 1
ATOM 2593 O O . THR A 1 358 ? 32.477 -6.418 -54.276 1.00 51.88 358 THR A O 1
ATOM 2596 N N . LEU A 1 359 ? 31.324 -4.931 -53.035 1.00 45.12 359 LEU A N 1
ATOM 2597 C CA . LEU A 1 359 ? 30.350 -5.880 -52.483 1.00 45.12 359 LEU A CA 1
ATOM 2598 C C . LEU A 1 359 ? 29.006 -5.774 -53.210 1.00 45.12 359 LEU A C 1
ATOM 2600 O O . LEU A 1 359 ? 28.591 -4.700 -53.652 1.00 45.12 359 LEU A O 1
ATOM 2604 N N . ASN A 1 360 ? 28.329 -6.910 -53.346 1.00 42.56 360 ASN A N 1
ATOM 2605 C CA . ASN A 1 360 ? 27.033 -7.003 -54.011 1.00 42.56 360 ASN A CA 1
ATOM 2606 C C . ASN A 1 360 ? 25.955 -6.323 -53.143 1.00 42.56 360 ASN A C 1
ATOM 2608 O O . ASN A 1 360 ? 26.084 -6.285 -51.923 1.00 42.56 360 ASN A O 1
ATOM 2612 N N . LEU A 1 361 ? 24.840 -5.866 -53.730 1.00 41.66 361 LEU A N 1
ATOM 2613 C CA . LEU A 1 361 ? 23.737 -5.189 -53.010 1.00 41.66 361 LEU A CA 1
ATOM 2614 C C . LEU A 1 361 ? 23.147 -6.004 -51.830 1.00 41.66 361 LEU A C 1
ATOM 2616 O O . LEU A 1 361 ? 22.484 -5.432 -50.976 1.00 41.66 361 LEU A O 1
ATOM 2620 N N . LEU A 1 362 ? 23.400 -7.318 -51.776 1.00 39.44 362 LEU A N 1
ATOM 2621 C CA . LEU A 1 362 ? 22.990 -8.223 -50.691 1.00 39.44 362 LEU A CA 1
ATOM 2622 C C . LEU A 1 362 ? 24.089 -8.499 -49.645 1.00 39.44 362 LEU A C 1
ATOM 2624 O O . LEU A 1 362 ? 23.786 -9.045 -48.598 1.00 39.44 362 LEU A O 1
ATOM 2628 N N . GLU A 1 363 ? 25.347 -8.139 -49.909 1.00 38.69 363 GLU A N 1
ATOM 2629 C CA . GLU A 1 363 ? 26.471 -8.276 -48.960 1.00 38.69 363 GLU A CA 1
ATOM 2630 C C . GLU A 1 363 ? 26.766 -6.954 -48.227 1.00 38.69 363 GLU A C 1
ATOM 2632 O O . GLU A 1 363 ? 27.576 -6.908 -47.305 1.00 38.69 363 GLU A O 1
ATOM 2637 N N . HIS A 1 364 ? 26.103 -5.869 -48.638 1.00 44.38 364 HIS A N 1
ATOM 2638 C CA . HIS A 1 364 ? 26.163 -4.558 -47.989 1.00 44.38 364 HIS A CA 1
ATOM 2639 C C . HIS A 1 364 ? 25.383 -4.517 -46.657 1.00 44.38 364 HIS A C 1
ATOM 2641 O O . HIS A 1 364 ? 25.565 -3.585 -45.881 1.00 44.38 364 HIS A O 1
ATOM 2647 N N . ASP A 1 365 ? 24.527 -5.514 -46.410 1.00 44.12 365 ASP A N 1
ATOM 2648 C CA . ASP A 1 365 ? 23.669 -5.648 -45.218 1.00 44.12 365 ASP A CA 1
ATOM 2649 C C . ASP A 1 365 ? 24.364 -6.422 -44.071 1.00 44.12 365 ASP A C 1
ATOM 2651 O O . ASP A 1 365 ? 24.011 -6.295 -42.903 1.00 44.12 365 ASP A O 1
ATOM 2655 N N . ASP A 1 366 ? 25.430 -7.175 -44.376 1.00 45.09 366 ASP A N 1
ATOM 2656 C CA . ASP A 1 366 ? 26.083 -8.094 -43.425 1.00 45.09 366 ASP A CA 1
ATOM 2657 C C . ASP A 1 366 ? 27.184 -7.447 -42.559 1.00 45.09 366 ASP A C 1
ATOM 2659 O O . ASP A 1 366 ? 27.808 -8.103 -41.715 1.00 45.09 366 ASP A O 1
ATOM 2663 N N . SER A 1 367 ? 27.433 -6.142 -42.699 1.00 47.72 367 SER A N 1
ATOM 2664 C CA . SER A 1 367 ? 28.432 -5.436 -41.889 1.00 47.72 367 SER A CA 1
ATOM 2665 C C . SER A 1 367 ? 27.910 -4.991 -40.518 1.00 47.72 367 SER A C 1
ATOM 2667 O O . SER A 1 367 ? 28.262 -3.901 -40.097 1.00 47.72 367 SER A O 1
ATOM 2669 N N . HIS A 1 368 ? 27.082 -5.790 -39.829 1.00 51.41 368 HIS A N 1
ATOM 2670 C CA . HIS A 1 368 ? 26.766 -5.678 -38.389 1.00 51.41 368 HIS A CA 1
ATOM 2671 C C . HIS A 1 368 ? 26.701 -4.233 -37.829 1.00 51.41 368 HIS A C 1
ATOM 2673 O O . HIS A 1 368 ? 27.283 -3.943 -36.785 1.00 51.41 368 HIS A O 1
ATOM 2679 N N . VAL A 1 369 ? 26.001 -3.307 -38.500 1.00 52.25 369 VAL A N 1
ATOM 2680 C CA . VAL A 1 369 ? 25.893 -1.890 -38.074 1.00 52.25 369 VAL A CA 1
ATOM 2681 C C . VAL A 1 369 ? 24.763 -1.710 -37.042 1.00 52.25 369 VAL A C 1
ATOM 2683 O O . VAL A 1 369 ? 24.101 -0.680 -36.984 1.00 52.25 369 VAL A O 1
ATOM 2686 N N . GLY A 1 370 ? 24.480 -2.748 -36.251 1.00 58.47 370 GLY A N 1
ATOM 2687 C CA . GLY A 1 370 ? 23.443 -2.719 -35.223 1.00 58.47 370 GLY A CA 1
ATOM 2688 C C . GLY A 1 370 ? 24.031 -2.347 -33.867 1.00 58.47 370 GLY A C 1
ATOM 2689 O O . GLY A 1 370 ? 24.982 -2.985 -33.420 1.00 58.47 370 GLY A O 1
ATOM 2690 N N . VAL A 1 371 ? 23.447 -1.353 -33.198 1.00 68.00 371 VAL A N 1
ATOM 2691 C CA . VAL A 1 371 ? 23.732 -1.060 -31.786 1.00 68.00 371 VAL A CA 1
ATOM 2692 C C . VAL A 1 371 ? 22.825 -1.931 -30.923 1.00 68.00 371 VAL A C 1
ATOM 2694 O O . VAL A 1 371 ? 21.602 -1.870 -31.051 1.00 68.00 371 VAL A O 1
ATOM 2697 N N . GLN A 1 372 ? 23.397 -2.758 -30.046 1.00 72.69 372 GLN A N 1
ATOM 2698 C CA . GLN A 1 372 ? 22.597 -3.490 -29.063 1.00 72.69 372 GLN A CA 1
ATOM 2699 C C . GLN A 1 372 ? 22.154 -2.544 -27.936 1.00 72.69 372 GLN A C 1
ATOM 2701 O O . GLN A 1 372 ? 22.988 -1.996 -27.221 1.00 72.69 372 GLN A O 1
ATOM 2706 N N . LEU A 1 373 ? 20.838 -2.380 -27.781 1.00 82.12 373 LEU A N 1
ATOM 2707 C CA . LEU A 1 373 ? 20.214 -1.541 -26.744 1.00 82.12 373 LEU A CA 1
ATOM 2708 C C . LEU A 1 373 ? 19.652 -2.376 -25.588 1.00 82.12 373 LEU A C 1
ATOM 2710 O O . LEU A 1 373 ? 19.737 -1.998 -24.421 1.00 82.12 373 LEU A O 1
ATOM 2714 N N . VAL A 1 374 ? 19.091 -3.543 -25.917 1.00 85.88 374 VAL A N 1
ATOM 2715 C CA . VAL A 1 374 ? 18.533 -4.485 -24.945 1.00 85.88 374 VAL A CA 1
ATOM 2716 C C . VAL A 1 374 ? 19.062 -5.882 -25.230 1.00 85.88 374 VAL A C 1
ATOM 2718 O O . VAL A 1 374 ? 18.993 -6.380 -26.356 1.00 85.88 374 VAL A O 1
ATOM 2721 N N . LYS A 1 375 ? 19.571 -6.528 -24.186 1.00 86.25 375 LYS A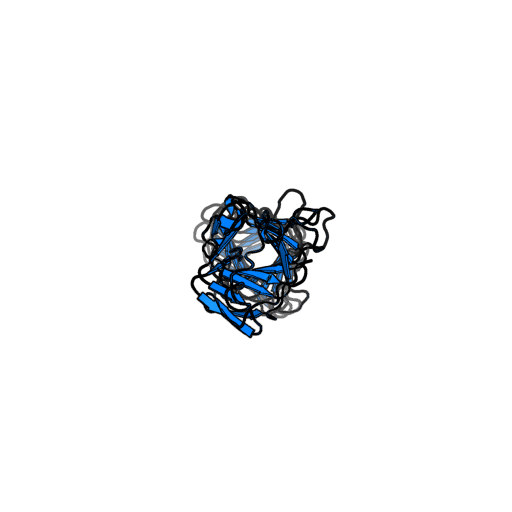 N 1
ATOM 2722 C CA . LYS A 1 375 ? 19.965 -7.932 -24.173 1.00 86.25 375 LYS A CA 1
ATOM 2723 C C . LYS A 1 375 ? 18.927 -8.708 -23.372 1.00 86.25 375 LYS A C 1
ATOM 2725 O O . LYS A 1 375 ? 18.739 -8.437 -22.194 1.00 86.25 375 LYS A O 1
ATOM 2730 N N . ALA A 1 376 ? 18.274 -9.678 -24.006 1.00 87.50 376 ALA A N 1
ATOM 2731 C CA . ALA A 1 376 ? 17.231 -10.486 -23.383 1.00 87.50 376 ALA A CA 1
ATOM 2732 C C . ALA A 1 376 ? 17.533 -11.983 -23.508 1.00 87.50 376 ALA A C 1
ATOM 2734 O O . ALA A 1 376 ? 18.002 -12.427 -24.558 1.00 87.50 376 ALA A O 1
ATOM 2735 N N . GLN A 1 377 ? 17.240 -12.768 -22.467 1.00 86.06 377 GLN A N 1
ATOM 2736 C CA . GLN A 1 377 ? 17.286 -14.235 -22.565 1.00 86.06 377 GLN A CA 1
ATOM 2737 C C . GLN A 1 377 ? 16.040 -14.791 -23.264 1.00 86.06 377 GLN A C 1
ATOM 2739 O O . GLN A 1 377 ? 16.137 -15.692 -24.095 1.00 86.06 377 GLN A O 1
ATOM 2744 N N . THR A 1 378 ? 14.873 -14.237 -22.932 1.00 86.06 378 THR A N 1
ATOM 2745 C CA . THR A 1 378 ? 13.568 -14.609 -23.485 1.00 86.06 378 THR A CA 1
ATOM 2746 C C . THR A 1 378 ? 12.883 -13.379 -24.066 1.00 86.06 378 THR A C 1
ATOM 2748 O O . THR A 1 378 ? 12.865 -12.323 -23.438 1.00 86.06 378 THR A O 1
ATOM 2751 N N . VAL A 1 379 ? 12.283 -13.525 -25.248 1.00 85.44 379 VAL A N 1
ATOM 2752 C CA . VAL A 1 379 ? 11.491 -12.476 -25.903 1.00 85.44 379 VAL A CA 1
ATOM 2753 C C . VAL A 1 379 ? 10.069 -12.988 -26.126 1.00 85.44 379 VAL A C 1
ATOM 2755 O O . VAL A 1 379 ? 9.883 -14.071 -26.682 1.00 85.44 379 VAL A O 1
ATOM 2758 N N . ILE A 1 380 ? 9.073 -12.219 -25.689 1.00 82.81 380 ILE A N 1
ATOM 2759 C CA . ILE A 1 380 ? 7.645 -12.513 -25.854 1.00 82.81 380 ILE A CA 1
ATOM 2760 C C . ILE A 1 380 ? 7.044 -11.482 -26.816 1.00 82.81 380 ILE A C 1
ATOM 2762 O O . ILE A 1 380 ? 7.065 -10.296 -26.513 1.00 82.81 380 ILE A O 1
ATOM 2766 N N . GLY A 1 381 ? 6.484 -11.941 -27.942 1.00 74.00 381 GLY A N 1
ATOM 2767 C CA . GLY A 1 381 ? 5.806 -11.121 -28.960 1.00 74.00 381 GLY A CA 1
ATOM 2768 C C . GLY A 1 381 ? 6.603 -10.939 -30.267 1.00 74.00 381 GLY A C 1
ATOM 2769 O O . GLY A 1 381 ? 7.596 -11.630 -30.496 1.00 74.00 381 GLY A O 1
ATOM 2770 N N . VAL A 1 382 ? 6.112 -10.086 -31.177 1.00 57.56 382 VAL A N 1
ATOM 2771 C CA . VAL A 1 382 ? 6.713 -9.816 -32.501 1.00 57.56 382 VAL A CA 1
ATOM 2772 C C . VAL A 1 382 ? 7.208 -8.368 -32.549 1.00 57.56 382 VAL A C 1
ATOM 2774 O O . VAL A 1 382 ? 6.501 -7.473 -32.105 1.00 57.56 382 VAL A O 1
ATOM 2777 N N . GLY A 1 383 ? 8.442 -8.176 -33.027 1.00 52.81 383 GLY A N 1
ATOM 2778 C CA . GLY A 1 383 ? 9.295 -7.012 -32.748 1.00 52.81 383 GLY A CA 1
ATOM 2779 C C . GLY A 1 383 ? 8.767 -5.607 -33.080 1.00 52.81 383 GLY A C 1
ATOM 2780 O O . GLY A 1 383 ? 7.741 -5.411 -33.723 1.00 52.81 383 GLY A O 1
ATOM 2781 N N . TRP A 1 384 ? 9.541 -4.627 -32.619 1.00 50.38 384 TRP A N 1
ATOM 2782 C CA . TRP A 1 384 ? 9.265 -3.191 -32.631 1.00 50.38 384 TRP A CA 1
ATOM 2783 C C . TRP A 1 384 ? 9.281 -2.524 -34.005 1.00 50.38 384 TRP A C 1
ATOM 2785 O O . TRP A 1 384 ? 10.076 -2.885 -34.873 1.00 50.38 384 TRP A O 1
ATOM 2795 N N . LEU A 1 385 ? 8.509 -1.441 -34.135 1.00 41.59 385 LEU A N 1
ATOM 2796 C CA . LEU A 1 385 ? 8.858 -0.338 -35.030 1.00 41.59 385 LEU A CA 1
ATOM 2797 C C . LEU A 1 385 ? 9.885 0.544 -34.299 1.00 41.59 385 LEU A C 1
ATOM 2799 O O . LEU A 1 385 ? 9.571 1.095 -33.251 1.00 41.59 385 LEU A O 1
ATOM 2803 N N . ILE A 1 386 ? 11.104 0.674 -34.824 1.00 43.84 386 ILE A N 1
ATOM 2804 C CA . ILE A 1 386 ? 12.083 1.647 -34.318 1.00 43.84 386 ILE A CA 1
ATOM 2805 C C . ILE A 1 386 ? 11.848 2.957 -35.077 1.00 43.84 386 ILE A C 1
ATOM 2807 O O . ILE A 1 386 ? 12.173 3.048 -36.262 1.00 43.84 386 ILE A O 1
ATOM 2811 N N . ASN A 1 387 ? 11.272 3.961 -34.414 1.00 37.75 387 ASN A N 1
ATOM 2812 C CA . ASN A 1 387 ? 11.200 5.319 -34.948 1.00 37.75 387 ASN A CA 1
ATOM 2813 C C . ASN A 1 387 ? 12.493 6.061 -34.592 1.00 37.75 387 ASN A C 1
ATOM 2815 O O . ASN A 1 387 ? 12.657 6.529 -33.473 1.00 37.75 387 ASN A O 1
ATOM 2819 N N . VAL A 1 388 ? 13.416 6.167 -35.549 1.00 36.06 388 VAL A N 1
ATOM 2820 C CA . VAL A 1 388 ? 14.592 7.041 -35.424 1.00 36.06 388 VAL A CA 1
ATOM 2821 C C . VAL A 1 388 ? 14.163 8.456 -35.824 1.00 36.06 388 VAL A C 1
ATOM 2823 O O . VAL A 1 388 ? 13.849 8.677 -36.996 1.00 36.06 388 VAL A O 1
ATOM 2826 N N . THR A 1 389 ? 14.108 9.396 -34.877 1.00 40.72 389 THR A N 1
ATOM 2827 C CA . THR A 1 389 ? 13.754 10.813 -35.129 1.00 40.72 389 THR A CA 1
ATOM 2828 C C . THR A 1 389 ? 14.902 11.768 -34.879 1.00 40.72 389 THR A C 1
ATOM 2830 O O . THR A 1 389 ? 15.557 11.608 -33.829 1.00 40.72 389 THR A O 1
#

Foldseek 3Di:
DAEAFEPAHGEAEQDDLREDADAEYEANQDDQTGGEYEFAAANREDEYQEAEFFQPAEGEYEFARQGEYEHQVQEHEAQADPQTGGEYEFADDPPDAGGAGYYYHSHQEYEYHQHQGEYEYRHDAADPVWAEDNHEYAYAHQNYEYYYQEHEYEQADLHAYEHAYEFADYEYEDADDDPVQSQSHHQYAYEAEPAGEYEYEADDDPLFEHEDAYQYAYAYYYEYATNALDYAYYYDVNNAQHHQHEYEYARYEYEQDDRRLRVQQRYEYEYAASYEYEFDFDERHGAEYHYAAEEYEFEAEPQPDQERRGAYEYAEYEAAFDWDDGPRDIDTHNRAYEYEYDYDPPHDPPCVVPPPPPDDPVVVPVPSRHYHRYHYNYYHHDHYDYDYD

Secondary structure (DSSP, 8-state):
-EEESSSSEEEEEE-TT-EEEEEEEEES-STT-EEEEEEESTT-EEEEEEEEE-SSSEEEEEEETT-EEEEEEEEEEES-STT-EEEEEEESPTTSPPB-B-EEES--EEEE-SSEEEEEEEB----SS-EEE-SEEE---TT-EEEEEESEEEE-S-----SEEEE-SSEEEE----TTS--SSTTPEEEE-TT-EEEEE--S-SS--EEE-S-EEESSEEEEE-SSTTSBEEE-GGG-S-B-SEEEEESEEEEESHHHHHHTTTSEEEEETTEEEEE-SEEEEEEEEEEEB-EEEE---TTT-SEEEEEEEEEEEE-SEEEEEETTEEEEEES--EEEE---SS---GGGGS--TTS-TTTSS-S--PPEEEEEEEEESSPPP----

Nearest PDB structures (foldseek):
  4phb-assembly1_A  TM=2.061E-01  e=5.706E+00  Acetivibrio thermocellus ATCC 27405